Protein 2BCG (pdb70)

Nearest PDB structures (foldseek):
  3cph-assembly1_G  TM=9.927E-01  e=8.958E-97  Saccharomyces cerevisiae
  1d5t-assembly1_A  TM=9.506E-01  e=5.677E-67  Bos taurus
  1gnd-assembly1_A  TM=9.465E-01  e=5.591E-66  Bos taurus
  6c87-assembly1_A  TM=9.221E-01  e=3.060E-62  Naegleria fowleri
  3p1w-assembly1_A  TM=9.277E-01  e=4.805E-60  Plasmodium falciparum 3D7

Sequence (636 aa):
TIDTDYDVIVLGTGITECILSGLLSVDGKKVLHIDKQDHYGGEAASVTLSQLYEKFKQNPISKEERESKFGKDRDWNVDLIPKFLMANGELTNILIHTDVTRYVDFKQVSGSYVFKQGKIYKVPANEIEAISSPLMGIFEKRRMKKFLEWISSYKEDDLSTHQGLDLDKNTMDEVYYKFGLGNSTKEFIGHAMALWTNDDYLQQPARPSFERILLYCQSVARYGKSPYLYPMYGLGELPQGFARLSAIYGGTYMLDTPIDEVLYKKDTGKFEGVKTKLGTFKAPLVIADPTYFPEKCKSTGQRVIRAICILNHPVPNTSNADSLQIIIPQSQLGRKSDIYVAIVSDAHNVCSKGHYLAIISTIIETDKPHIELEPAFKLLGPIEEKFMGIAELFEPREDGSKDNIYLSRSYDASSHFESMTDDVKDIYFRVTGHPLVLKQRQSEYDYLFKLLLIGNSGVGKSCLLLRFSDDTYTNDYISTIGVDFKIKTVELDGKTVKLQIWDTAGQERFRTITSSYYRGSHGIIIVYDVTDQESFNGVKMWLQEIDRYATSTVLKLLVGNKCDLKDKRVVEYDVAKEFADANKMPFLETSALDSTNVEDAFLTMARQIKESMSQQNLNETTQKKEDKGNVNLKGQ

Secondary structure (DSSP, 8-state):
----B-SEEEE--SHHHHHHHHHHHHTT--EEEE-SSSSS-GGG-EE-HHHHHHHH-SSPPPHHHHHHHH--GGG--EESS--BEETTSHHHHHHHHHTGGGT--EEE---EEEEETTEEEEPPSSHHHHHH-TTS-HHHHHHHHHHHHHHHH-BTTBGGGSTT--TTTSBHHHHHHHTT--HHHHHIIIIIIS--SSSGGGGSBHHHHHHHHHHHHHHHHHHSS-SEEEETT-TTHHHHHHHHHHHHTT-EEE-S----EEEEETTTTEEEEEEETTEEEE-S-EEE-GGG-GGGEEEEEEEEEEEEEEESSPPTTSTT-SSEEEEE-GGGTT-SS-EEEEEEEGGGTSS-TT-EEEEEEEE--SS-HHHHTHHHHGGG-S-SEEEEEEEEEEEESS-STTTSEEEPPPP-S-SBSHHHHHHHHHHHHHHHSS--------/---SEEEEEEEEESTTSSHHHHHHHHHH----TT---SSPP-EEEEEEEETTEEEEEEEE--TTTTTTT---GGGGTT-SEEEEEEETT-HHHHHHHHHHHHHHHHHS-TT-EEEEEEE-TT-TTT--S-HHHHHHHHHHTT--EEE--TTT-TTHHHHHHHHHHHHHHH--HHHHHTTSGGG---S---TT--

Solvent-accessible surface area: 28455 Å² total; per-residue (Å²): 183,40,76,65,89,13,55,3,0,0,0,1,0,2,2,1,1,0,0,0,0,0,9,2,2,61,67,64,94,84,0,0,0,0,2,72,63,105,71,15,0,7,90,4,0,26,16,46,0,47,87,0,11,106,114,52,69,176,129,54,53,65,142,145,75,9,39,98,101,2,28,132,35,94,59,1,16,0,6,19,11,14,4,4,2,6,5,67,3,28,4,12,54,0,0,43,42,8,17,0,32,98,26,6,78,2,43,33,0,32,0,2,18,7,13,53,148,39,134,20,64,60,5,29,15,80,122,134,54,43,124,82,14,103,20,28,49,120,140,31,48,149,94,17,119,132,0,53,93,4,5,80,64,16,112,96,145,61,146,104,40,16,98,72,9,54,3,82,174,34,32,0,34,83,0,0,189,105,18,44,9,33,121,77,2,40,31,29,0,0,1,0,12,3,10,43,41,42,58,91,4,32,126,82,70,0,61,53,1,10,91,83,0,53,30,7,37,78,0,19,82,73,56,24,114,4,1,1,1,4,0,22,62,0,2,4,5,0,3,14,0,0,0,8,0,0,7,2,42,39,11,20,7,0,26,77,1,65,35,89,90,29,46,85,109,176,148,70,36,77,6,67,0,0,101,7,132,68,30,51,3,102,6,84,25,0,0,0,14,13,62,25,1,91,112,60,5,86,46,41,71,73,102,0,0,14,0,2,0,0,0,96,40,44,1,58,123,2,113,114,11,53,0,0,1,0,0,1,5,21,70,48,56,75,28,160,8,2,0,12,1,16,0,7,1,55,22,0,52,0,6,11,192,40,17,19,2,0,5,0,4,2,26,23,60,64,145,145,22,93,114,14,0,76,35,0,15,156,25,0,26,110,47,64,44,72,0,43,17,75,37,79,7,72,36,22,130,109,72,2,76,149,19,40,3,15,3,2,110,28,21,43,17,35,12,17,5,33,46,10,0,77,11,0,76,69,0,2,102,42,25,40,60,91,89,30,92,35,134,77,35,194,155,148,21,61,15,60,0,41,0,0,0,0,0,30,56,60,2,16,7,32,14,4,0,26,42,6,31,71,105,70,72,84,104,136,57,158,54,116,80,24,18,12,35,62,89,55,70,13,117,5,98,78,75,30,0,57,0,47,0,15,1,3,11,44,5,13,103,49,128,2,22,1,31,14,9,2,42,43,5,45,0,0,3,0,1,0,11,0,33,63,82,105,4,16,74,3,0,131,40,4,19,105,40,4,122,163,57,2,48,118,101,18,32,45,0,0,1,0,4,59,13,36,78,156,151,148,73,80,2,106,97,96,88,0,78,119,49,0,85,85,40,182,7,54,16,40,24,0,0,3,77,68,54,56,55,3,84,73,3,2,58,41,0,0,88,29,0,40,140,69,36,66,122,142,62,24,63,89,11,11,60,156,103,104,123,105,49,52,25,101,16,102,22,209

Radius of gyration: 26.54 Å; Cα contacts (8 Å, |Δi|>4): 1301; chains: 2; bounding box: 53×73×68 Å

Foldseek 3Di:
DDDFEWAEEEEALALLRLLLLLQVLVVVGAYEYEYLAFAHHGQFFWAFPQVLCVPFHDDRDDPVVCCVVFNDRQLAGHTNAFAWAQQQFPVVVSCQQLVLVVQWPKDDFQFAWEDAQLDIFTDFLDDVSLVPGPLDDDVLSVLVVVLVVLLVQDDPPDPVSQLPDDQQPDAVLRSCVSSPHDDSVVLCLVCVQLNDFADPSRGHRRNSSSVSNSSQNVQSVPPHRGRTMAIFSGPNSSSVSSNVSSVVSNYHYYYSWDFPDFDADPPQLAGFWTQTPVGIHGHRAYEYACVVPVVQKDFPPWKKKKKKFKDLAAFPPPVRGQWYKYWYHCVNPVHRTIKMWTKHHSVRSNGDPRMMIIMIMDTDDDPPRVVVCVSVVVRGPDTPDIRMDMGTKMDGPDCCLRRNYHYFTDDDRRRHCNVSVVRSQSSSCSNPVDGDDRHRDD/DFFFFEAEEEEDFEPPQCPQLLQCCQAVVDHDPPDDDPFGDAWGWDWDADPNGTYIYTYGYQRCCRHVDRRPLVRQPRHQEYEYEAEQLDVVRLVCVVVVLVVCCVRHDPNHAYAYEHEPVVPVVRGDRDPVNSQVVCVVSVYYYDYAYSPVGRCSNVRVNVGVCVRCVSDDPVRRVCRHPVNPCPVDDDPPDD

B-factor: mean 22.57, std 10.51, range [6.87, 67.19]

Structure (mmCIF, N/CA/C/O backbone):
data_2BCG
#
_entry.id   2BCG
#
_cell.length_a   47.660
_cell.length_b   120.230
_cell.length_c   60.550
_cell.angle_alpha   90.00
_cell.angle_beta   90.67
_cell.angle_gamma   90.00
#
_symmetry.space_group_name_H-M   'P 1 21 1'
#
loop_
_entity.id
_entity.type
_entity.pdbx_description
1 polymer 'Secretory pathway GDP dissociation inhibitor'
2 polymer 'GTP-binding protein YPT1'
3 non-polymer 'GERAN-8-YL GERAN'
4 non-polymer 'MAGNESIUM ION'
5 non-polymer "GUANOSINE-5'-DIPHOSPHATE"
6 non-polymer 2-AMINO-2-HYDROXYMETHYL-PROPANE-1,3-DIOL
7 water water
#
loop_
_atom_site.group_PDB
_atom_site.id
_atom_site.type_symbol
_atom_site.label_atom_id
_atom_site.label_alt_id
_atom_site.label_comp_id
_atom_site.label_asym_id
_atom_site.label_entity_id
_atom_site.label_seq_id
_atom_site.pdbx_PDB_ins_code
_atom_site.Cartn_x
_atom_site.Cartn_y
_atom_site.Cartn_z
_atom_site.occupancy
_atom_site.B_iso_or_equiv
_atom_site.auth_seq_id
_atom_site.auth_comp_id
_atom_site.auth_asym_id
_atom_site.auth_atom_id
_atom_site.pdbx_PDB_model_num
ATOM 1 N N . THR A 1 7 ? 24.895 -27.135 12.521 1.00 36.00 5 THR G N 1
ATOM 2 C CA . THR A 1 7 ? 25.222 -27.323 13.968 1.00 35.49 5 THR G CA 1
ATOM 3 C C . THR A 1 7 ? 24.200 -28.255 14.624 1.00 34.15 5 THR G C 1
ATOM 4 O O . THR A 1 7 ? 22.985 -28.135 14.396 1.00 34.78 5 THR G O 1
ATOM 8 N N . ILE A 1 8 ? 24.688 -29.194 15.426 1.00 31.98 6 ILE G N 1
ATOM 9 C CA . ILE A 1 8 ? 23.782 -30.107 16.120 1.00 29.93 6 ILE G CA 1
ATOM 10 C C . ILE A 1 8 ? 23.647 -29.652 17.559 1.00 29.18 6 ILE G C 1
ATOM 11 O O . ILE A 1 8 ? 24.665 -29.406 18.222 1.00 28.62 6 ILE G O 1
ATOM 16 N N . ASP A 1 9 ? 22.398 -29.527 18.022 1.00 28.24 7 ASP G N 1
ATOM 17 C CA . ASP A 1 9 ? 22.092 -29.265 19.431 1.00 27.70 7 ASP G CA 1
ATOM 18 C C . ASP A 1 9 ? 22.906 -30.177 20.332 1.00 26.56 7 ASP G C 1
ATOM 19 O O . ASP A 1 9 ? 23.048 -31.375 20.075 1.00 26.29 7 ASP G O 1
ATOM 24 N N . THR A 1 10 ? 23.419 -29.602 21.404 1.00 25.41 8 THR G N 1
ATOM 25 C CA . THR A 1 10 ? 24.222 -30.322 22.359 1.00 24.45 8 THR G CA 1
ATOM 26 C C . THR A 1 10 ? 23.315 -31.007 23.396 1.00 22.90 8 THR G C 1
ATOM 27 O O . THR A 1 10 ? 23.628 -32.122 23.821 1.00 22.38 8 THR G O 1
ATOM 31 N N . ASP A 1 11 ? 22.200 -30.355 23.769 1.00 21.08 9 ASP G N 1
ATOM 32 C CA . ASP A 1 11 ? 21.471 -30.717 25.010 1.00 20.37 9 ASP G CA 1
ATOM 33 C C . ASP A 1 11 ? 20.134 -31.366 24.730 1.00 18.43 9 ASP G C 1
ATOM 34 O O . ASP A 1 11 ? 19.384 -30.878 23.895 1.00 18.52 9 ASP G O 1
ATOM 39 N N . TYR A 1 12 ? 19.837 -32.445 25.468 1.00 16.96 10 TYR G N 1
ATOM 40 C CA . TYR A 1 12 ? 18.577 -33.200 25.326 1.00 16.74 10 TYR G CA 1
ATOM 41 C C . TYR A 1 12 ? 17.991 -33.504 26.705 1.00 16.88 10 TYR G C 1
ATOM 42 O O . TYR A 1 12 ? 18.692 -33.464 27.712 1.00 18.60 10 TYR G O 1
ATOM 51 N N . ASP A 1 13 ? 16.690 -33.811 26.752 1.00 14.99 11 ASP G N 1
ATOM 52 C CA . ASP A 1 13 ? 16.119 -34.349 28.004 1.00 15.81 11 ASP G CA 1
ATOM 53 C C . ASP A 1 13 ? 16.559 -35.793 28.292 1.00 16.02 11 ASP G C 1
ATOM 54 O O . ASP A 1 13 ? 16.717 -36.181 29.455 1.00 16.10 11 ASP G O 1
ATOM 59 N N . VAL A 1 14 ? 16.695 -36.606 27.231 1.00 15.21 12 VAL G N 1
ATOM 60 C CA . VAL A 1 14 ? 17.013 -38.004 27.394 1.00 14.84 12 VAL G CA 1
ATOM 61 C C . VAL A 1 14 ? 17.843 -38.437 26.182 1.00 13.44 12 VAL G C 1
ATOM 62 O O . VAL A 1 14 ? 17.540 -38.034 25.032 1.00 13.49 12 VAL G O 1
ATOM 66 N N . ILE A 1 15 ? 18.884 -39.211 26.444 1.00 13.26 13 ILE G N 1
ATOM 67 C CA . ILE A 1 15 ? 19.607 -39.955 25.395 1.00 13.18 13 ILE G CA 1
ATOM 68 C C . ILE A 1 15 ? 19.237 -41.439 25.497 1.00 13.09 13 ILE G C 1
ATOM 69 O O . ILE A 1 15 ? 19.190 -41.999 26.577 1.00 12.91 13 ILE G O 1
ATOM 74 N N . VAL A 1 16 ? 18.935 -42.052 24.349 1.00 12.43 14 VAL G N 1
ATOM 75 C CA . VAL A 1 16 ? 18.600 -43.480 24.307 1.00 11.88 14 VAL G CA 1
ATOM 76 C C . VAL A 1 16 ? 19.638 -44.163 23.406 1.00 11.35 14 VAL G C 1
ATOM 77 O O . VAL A 1 16 ? 19.945 -43.635 22.331 1.00 11.51 14 VAL G O 1
ATOM 81 N N . LEU A 1 17 ? 20.164 -45.296 23.870 1.00 11.38 15 LEU G N 1
ATOM 82 C CA . LEU A 1 17 ? 21.210 -46.052 23.158 1.00 11.48 15 LEU G CA 1
ATOM 83 C C . LEU A 1 17 ? 20.718 -47.441 22.809 1.00 11.17 15 LEU G C 1
ATOM 84 O O . LEU A 1 17 ? 20.288 -48.214 23.687 1.00 12.09 15 LEU G O 1
ATOM 89 N N . GLY A 1 18 ? 20.809 -47.737 21.512 1.00 11.88 16 GLY G N 1
ATOM 90 C CA . GLY A 1 18 ? 20.296 -48.982 20.951 1.00 11.49 16 GLY G CA 1
ATOM 91 C C . GLY A 1 18 ? 18.857 -48.869 20.514 1.00 11.45 16 GLY G C 1
ATOM 92 O O . GLY A 1 18 ? 18.009 -48.271 21.210 1.00 12.71 16 GLY G O 1
ATOM 93 N N . THR A 1 19 ? 18.571 -49.442 19.342 1.00 10.34 17 THR G N 1
ATOM 94 C CA . THR A 1 19 ? 17.202 -49.356 18.822 1.00 10.38 17 THR G CA 1
ATOM 95 C C . THR A 1 19 ? 16.474 -50.691 18.859 1.00 10.37 17 THR G C 1
ATOM 96 O O . THR A 1 19 ? 15.622 -50.956 18.000 1.00 11.47 17 THR G O 1
ATOM 100 N N . GLY A 1 20 ? 16.761 -51.516 19.871 1.00 9.97 18 GLY G N 1
ATOM 101 C CA . GLY A 1 20 ? 15.801 -52.557 20.239 1.00 9.45 18 GLY G CA 1
ATOM 102 C C . GLY A 1 20 ? 14.416 -52.039 20.562 1.00 9.31 18 GLY G C 1
ATOM 103 O O . GLY A 1 20 ? 14.230 -50.866 20.944 1.00 10.68 18 GLY G O 1
ATOM 104 N N . ILE A 1 21 ? 13.432 -52.928 20.473 1.00 9.45 19 ILE G N 1
ATOM 105 C CA . ILE A 1 21 ? 12.049 -52.512 20.709 1.00 9.42 19 ILE G CA 1
ATOM 106 C C . ILE A 1 21 ? 11.802 -51.850 22.107 1.00 9.69 19 ILE G C 1
ATOM 107 O O . ILE A 1 21 ? 11.044 -50.895 22.206 1.00 10.59 19 ILE G O 1
ATOM 112 N N . THR A 1 22 ? 12.390 -52.369 23.176 1.00 9.97 20 THR G N 1
ATOM 113 C CA . THR A 1 22 ? 12.167 -51.741 24.486 1.00 9.60 20 THR G CA 1
ATOM 114 C C . THR A 1 22 ? 12.559 -50.267 24.437 1.00 10.35 20 THR G C 1
ATOM 115 O O . THR A 1 22 ? 11.781 -49.401 24.873 1.00 11.10 20 THR G O 1
ATOM 119 N N . GLU A 1 23 ? 13.722 -49.986 23.851 1.00 9.85 21 GLU G N 1
ATOM 120 C CA . GLU A 1 23 ? 14.240 -48.606 23.781 1.00 10.13 21 GLU G CA 1
ATOM 121 C C . GLU A 1 23 ? 13.398 -47.756 22.845 1.00 10.38 21 GLU G C 1
ATOM 122 O O . GLU A 1 23 ? 13.144 -46.576 23.111 1.00 11.30 21 GLU G O 1
ATOM 128 N N . CYS A 1 24 ? 13.015 -48.327 21.697 1.00 10.26 22 CYS G N 1
ATOM 129 C CA . CYS A 1 24 ? 12.217 -47.556 20.750 1.00 10.42 22 CYS G CA 1
ATOM 130 C C . CYS A 1 24 ? 10.834 -47.217 21.366 1.00 10.21 22 CYS G C 1
ATOM 131 O O . CYS A 1 24 ? 10.363 -46.110 21.182 1.00 11.10 22 CYS G O 1
ATOM 134 N N . ILE A 1 25 ? 10.225 -48.127 22.133 1.00 10.44 23 ILE G N 1
ATOM 135 C CA . ILE A 1 25 ? 8.944 -47.781 22.776 1.00 10.91 23 ILE G CA 1
ATOM 136 C C . ILE A 1 25 ? 9.126 -46.640 23.753 1.00 11.20 23 ILE G C 1
ATOM 137 O O . ILE A 1 25 ? 8.334 -45.683 23.773 1.00 11.62 23 ILE G O 1
ATOM 142 N N . LEU A 1 26 ? 10.168 -46.761 24.575 1.00 11.19 24 LEU G N 1
ATOM 143 C CA . LEU A 1 26 ? 10.436 -45.708 25.571 1.00 11.71 24 LEU G CA 1
ATOM 144 C C . LEU A 1 26 ? 10.710 -44.381 24.875 1.00 11.87 24 LEU G C 1
ATOM 145 O O . LEU A 1 26 ? 10.173 -43.341 25.295 1.00 11.60 24 LEU G O 1
ATOM 150 N N . SER A 1 27 ? 11.544 -44.397 23.829 1.00 11.18 25 SER G N 1
ATOM 151 C CA . SER A 1 27 ? 11.853 -43.174 23.081 1.00 11.44 25 SER G CA 1
ATOM 152 C C . SER A 1 27 ? 10.550 -42.547 22.550 1.00 11.60 25 SER G C 1
ATOM 153 O O . SER A 1 27 ? 10.317 -41.323 22.685 1.00 12.32 25 SER G O 1
ATOM 156 N N . GLY A 1 28 ? 9.676 -43.370 21.967 1.00 10.26 26 GLY G N 1
ATOM 157 C CA . GLY A 1 28 ? 8.379 -42.849 21.485 1.00 11.52 26 GLY G CA 1
ATOM 158 C C . GLY A 1 28 ? 7.505 -42.262 22.583 1.00 12.18 26 GLY G C 1
ATOM 159 O O . GLY A 1 28 ? 6.978 -41.167 22.431 1.00 12.20 26 GLY G O 1
ATOM 160 N N . LEU A 1 29 ? 7.367 -42.985 23.698 1.00 12.26 27 LEU G N 1
ATOM 161 C CA . LEU A 1 29 ? 6.516 -42.510 24.800 1.00 12.76 27 LEU G CA 1
ATOM 162 C C . LEU A 1 29 ? 7.036 -41.219 25.388 1.00 11.75 27 LEU G C 1
ATOM 163 O O . LEU A 1 29 ? 6.252 -40.299 25.701 1.00 13.49 27 LEU G O 1
ATOM 168 N N . LEU A 1 30 ? 8.352 -41.131 25.552 1.00 11.91 28 LEU G N 1
ATOM 169 C CA . LEU A 1 30 ? 8.930 -39.922 26.137 1.00 13.00 28 LEU G CA 1
ATOM 170 C C . LEU A 1 30 ? 8.846 -38.725 25.177 1.00 13.42 28 LEU G C 1
ATOM 171 O O . LEU A 1 30 ? 8.582 -37.621 25.621 1.00 13.41 28 LEU G O 1
ATOM 176 N N . SER A 1 31 ? 9.033 -38.940 23.868 1.00 12.42 29 SER G N 1
ATOM 177 C CA . SER A 1 31 ? 8.831 -37.893 22.884 1.00 12.61 29 SER G CA 1
ATOM 178 C C . SER A 1 31 ? 7.366 -37.424 22.943 1.00 12.39 29 SER G C 1
ATOM 179 O O . SER A 1 31 ? 7.092 -36.200 22.945 1.00 13.59 29 SER G O 1
ATOM 182 N N . VAL A 1 32 ? 6.439 -38.381 23.007 1.00 12.57 30 VAL G N 1
ATOM 183 C CA . VAL A 1 32 ? 5.007 -38.031 23.141 1.00 13.92 30 VAL G CA 1
ATOM 184 C C . VAL A 1 32 ? 4.739 -37.190 24.402 1.00 14.99 30 VAL G C 1
ATOM 185 O O . VAL A 1 32 ? 3.902 -36.269 24.356 1.00 17.50 30 VAL G O 1
ATOM 189 N N . ASP A 1 33 ? 5.421 -37.513 25.492 1.00 14.89 31 ASP G N 1
ATOM 190 C CA . ASP A 1 33 ? 5.297 -36.749 26.756 1.00 16.50 31 ASP G CA 1
ATOM 191 C C . ASP A 1 33 ? 5.836 -35.304 26.599 1.00 17.02 31 ASP G C 1
ATOM 192 O O . ASP A 1 33 ? 5.637 -34.474 27.494 1.00 18.58 31 ASP G O 1
ATOM 197 N N . GLY A 1 34 ? 6.502 -34.994 25.482 1.00 16.16 32 GLY G N 1
ATOM 198 C CA . GLY A 1 34 ? 7.098 -33.662 25.285 1.00 16.31 32 GLY G CA 1
ATOM 199 C C . GLY A 1 34 ? 8.588 -33.564 25.572 1.00 16.45 32 GLY G C 1
ATOM 200 O O . GLY A 1 34 ? 9.140 -32.457 25.531 1.00 17.44 32 GLY G O 1
ATOM 201 N N . LYS A 1 35 ? 9.255 -34.698 25.842 1.00 15.87 33 LYS G N 1
ATOM 202 C CA . LYS A 1 35 ? 10.677 -34.706 26.131 1.00 16.36 33 LYS G CA 1
ATOM 203 C C . LYS A 1 35 ? 11.467 -34.611 24.816 1.00 15.51 33 LYS G C 1
ATOM 204 O O . LYS A 1 35 ? 11.000 -35.077 23.768 1.00 15.63 33 LYS G O 1
ATOM 210 N N . LYS A 1 36 ? 12.646 -33.983 24.881 1.00 15.11 34 LYS G N 1
ATOM 211 C CA . LYS A 1 36 ? 13.563 -33.830 23.730 1.00 15.79 34 LYS G CA 1
ATOM 212 C C . LYS A 1 36 ? 14.551 -34.997 23.760 1.00 14.90 34 LYS G C 1
ATOM 213 O O . LYS A 1 36 ? 15.399 -35.076 24.648 1.00 15.32 34 LYS G O 1
ATOM 219 N N . VAL A 1 37 ? 14.415 -35.924 22.805 1.00 13.42 35 VAL G N 1
ATOM 220 C CA . VAL A 1 37 ? 15.114 -37.227 22.855 1.00 12.75 35 VAL G CA 1
ATOM 221 C C . VAL A 1 37 ? 16.137 -37.355 21.724 1.00 11.96 35 VAL G C 1
ATOM 222 O O . VAL A 1 37 ? 15.839 -36.988 20.587 1.00 12.60 35 VAL G O 1
ATOM 226 N N . LEU A 1 38 ? 17.333 -37.842 22.069 1.00 12.17 36 LEU G N 1
ATOM 227 C CA . LEU A 1 38 ? 18.352 -38.193 21.071 1.00 12.13 36 LEU G CA 1
ATOM 228 C C . LEU A 1 38 ? 18.539 -39.695 21.148 1.00 11.66 36 LEU G C 1
ATOM 229 O O . LEU A 1 38 ? 18.827 -40.205 22.226 1.00 12.96 36 LEU G O 1
ATOM 234 N N . HIS A 1 39 ? 18.334 -40.394 20.024 1.00 10.94 37 HIS G N 1
ATOM 235 C CA . HIS A 1 39 ? 18.361 -41.870 19.982 1.00 11.70 37 HIS G CA 1
ATOM 236 C C . HIS A 1 39 ? 19.492 -42.316 19.044 1.00 11.68 37 HIS G C 1
ATOM 237 O O . HIS A 1 39 ? 19.473 -41.991 17.852 1.00 10.96 37 HIS G O 1
ATOM 244 N N . ILE A 1 40 ? 20.486 -43.010 19.594 1.00 11.58 38 ILE G N 1
ATOM 245 C CA . ILE A 1 40 ? 21.678 -43.385 18.834 1.00 12.52 38 ILE G CA 1
ATOM 246 C C . ILE A 1 40 ? 21.822 -44.886 18.805 1.00 12.37 38 ILE G C 1
ATOM 247 O O . ILE A 1 40 ? 21.508 -45.557 19.797 1.00 12.24 38 ILE G O 1
ATOM 252 N N . ASP A 1 41 ? 22.290 -45.409 17.663 1.00 12.00 39 ASP G N 1
ATOM 253 C CA . ASP A 1 41 ? 22.695 -46.822 17.580 1.00 12.80 39 ASP G CA 1
ATOM 254 C C . ASP A 1 41 ? 24.083 -46.927 16.932 1.00 12.99 39 ASP G C 1
ATOM 255 O O . ASP A 1 41 ? 24.356 -46.270 15.930 1.00 12.72 39 ASP G O 1
ATOM 260 N N . LYS A 1 42 ? 24.941 -47.753 17.531 1.00 14.25 40 LYS G N 1
ATOM 261 C CA . LYS A 1 42 ? 26.248 -48.092 16.941 1.00 15.11 40 LYS G CA 1
ATOM 262 C C . LYS A 1 42 ? 26.097 -48.916 15.656 1.00 14.85 40 LYS G C 1
ATOM 263 O O . LYS A 1 42 ? 27.001 -48.928 14.806 1.00 16.77 40 LYS G O 1
ATOM 274 N N . GLN A 1 43 ? 24.972 -49.622 15.544 1.00 14.03 41 GLN G N 1
ATOM 275 C CA . GLN A 1 43 ? 24.736 -50.521 14.420 1.00 15.90 41 GLN G CA 1
ATOM 276 C C . GLN A 1 43 ? 24.146 -49.728 13.255 1.00 15.99 41 GLN G C 1
ATOM 277 O O . GLN A 1 43 ? 23.590 -48.633 13.442 1.00 15.23 41 GLN G O 1
ATOM 283 N N . ASP A 1 44 ? 24.255 -50.286 12.053 1.00 17.20 42 ASP G N 1
ATOM 284 C CA . ASP A 1 44 ? 23.893 -49.548 10.864 1.00 18.06 42 ASP G CA 1
ATOM 285 C C . ASP A 1 44 ? 22.427 -49.749 10.474 1.00 17.44 42 ASP G C 1
ATOM 286 O O . ASP A 1 44 ? 22.020 -49.433 9.329 1.00 20.30 42 ASP G O 1
ATOM 291 N N . HIS A 1 45 ? 21.620 -50.296 11.393 1.00 16.47 43 HIS G N 1
ATOM 292 C CA . HIS A 1 45 ? 20.220 -50.627 11.130 1.00 15.65 43 HIS G CA 1
ATOM 293 C C . HIS A 1 45 ? 19.424 -50.595 12.433 1.00 15.03 43 HIS G C 1
ATOM 294 O O . HIS A 1 45 ? 20.011 -50.621 13.520 1.00 14.60 43 HIS G O 1
ATOM 301 N N . TYR A 1 46 ? 18.100 -50.521 12.336 1.00 15.47 44 TYR G N 1
ATOM 302 C CA . TYR A 1 46 ? 17.231 -50.582 13.508 1.00 14.47 44 TYR G CA 1
ATOM 303 C C . TYR A 1 46 ? 16.999 -51.992 14.029 1.00 14.88 44 TYR G C 1
ATOM 304 O O . TYR A 1 46 ? 16.962 -52.965 13.255 1.00 17.05 44 TYR G O 1
ATOM 313 N N . GLY A 1 47 ? 16.779 -52.102 15.339 1.00 13.97 45 GLY G N 1
ATOM 314 C CA . GLY A 1 47 ? 16.180 -53.265 15.923 1.00 14.32 45 GLY G CA 1
ATOM 315 C C . GLY A 1 47 ? 16.966 -53.937 17.014 1.00 13.72 45 GLY G C 1
ATOM 316 O O . GLY A 1 47 ? 16.454 -54.788 17.729 1.00 13.65 45 GLY G O 1
ATOM 317 N N . GLY A 1 48 ? 18.253 -53.608 17.114 1.00 12.51 46 GLY G N 1
ATOM 318 C CA . GLY A 1 48 ? 19.090 -54.179 18.187 1.00 14.37 46 GLY G CA 1
ATOM 319 C C . GLY A 1 48 ? 19.038 -55.709 18.141 1.00 13.77 46 GLY G C 1
ATOM 320 O O . GLY A 1 48 ? 18.996 -56.346 17.048 1.00 15.22 46 GLY G O 1
ATOM 321 N N . GLU A 1 49 ? 19.025 -56.330 19.311 1.00 14.63 47 GLU G N 1
ATOM 322 C CA . GLU A 1 49 ? 19.144 -57.793 19.339 1.00 14.75 47 GLU G CA 1
ATOM 323 C C . GLU A 1 49 ? 17.918 -58.551 18.810 1.00 14.22 47 GLU G C 1
ATOM 324 O O . GLU A 1 49 ? 18.010 -59.755 18.481 1.00 14.37 47 GLU G O 1
ATOM 335 N N . ALA A 1 50 ? 16.778 -57.870 18.724 1.00 13.51 48 ALA G N 1
ATOM 336 C CA . ALA A 1 50 ? 15.570 -58.505 18.223 1.00 13.71 48 ALA G CA 1
ATOM 337 C C . ALA A 1 50 ? 15.202 -58.023 16.797 1.00 12.29 48 ALA G C 1
ATOM 338 O O . ALA A 1 50 ? 14.051 -58.067 16.409 1.00 13.19 48 ALA G O 1
ATOM 340 N N . ALA A 1 51 ? 16.198 -57.529 16.065 1.00 11.82 49 ALA G N 1
ATOM 341 C CA . ALA A 1 51 ? 16.043 -57.164 14.651 1.00 11.88 49 ALA G CA 1
ATOM 342 C C . ALA A 1 51 ? 15.551 -58.347 13.801 1.00 11.84 49 ALA G C 1
ATOM 343 O O . ALA A 1 51 ? 15.732 -59.515 14.181 1.00 12.15 49 ALA G O 1
ATOM 345 N N . SER A 1 52 ? 15.006 -58.014 12.632 1.00 11.55 50 SER G N 1
ATOM 346 C CA . SER A 1 52 ? 14.797 -58.966 11.576 1.00 11.67 50 SER G CA 1
ATOM 347 C C . SER A 1 52 ? 15.836 -58.682 10.509 1.00 12.72 50 SER G C 1
ATOM 348 O O . SER A 1 52 ? 16.087 -57.493 10.191 1.00 15.34 50 SER G O 1
ATOM 351 N N . VAL A 1 53 ? 16.459 -59.731 9.950 1.00 11.40 51 VAL G N 1
ATOM 352 C CA . VAL A 1 53 ? 17.568 -59.511 9.026 1.00 12.76 51 VAL G CA 1
ATOM 353 C C . VAL A 1 53 ? 17.370 -60.255 7.706 1.00 13.11 51 VAL G C 1
ATOM 354 O O . VAL A 1 53 ? 16.521 -61.156 7.588 1.00 12.27 51 VAL G O 1
ATOM 358 N N . THR A 1 54 ? 18.146 -59.853 6.700 1.00 13.91 52 THR G N 1
ATOM 359 C CA . THR A 1 54 ? 18.101 -60.530 5.421 1.00 15.48 52 THR G CA 1
ATOM 360 C C . THR A 1 54 ? 18.800 -61.891 5.467 1.00 15.18 52 THR G C 1
ATOM 361 O O . THR A 1 54 ? 19.488 -62.229 6.427 1.00 15.39 52 THR G O 1
ATOM 365 N N . LEU A 1 55 ? 18.614 -62.674 4.401 1.00 16.28 53 LEU G N 1
ATOM 366 C CA . LEU A 1 55 ? 19.258 -63.958 4.309 1.00 17.39 53 LEU G CA 1
ATOM 367 C C . LEU A 1 55 ? 20.774 -63.825 4.215 1.00 17.41 53 LEU G C 1
ATOM 368 O O . LEU A 1 55 ? 21.496 -64.523 4.916 1.00 17.90 53 LEU G O 1
ATOM 373 N N . SER A 1 56 ? 21.253 -62.879 3.414 1.00 18.40 54 SER G N 1
ATOM 374 C CA . SER A 1 56 ? 22.717 -62.668 3.379 1.00 19.33 54 SER G CA 1
ATOM 375 C C . SER A 1 56 ? 23.278 -62.343 4.768 1.00 19.60 54 SER G C 1
ATOM 376 O O . SER A 1 56 ? 24.331 -62.890 5.173 1.00 20.76 54 SER G O 1
ATOM 379 N N . GLN A 1 57 ? 22.555 -61.507 5.534 1.00 18.93 55 GLN G N 1
ATOM 380 C CA . GLN A 1 57 ? 22.961 -61.227 6.913 1.00 19.43 55 GLN G CA 1
ATOM 381 C C . GLN A 1 57 ? 22.929 -62.421 7.846 1.00 18.44 55 GLN G C 1
ATOM 382 O O . GLN A 1 57 ? 23.737 -62.560 8.766 1.00 18.19 55 GLN G O 1
ATOM 388 N N . LEU A 1 58 ? 21.962 -63.307 7.613 1.00 17.32 56 LEU G N 1
ATOM 389 C CA . LEU A 1 58 ? 21.919 -64.522 8.364 1.00 18.43 56 LEU G CA 1
ATOM 390 C C . LEU A 1 58 ? 23.199 -65.365 8.139 1.00 17.94 56 LEU G C 1
ATOM 391 O O . LEU A 1 58 ? 23.725 -65.967 9.083 1.00 18.37 56 LEU G O 1
ATOM 396 N N . TYR A 1 59 ? 23.662 -65.457 6.881 1.00 18.38 57 TYR G N 1
ATOM 397 C CA . TYR A 1 59 ? 24.903 -66.194 6.591 1.00 19.02 57 TYR G CA 1
ATOM 398 C C . TYR A 1 59 ? 26.101 -65.526 7.227 1.00 19.36 57 TYR G C 1
ATOM 399 O O . TYR A 1 59 ? 26.969 -66.180 7.799 1.00 19.83 57 TYR G O 1
ATOM 408 N N . GLU A 1 60 ? 26.134 -64.196 7.138 1.00 19.93 58 GLU G N 1
ATOM 409 C CA . GLU A 1 60 ? 27.248 -63.443 7.726 1.00 20.88 58 GLU G CA 1
ATOM 410 C C . GLU A 1 60 ? 27.349 -63.662 9.226 1.00 20.45 58 GLU G C 1
ATOM 411 O O . GLU A 1 60 ? 28.439 -63.816 9.778 1.00 21.21 58 GLU G O 1
ATOM 417 N N . LYS A 1 61 ? 26.196 -63.725 9.883 1.00 19.72 59 LYS G N 1
ATOM 418 C CA . LYS A 1 61 ? 26.139 -63.847 11.317 1.00 20.48 59 LYS G CA 1
ATOM 419 C C . LYS A 1 61 ? 26.394 -65.262 11.846 1.00 19.79 59 LYS G C 1
ATOM 420 O O . LYS A 1 61 ? 26.995 -65.425 12.923 1.00 20.87 59 LYS G O 1
ATOM 426 N N . PHE A 1 62 ? 25.898 -66.290 11.138 1.00 17.75 60 PHE G N 1
ATOM 427 C CA . PHE A 1 62 ? 25.827 -67.621 11.751 1.00 17.90 60 PHE G CA 1
ATOM 428 C C . PHE A 1 62 ? 26.602 -68.720 11.024 1.00 18.52 60 PHE G C 1
ATOM 429 O O . PHE A 1 62 ? 26.625 -69.863 11.509 1.00 18.86 60 PHE G O 1
ATOM 437 N N . LYS A 1 63 ? 27.199 -68.373 9.879 1.00 17.83 61 LYS G N 1
ATOM 438 C CA . LYS A 1 63 ? 27.952 -69.344 9.045 1.00 19.53 61 LYS G CA 1
ATOM 439 C C . LYS A 1 63 ? 29.417 -68.974 8.911 1.00 21.57 61 LYS G C 1
ATOM 440 O O . LYS A 1 63 ? 29.804 -67.807 9.057 1.00 22.50 61 LYS G O 1
ATOM 446 N N . GLN A 1 64 ? 30.243 -69.979 8.644 1.00 23.36 62 GLN G N 1
ATOM 447 C CA . GLN A 1 64 ? 31.682 -69.742 8.526 1.00 26.56 62 GLN G CA 1
ATOM 448 C C . GLN A 1 64 ? 32.059 -69.192 7.137 1.00 26.15 62 GLN G C 1
ATOM 449 O O . GLN A 1 64 ? 32.857 -68.250 7.034 1.00 27.48 62 GLN G O 1
ATOM 465 N N . ASN A 1 65 ? 31.480 -69.755 6.082 1.00 27.05 63 ASN G N 1
ATOM 466 C CA . ASN A 1 65 ? 31.778 -69.369 4.708 1.00 28.29 63 ASN G CA 1
ATOM 467 C C . ASN A 1 65 ? 30.505 -69.054 3.952 1.00 28.48 63 ASN G C 1
ATOM 468 O O . ASN A 1 65 ? 29.976 -69.921 3.247 1.00 28.33 63 ASN G O 1
ATOM 473 N N . PRO A 1 66 ? 30.002 -67.808 4.091 1.00 28.18 64 PRO G N 1
ATOM 474 C CA . PRO A 1 66 ? 28.796 -67.368 3.396 1.00 28.58 64 PRO G CA 1
ATOM 475 C C . PRO A 1 66 ? 28.839 -67.713 1.918 1.00 28.62 64 PRO G C 1
ATOM 476 O O . PRO A 1 66 ? 29.876 -67.567 1.260 1.00 29.14 64 PRO G O 1
ATOM 480 N N . ILE A 1 67 ? 27.716 -68.210 1.421 1.00 28.81 65 ILE G N 1
ATOM 481 C CA . ILE A 1 67 ? 27.576 -68.567 0.016 1.00 28.82 65 ILE G CA 1
ATOM 482 C C . ILE A 1 67 ? 27.525 -67.323 -0.883 1.00 30.06 65 ILE G C 1
ATOM 483 O O . ILE A 1 67 ? 27.327 -66.202 -0.404 1.00 30.30 65 ILE G O 1
ATOM 488 N N . SER A 1 68 ? 27.727 -67.531 -2.184 1.00 30.94 66 SER G N 1
ATOM 489 C CA . SER A 1 68 ? 27.672 -66.454 -3.174 1.00 31.60 66 SER G CA 1
ATOM 490 C C . SER A 1 68 ? 26.253 -65.931 -3.340 1.00 32.20 66 SER G C 1
ATOM 491 O O . SER A 1 68 ? 25.280 -66.630 -3.034 1.00 32.52 66 SER G O 1
ATOM 494 N N . LYS A 1 69 ? 26.141 -64.705 -3.847 1.00 32.90 67 LYS G N 1
ATOM 495 C CA . LYS A 1 69 ? 24.858 -64.134 -4.213 1.00 33.71 67 LYS G CA 1
ATOM 496 C C . LYS A 1 69 ? 24.079 -65.035 -5.167 1.00 33.24 67 LYS G C 1
ATOM 497 O O . LYS A 1 69 ? 22.877 -65.222 -4.994 1.00 33.23 67 LYS G O 1
ATOM 503 N N . GLU A 1 70 ? 24.762 -65.598 -6.169 1.00 32.85 68 GLU G N 1
ATOM 504 C CA . GLU A 1 70 ? 24.103 -66.430 -7.191 1.00 32.80 68 GLU G CA 1
ATOM 505 C C . GLU A 1 70 ? 23.569 -67.743 -6.630 1.00 32.08 68 GLU G C 1
ATOM 506 O O . GLU A 1 70 ? 22.457 -68.143 -6.976 1.00 32.32 68 GLU G O 1
ATOM 517 N N . GLU A 1 71 ? 24.358 -68.421 -5.791 1.00 31.27 69 GLU G N 1
ATOM 518 C CA . GLU A 1 71 ? 23.883 -69.644 -5.140 1.00 31.04 69 GLU G CA 1
ATOM 519 C C . GLU A 1 71 ? 22.694 -69.350 -4.210 1.00 29.71 69 GLU G C 1
ATOM 520 O O . GLU A 1 71 ? 21.685 -70.065 -4.233 1.00 29.54 69 GLU G O 1
ATOM 526 N N . ARG A 1 72 ? 22.834 -68.297 -3.407 1.00 29.29 70 ARG G N 1
ATOM 527 C CA . ARG A 1 72 ? 21.789 -67.885 -2.461 1.00 28.71 70 ARG G CA 1
ATOM 528 C C . ARG A 1 72 ? 20.484 -67.588 -3.191 1.00 28.79 70 ARG G C 1
ATOM 529 O O . ARG A 1 72 ? 19.428 -68.094 -2.812 1.00 27.66 70 ARG G O 1
ATOM 544 N N . GLU A 1 73 ? 20.567 -66.790 -4.259 1.00 29.48 71 GLU G N 1
ATOM 545 C CA . GLU A 1 73 ? 19.365 -66.423 -5.005 1.00 31.00 71 GLU G CA 1
ATOM 546 C C . GLU A 1 73 ? 18.727 -67.612 -5.714 1.00 30.29 71 GLU G C 1
ATOM 547 O O . GLU A 1 73 ? 17.505 -67.737 -5.730 1.00 29.84 71 GLU G O 1
ATOM 553 N N . SER A 1 74 ? 19.536 -68.512 -6.270 1.00 30.69 72 SER G N 1
ATOM 554 C CA . SER A 1 74 ? 18.955 -69.688 -6.913 1.00 30.71 72 SER G CA 1
ATOM 555 C C . SER A 1 74 ? 18.209 -70.596 -5.929 1.00 29.57 72 SER G C 1
ATOM 556 O O . SER A 1 74 ? 17.158 -71.152 -6.262 1.00 29.84 72 SER G O 1
ATOM 559 N N . LYS A 1 75 ? 18.726 -70.708 -4.700 1.00 28.12 73 LYS G N 1
ATOM 560 C CA . LYS A 1 75 ? 18.123 -71.560 -3.671 1.00 27.30 73 LYS G CA 1
ATOM 561 C C . LYS A 1 75 ? 16.957 -70.864 -2.960 1.00 25.35 73 LYS G C 1
ATOM 562 O O . LYS A 1 75 ? 15.936 -71.487 -2.643 1.00 24.26 73 LYS G O 1
ATOM 573 N N . PHE A 1 76 ? 17.102 -69.562 -2.718 1.00 23.57 74 PHE G N 1
ATOM 574 C CA . PHE A 1 76 ? 16.173 -68.877 -1.814 1.00 22.78 74 PHE G CA 1
ATOM 575 C C . PHE A 1 76 ? 15.476 -67.639 -2.335 1.00 23.61 74 PHE G C 1
ATOM 576 O O . PHE A 1 76 ? 14.659 -67.055 -1.624 1.00 23.46 74 PHE G O 1
ATOM 584 N N . GLY A 1 77 ? 15.788 -67.231 -3.567 1.00 23.76 75 GLY G N 1
ATOM 585 C CA . GLY A 1 77 ? 15.248 -65.985 -4.110 1.00 24.73 75 GLY G CA 1
ATOM 586 C C . GLY A 1 77 ? 15.962 -64.741 -3.611 1.00 24.87 75 GLY G C 1
ATOM 587 O O . GLY A 1 77 ? 17.037 -64.813 -3.001 1.00 25.41 75 GLY G O 1
ATOM 588 N N . LYS A 1 78 ? 15.345 -63.586 -3.875 1.00 26.59 76 LYS G N 1
ATOM 589 C CA . LYS A 1 78 ? 15.934 -62.276 -3.567 1.00 27.30 76 LYS G CA 1
ATOM 590 C C . LYS A 1 78 ? 15.967 -61.927 -2.066 1.00 26.21 76 LYS G C 1
ATOM 591 O O . LYS A 1 78 ? 15.003 -62.211 -1.341 1.00 24.68 76 LYS G O 1
ATOM 597 N N . ASP A 1 79 ? 17.080 -61.323 -1.627 1.00 25.58 77 ASP G N 1
ATOM 598 C CA . ASP A 1 79 ? 17.314 -60.910 -0.239 1.00 25.85 77 ASP G CA 1
ATOM 599 C C . ASP A 1 79 ? 16.138 -60.064 0.258 1.00 24.62 77 ASP G C 1
ATOM 600 O O . ASP A 1 79 ? 15.773 -60.126 1.434 1.00 25.05 77 ASP G O 1
ATOM 605 N N . ARG A 1 80 ? 15.536 -59.274 -0.636 1.00 22.97 78 ARG G N 1
ATOM 606 C CA . ARG A 1 80 ? 14.460 -58.357 -0.216 1.00 22.70 78 ARG G CA 1
ATOM 607 C C . ARG A 1 80 ? 13.216 -59.090 0.324 1.00 20.64 78 ARG G C 1
ATOM 608 O O . ARG A 1 80 ? 12.426 -58.508 1.071 1.00 20.52 78 ARG G O 1
ATOM 623 N N . ASP A 1 81 ? 13.033 -60.351 -0.060 1.00 18.70 79 ASP G N 1
ATOM 624 C CA . ASP A 1 81 ? 11.916 -61.158 0.401 1.00 17.71 79 ASP G CA 1
ATOM 625 C C . ASP A 1 81 ? 12.076 -61.712 1.835 1.00 15.79 79 ASP G C 1
ATOM 626 O O . ASP A 1 81 ? 11.134 -62.292 2.400 1.00 15.67 79 ASP G O 1
ATOM 631 N N . TRP A 1 82 ? 13.263 -61.560 2.404 1.00 14.10 80 TRP G N 1
ATOM 632 C CA . TRP A 1 82 ? 13.583 -62.218 3.681 1.00 13.27 80 TRP G CA 1
ATOM 633 C C . TRP A 1 82 ? 13.704 -61.187 4.802 1.00 13.58 80 TRP G C 1
ATOM 634 O O . TRP A 1 82 ? 14.482 -60.237 4.674 1.00 14.70 80 TRP G O 1
ATOM 645 N N . ASN A 1 83 ? 12.952 -61.409 5.882 1.00 12.00 81 ASN G N 1
ATOM 646 C CA . ASN A 1 83 ? 12.987 -60.554 7.075 1.00 10.22 81 ASN G CA 1
ATOM 647 C C . ASN A 1 83 ? 12.909 -61.532 8.241 1.00 10.68 81 ASN G C 1
ATOM 648 O O . ASN A 1 83 ? 11.832 -61.876 8.710 1.00 10.76 81 ASN G O 1
ATOM 653 N N . VAL A 1 84 ? 14.061 -62.029 8.639 1.00 10.34 82 VAL G N 1
ATOM 654 C CA . VAL A 1 84 ? 14.114 -63.139 9.559 1.00 9.32 82 VAL G CA 1
ATOM 655 C C . VAL A 1 84 ? 14.406 -62.676 10.979 1.00 9.54 82 VAL G C 1
ATOM 656 O O . VAL A 1 84 ? 15.474 -62.110 11.230 1.00 9.14 82 VAL G O 1
ATOM 660 N N . ASP A 1 85 ? 13.453 -62.909 11.882 1.00 9.81 83 ASP G N 1
ATOM 661 C CA . ASP A 1 85 ? 13.630 -62.551 13.297 1.00 9.29 83 ASP G CA 1
ATOM 662 C C . ASP A 1 85 ? 14.865 -63.251 13.861 1.00 9.53 83 ASP G C 1
ATOM 663 O O . ASP A 1 85 ? 15.070 -64.470 13.687 1.00 10.64 83 ASP G O 1
ATOM 668 N N . LEU A 1 86 ? 15.674 -62.492 14.593 1.00 9.51 84 LEU G N 1
ATOM 669 C CA . LEU A 1 86 ? 16.761 -63.116 15.339 1.00 10.32 84 LEU G CA 1
ATOM 670 C C . LEU A 1 86 ? 16.253 -63.730 16.652 1.00 10.50 84 LEU G C 1
ATOM 671 O O . LEU A 1 86 ? 16.832 -64.688 17.159 1.00 11.65 84 LEU G O 1
ATOM 676 N N . ILE A 1 87 ? 15.171 -63.139 17.189 1.00 9.72 85 ILE G N 1
ATOM 677 C CA . ILE A 1 87 ? 14.592 -63.570 18.459 1.00 10.74 85 ILE G CA 1
ATOM 678 C C . ILE A 1 87 ? 13.069 -63.745 18.310 1.00 11.52 85 ILE G C 1
ATOM 679 O O . ILE A 1 87 ? 12.365 -62.760 18.081 1.00 12.38 85 ILE G O 1
ATOM 684 N N . PRO A 1 88 ? 12.570 -64.989 18.424 1.00 11.39 86 PRO G N 1
ATOM 685 C CA . PRO A 1 88 ? 11.161 -65.187 18.125 1.00 12.57 86 PRO G CA 1
ATOM 686 C C . PRO A 1 88 ? 10.233 -64.642 19.225 1.00 12.13 86 PRO G C 1
ATOM 687 O O . PRO A 1 88 ? 10.439 -64.890 20.411 1.00 12.57 86 PRO G O 1
ATOM 691 N N . LYS A 1 89 ? 9.208 -63.918 18.818 1.00 12.48 87 LYS G N 1
ATOM 692 C CA . LYS A 1 89 ? 8.159 -63.493 19.766 1.00 11.31 87 LYS G CA 1
ATOM 693 C C . LYS A 1 89 ? 6.870 -63.343 18.992 1.00 11.74 87 LYS G C 1
ATOM 694 O O . LYS A 1 89 ? 6.908 -62.855 17.830 1.00 13.11 87 LYS G O 1
ATOM 700 N N . PHE A 1 90 ? 5.754 -63.765 19.610 1.00 11.65 88 PHE G N 1
ATOM 701 C CA . PHE A 1 90 ? 4.422 -63.367 19.193 1.00 11.30 88 PHE G CA 1
ATOM 702 C C . PHE A 1 90 ? 3.846 -62.248 20.072 1.00 12.29 88 PHE G C 1
ATOM 703 O O . PHE A 1 90 ? 4.368 -61.959 21.154 1.00 12.62 88 PHE G O 1
ATOM 711 N N . LEU A 1 91 ? 2.754 -61.625 19.624 1.00 11.90 89 LEU G N 1
ATOM 712 C CA . LEU A 1 91 ? 2.022 -60.661 20.483 1.00 12.36 89 LEU G CA 1
ATOM 713 C C . LEU A 1 91 ? 0.733 -61.312 21.032 1.00 12.39 89 LEU G C 1
ATOM 714 O O . LEU A 1 91 ? -0.060 -61.813 20.253 1.00 13.33 89 LEU G O 1
ATOM 719 N N . MET A 1 92 ? 0.532 -61.297 22.351 1.00 13.89 90 MET G N 1
ATOM 720 C CA . MET A 1 92 ? -0.797 -61.653 22.859 1.00 14.84 90 MET G CA 1
ATOM 721 C C . MET A 1 92 ? -1.822 -60.629 22.345 1.00 15.15 90 MET G C 1
ATOM 722 O O . MET A 1 92 ? -1.640 -59.404 22.490 1.00 14.63 90 MET G O 1
ATOM 727 N N . ALA A 1 93 ? -2.909 -61.122 21.769 1.00 14.92 91 ALA G N 1
ATOM 728 C CA . ALA A 1 93 ? -3.909 -60.243 21.175 1.00 16.64 91 ALA G CA 1
ATOM 729 C C . ALA A 1 93 ? -4.521 -59.229 22.149 1.00 17.00 91 ALA G C 1
ATOM 730 O O . ALA A 1 93 ? -4.905 -58.157 21.702 1.00 18.77 91 ALA G O 1
ATOM 732 N N . ASN A 1 94 ? -4.595 -59.544 23.452 1.00 16.79 92 ASN G N 1
ATOM 733 C CA . ASN A 1 94 ? -5.111 -58.576 24.448 1.00 16.87 92 ASN G CA 1
ATOM 734 C C . ASN A 1 94 ? -4.020 -58.116 25.388 1.00 16.67 92 ASN G C 1
ATOM 735 O O . ASN A 1 94 ? -4.285 -57.621 26.506 1.00 17.28 92 ASN G O 1
ATOM 740 N N . GLY A 1 95 ? -2.774 -58.275 24.942 1.00 15.57 93 GLY G N 1
ATOM 741 C CA . GLY A 1 95 ? -1.635 -57.881 25.749 1.00 15.81 93 GLY G CA 1
ATOM 742 C C . GLY A 1 95 ? -1.361 -56.382 25.795 1.00 14.99 93 GLY G C 1
ATOM 743 O O . GLY A 1 95 ? -1.966 -55.587 25.074 1.00 15.71 93 GLY G O 1
ATOM 744 N N . GLU A 1 96 ? -0.441 -56.009 26.657 1.00 14.73 94 GLU G N 1
ATOM 745 C CA . GLU A 1 96 ? -0.075 -54.597 26.787 1.00 15.56 94 GLU G CA 1
ATOM 746 C C . GLU A 1 96 ? 0.509 -53.995 25.495 1.00 14.72 94 GLU G C 1
ATOM 747 O O . GLU A 1 96 ? 0.237 -52.825 25.184 1.00 15.31 94 GLU G O 1
ATOM 758 N N . LEU A 1 97 ? 1.292 -54.765 24.714 1.00 13.52 95 LEU G N 1
ATOM 759 C CA . LEU A 1 97 ? 1.850 -54.179 23.484 1.00 13.40 95 LEU G CA 1
ATOM 760 C C . LEU A 1 97 ? 0.754 -53.769 22.531 1.00 14.16 95 LEU G C 1
ATOM 761 O O . LEU A 1 97 ? 0.819 -52.691 21.924 1.00 13.80 95 LEU G O 1
ATOM 766 N N . THR A 1 98 ? -0.301 -54.579 22.436 1.00 13.93 96 THR G N 1
ATOM 767 C CA . THR A 1 98 ? -1.409 -54.158 21.578 1.00 15.71 96 THR G CA 1
ATOM 768 C C . THR A 1 98 ? -2.033 -52.851 22.111 1.00 14.45 96 THR G C 1
ATOM 769 O O . THR A 1 98 ? -2.365 -51.954 21.325 1.00 15.11 96 THR G O 1
ATOM 773 N N . ASN A 1 99 ? -2.192 -52.754 23.432 1.00 14.75 97 ASN G N 1
ATOM 774 C CA . ASN A 1 99 ? -2.750 -51.547 24.075 1.00 14.22 97 ASN G CA 1
ATOM 775 C C . ASN A 1 99 ? -1.895 -50.291 23.744 1.00 14.30 97 ASN G C 1
ATOM 776 O O . ASN A 1 99 ? -2.418 -49.202 23.444 1.00 15.80 97 ASN G O 1
ATOM 781 N N . ILE A 1 100 ? -0.576 -50.447 23.786 1.00 13.72 98 ILE G N 1
ATOM 782 C CA . ILE A 1 100 ? 0.336 -49.341 23.458 1.00 12.80 98 ILE G CA 1
ATOM 783 C C . ILE A 1 100 ? 0.247 -49.003 21.980 1.00 12.09 98 ILE G C 1
ATOM 784 O O . ILE A 1 100 ? 0.173 -47.838 21.616 1.00 13.12 98 ILE G O 1
ATOM 789 N N . LEU A 1 101 ? 0.261 -50.020 21.120 1.00 12.46 99 LEU G N 1
ATOM 790 C CA . LEU A 1 101 ? 0.118 -49.807 19.693 1.00 12.91 99 LEU G CA 1
ATOM 791 C C . LEU A 1 101 ? -1.112 -48.996 19.347 1.00 14.21 99 LEU G C 1
ATOM 792 O O . LEU A 1 101 ? -1.042 -48.096 18.507 1.00 14.36 99 LEU G O 1
ATOM 797 N N . ILE A 1 102 ? -2.239 -49.346 19.965 1.00 14.56 100 ILE G N 1
ATOM 798 C CA . ILE A 1 102 ? -3.489 -48.640 19.658 1.00 15.33 100 ILE G CA 1
ATOM 799 C C . ILE A 1 102 ? -3.496 -47.213 20.168 1.00 15.25 100 ILE G C 1
ATOM 800 O O . ILE A 1 102 ? -3.882 -46.323 19.428 1.00 17.34 100 ILE G O 1
ATOM 809 N N . HIS A 1 103 ? -3.008 -46.989 21.384 1.00 14.82 101 HIS G N 1
ATOM 810 C CA . HIS A 1 103 ? -3.019 -45.635 21.965 1.00 15.67 101 HIS G CA 1
ATOM 811 C C . HIS A 1 103 ? -2.095 -44.679 21.210 1.00 15.48 101 HIS G C 1
ATOM 812 O O . HIS A 1 103 ? -2.386 -43.495 21.091 1.00 15.25 101 HIS G O 1
ATOM 819 N N . THR A 1 104 ? -0.977 -45.200 20.679 1.00 14.25 102 THR G N 1
ATOM 820 C CA . THR A 1 104 ? 0.030 -44.370 19.991 1.00 13.98 102 THR G CA 1
ATOM 821 C C . THR A 1 104 ? -0.162 -44.308 18.500 1.00 12.48 102 THR G C 1
ATOM 822 O O . THR A 1 104 ? 0.567 -43.578 17.801 1.00 13.75 102 THR G O 1
ATOM 826 N N . ASP A 1 105 ? -1.099 -45.099 17.981 1.00 12.76 103 ASP G N 1
ATOM 827 C CA . ASP A 1 105 ? -1.329 -45.198 16.536 1.00 13.60 103 ASP G CA 1
ATOM 828 C C . ASP A 1 105 ? -0.099 -45.719 15.759 1.00 13.38 103 ASP G C 1
ATOM 829 O O . ASP A 1 105 ? 0.046 -45.495 14.553 1.00 13.03 103 ASP G O 1
ATOM 834 N N . VAL A 1 106 ? 0.752 -46.464 16.450 1.00 12.80 104 VAL G N 1
ATOM 835 C CA . VAL A 1 106 ? 1.874 -47.149 15.745 1.00 12.05 104 VAL G CA 1
ATOM 836 C C . VAL A 1 106 ? 1.333 -48.265 14.843 1.00 12.20 104 VAL G C 1
ATOM 837 O O . VAL A 1 106 ? 1.996 -48.725 13.916 1.00 12.72 104 VAL G O 1
ATOM 841 N N . THR A 1 107 ? 0.054 -48.617 15.060 1.00 12.70 105 THR G N 1
ATOM 842 C CA . THR A 1 107 ? -0.689 -49.381 14.085 1.00 13.81 105 THR G CA 1
ATOM 843 C C . THR A 1 107 ? -0.666 -48.779 12.678 1.00 13.75 105 THR G C 1
ATOM 844 O O . THR A 1 107 ? -0.898 -49.507 11.693 1.00 16.18 105 THR G O 1
ATOM 848 N N . ARG A 1 108 ? -0.375 -47.475 12.555 1.00 13.33 106 ARG G N 1
ATOM 849 C CA . ARG A 1 108 ? -0.253 -46.856 11.221 1.00 13.80 106 ARG G CA 1
ATOM 850 C C . ARG A 1 108 ? 1.006 -47.329 10.472 1.00 13.31 106 ARG G C 1
ATOM 851 O O . ARG A 1 108 ? 1.098 -47.179 9.231 1.00 14.09 106 ARG G O 1
ATOM 859 N N . TYR A 1 109 ? 1.958 -47.904 11.206 1.00 12.67 107 TYR G N 1
ATOM 860 C CA . TYR A 1 109 ? 3.283 -48.202 10.620 1.00 12.76 107 TYR G CA 1
ATOM 861 C C . TYR A 1 109 ? 3.552 -49.696 10.563 1.00 12.93 107 TYR G C 1
ATOM 862 O O . TYR A 1 109 ? 4.575 -50.133 10.023 1.00 14.00 107 TYR G O 1
ATOM 871 N N . VAL A 1 110 ? 2.649 -50.486 11.178 1.00 12.72 108 VAL G N 1
ATOM 872 C CA . VAL A 1 110 ? 2.846 -51.947 11.263 1.00 13.14 108 VAL G CA 1
ATOM 873 C C . VAL A 1 110 ? 1.493 -52.615 11.112 1.00 12.89 108 VAL G C 1
ATOM 874 O O . VAL A 1 110 ? 0.523 -52.234 11.785 1.00 14.27 108 VAL G O 1
ATOM 878 N N . ASP A 1 111 ? 1.435 -53.588 10.217 1.00 12.54 109 ASP G N 1
ATOM 879 C CA . ASP A 1 111 ? 0.216 -54.415 10.031 1.00 13.20 109 ASP G CA 1
ATOM 880 C C . ASP A 1 111 ? 0.387 -55.760 10.724 1.00 13.21 109 ASP G C 1
ATOM 881 O O . ASP A 1 111 ? 1.520 -56.245 10.808 1.00 12.50 109 ASP G O 1
ATOM 886 N N . PHE A 1 112 ? -0.722 -56.395 11.124 1.00 12.94 110 PHE G N 1
ATOM 887 C CA . PHE A 1 112 ? -0.680 -57.658 11.891 1.00 13.78 110 PHE G CA 1
ATOM 888 C C . PHE A 1 112 ? -1.572 -58.699 11.302 1.00 14.56 110 PHE G C 1
ATOM 889 O O . PHE A 1 112 ? -2.652 -58.355 10.829 1.00 16.31 110 PHE G O 1
ATOM 897 N N . LYS A 1 113 ? -1.137 -59.961 11.361 1.00 14.18 111 LYS G N 1
ATOM 898 C CA . LYS A 1 113 ? -2.016 -61.093 11.031 1.00 14.41 111 LYS G CA 1
ATOM 899 C C . LYS A 1 113 ? -2.105 -62.023 12.243 1.00 13.90 111 LYS G C 1
ATOM 900 O O . LYS A 1 113 ? -1.197 -62.107 13.046 1.00 13.42 111 LYS G O 1
ATOM 906 N N . GLN A 1 114 ? -3.215 -62.745 12.356 1.00 13.46 112 GLN G N 1
ATOM 907 C CA . GLN A 1 114 ? -3.336 -63.771 13.390 1.00 13.58 112 GLN G CA 1
ATOM 908 C C . GLN A 1 114 ? -2.397 -64.932 13.141 1.00 13.01 112 GLN G C 1
ATOM 909 O O . GLN A 1 114 ? -2.213 -65.371 12.007 1.00 15.50 112 GLN G O 1
ATOM 915 N N . VAL A 1 115 ? -1.877 -65.483 14.220 1.00 12.89 113 VAL G N 1
ATOM 916 C CA . VAL A 1 115 ? -1.154 -66.768 14.131 1.00 12.37 113 VAL G CA 1
ATOM 917 C C . VAL A 1 115 ? -2.223 -67.887 14.134 1.00 13.52 113 VAL G C 1
ATOM 918 O O . VAL A 1 115 ? -3.202 -67.808 14.884 1.00 13.80 113 VAL G O 1
ATOM 922 N N . SER A 1 116 ? -2.048 -68.900 13.290 1.00 13.84 114 SER G N 1
ATOM 923 C CA . SER A 1 116 ? -3.127 -69.910 13.072 1.00 15.61 114 SER G CA 1
ATOM 924 C C . SER A 1 116 ? -3.492 -70.765 14.273 1.00 16.43 114 SER G C 1
ATOM 925 O O . SER A 1 116 ? -4.659 -71.216 14.415 1.00 18.09 114 SER G O 1
ATOM 928 N N . GLY A 1 117 ? -2.543 -71.001 15.147 1.00 14.79 115 GLY G N 1
ATOM 929 C CA . GLY A 1 117 ? -2.841 -71.846 16.306 1.00 14.11 115 GLY G CA 1
ATOM 930 C C . GLY A 1 117 ? -1.650 -72.032 17.191 1.00 14.28 115 GLY G C 1
ATOM 931 O O . GLY A 1 117 ? -0.535 -71.659 16.805 1.00 14.12 115 GLY G O 1
ATOM 932 N N . SER A 1 118 ? -1.896 -72.602 18.376 1.00 14.99 116 SER G N 1
ATOM 933 C CA . SER A 1 118 ? -0.841 -73.001 19.329 1.00 14.90 116 SER G CA 1
ATOM 934 C C . SER A 1 118 ? -1.035 -74.500 19.520 1.00 14.52 116 SER G C 1
ATOM 935 O O . SER A 1 118 ? -2.169 -74.947 19.758 1.00 16.55 116 SER G O 1
ATOM 938 N N . TYR A 1 119 ? 0.063 -75.262 19.405 1.00 12.80 117 TYR G N 1
ATOM 939 C CA . TYR A 1 119 ? 0.055 -76.741 19.507 1.00 13.19 117 TYR G CA 1
ATOM 940 C C . TYR A 1 119 ? 0.876 -77.156 20.686 1.00 13.13 117 TYR G C 1
ATOM 941 O O . TYR A 1 119 ? 1.886 -76.530 20.974 1.00 13.52 117 TYR G O 1
ATOM 950 N N . VAL A 1 120 ? 0.443 -78.216 21.365 1.00 13.20 118 VAL G N 1
ATOM 951 C CA . VAL A 1 120 ? 1.180 -78.749 22.496 1.00 13.92 118 VAL G CA 1
ATOM 952 C C . VAL A 1 120 ? 1.646 -80.156 22.175 1.00 13.96 118 VAL G C 1
ATOM 953 O O . VAL A 1 120 ? 0.910 -80.928 21.566 1.00 14.13 118 VAL G O 1
ATOM 960 N N . PHE A 1 121 ? 2.893 -80.450 22.538 1.00 13.50 119 PHE G N 1
ATOM 961 C CA . PHE A 1 121 ? 3.508 -81.766 22.361 1.00 14.67 119 PHE G CA 1
ATOM 962 C C . PHE A 1 121 ? 3.139 -82.696 23.507 1.00 16.16 119 PHE G C 1
ATOM 963 O O . PHE A 1 121 ? 3.232 -82.321 24.678 1.00 15.74 119 PHE G O 1
ATOM 971 N N . LYS A 1 122 ? 2.717 -83.907 23.163 1.00 17.56 120 LYS G N 1
ATOM 972 C CA . LYS A 1 122 ? 2.458 -84.926 24.198 1.00 20.01 120 LYS G CA 1
ATOM 973 C C . LYS A 1 122 ? 2.894 -86.261 23.609 1.00 21.22 120 LYS G C 1
ATOM 974 O O . LYS A 1 122 ? 2.398 -86.671 22.570 1.00 20.74 120 LYS G O 1
ATOM 980 N N . GLN A 1 123 ? 3.867 -86.911 24.250 1.00 23.48 121 GLN G N 1
ATOM 981 C CA . GLN A 1 123 ? 4.320 -88.262 23.850 1.00 25.81 121 GLN G CA 1
ATOM 982 C C . GLN A 1 123 ? 4.636 -88.371 22.349 1.00 24.62 121 GLN G C 1
ATOM 983 O O . GLN A 1 123 ? 4.128 -89.276 21.668 1.00 25.84 121 GLN G O 1
ATOM 989 N N . GLY A 1 124 ? 5.443 -87.444 21.836 1.00 23.49 122 GLY G N 1
ATOM 990 C CA . GLY A 1 124 ? 5.930 -87.511 20.463 1.00 22.08 122 GLY G CA 1
ATOM 991 C C . GLY A 1 124 ? 5.033 -86.912 19.385 1.00 20.98 122 GLY G C 1
ATOM 992 O O . GLY A 1 124 ? 5.462 -86.770 18.230 1.00 22.29 122 GLY G O 1
ATOM 993 N N . LYS A 1 125 ? 3.799 -86.547 19.753 1.00 18.59 123 LYS G N 1
ATOM 994 C CA . LYS A 1 125 ? 2.853 -85.978 18.786 1.00 16.93 123 LYS G CA 1
ATOM 995 C C . LYS A 1 125 ? 2.491 -84.563 19.210 1.00 16.19 123 LYS G C 1
ATOM 996 O O . LYS A 1 125 ? 2.661 -84.203 20.376 1.00 15.24 123 LYS G O 1
ATOM 1007 N N . ILE A 1 126 ? 1.958 -83.775 18.276 1.00 13.86 124 ILE G N 1
ATOM 1008 C CA . ILE A 1 126 ? 1.453 -82.423 18.624 1.00 13.29 124 ILE G CA 1
ATOM 1009 C C . ILE A 1 126 ? -0.066 -82.344 18.469 1.00 13.94 124 ILE G C 1
ATOM 1010 O O . ILE A 1 126 ? -0.624 -82.999 17.590 1.00 14.70 124 ILE G O 1
ATOM 1015 N N . TYR A 1 127 ? -0.688 -81.532 19.317 1.00 14.77 125 TYR G N 1
ATOM 1016 C CA . TYR A 1 127 ? -2.162 -81.369 19.394 1.00 15.48 125 TYR G CA 1
ATOM 1017 C C . TYR A 1 127 ? -2.509 -79.884 19.388 1.00 15.88 125 TYR G C 1
ATOM 1018 O O . TYR A 1 127 ? -1.929 -79.123 20.167 1.00 15.63 125 TYR G O 1
ATOM 1027 N N . LYS A 1 128 ? -3.461 -79.466 18.549 1.00 15.03 126 LYS G N 1
ATOM 1028 C CA . LYS A 1 128 ? -3.837 -78.063 18.568 1.00 16.67 126 LYS G CA 1
ATOM 1029 C C . LYS A 1 128 ? -4.582 -77.760 19.877 1.00 15.92 126 LYS G C 1
ATOM 1030 O O . LYS A 1 128 ? -5.569 -78.447 20.236 1.00 15.81 126 LYS G O 1
ATOM 1036 N N . VAL A 1 129 ? -4.113 -76.741 20.581 1.00 16.19 127 VAL G N 1
ATOM 1037 C CA . VAL A 1 129 ? -4.783 -76.263 21.785 1.00 16.41 127 VAL G CA 1
ATOM 1038 C C . VAL A 1 129 ? -6.094 -75.597 21.362 1.00 16.64 127 VAL G C 1
ATOM 1039 O O . VAL A 1 129 ? -6.094 -74.753 20.463 1.00 16.12 127 VAL G O 1
ATOM 1043 N N . PRO A 1 130 ? -7.225 -75.983 21.977 1.00 16.69 128 PRO G N 1
ATOM 1044 C CA . PRO A 1 130 ? -8.503 -75.356 21.584 1.00 16.99 128 PRO G CA 1
ATOM 1045 C C . PRO A 1 130 ? -8.521 -73.818 21.611 1.00 17.35 128 PRO G C 1
ATOM 1046 O O . PRO A 1 130 ? -7.915 -73.181 22.475 1.00 17.61 128 PRO G O 1
ATOM 1050 N N . ALA A 1 131 ? -9.204 -73.255 20.621 1.00 18.97 129 ALA G N 1
ATOM 1051 C CA . ALA A 1 131 ? -9.374 -71.815 20.506 1.00 20.01 129 ALA G CA 1
ATOM 1052 C C . ALA A 1 131 ? -10.851 -71.449 20.518 1.00 21.36 129 ALA G C 1
ATOM 1053 O O . ALA A 1 131 ? -11.202 -70.270 20.407 1.00 22.56 129 ALA G O 1
ATOM 1055 N N . ASN A 1 132 ? -11.714 -72.467 20.620 1.00 21.05 130 ASN G N 1
ATOM 1056 C CA . ASN A 1 132 ? -13.166 -72.240 20.708 1.00 21.33 130 ASN G CA 1
ATOM 1057 C C . ASN A 1 132 ? -13.848 -73.424 21.395 1.00 20.88 130 ASN G C 1
ATOM 1058 O O . ASN A 1 132 ? -13.201 -74.431 21.681 1.00 20.64 130 ASN G O 1
ATOM 1063 N N . GLU A 1 133 ? -15.155 -73.325 21.660 1.00 21.89 131 GLU G N 1
ATOM 1064 C CA . GLU A 1 133 ? -15.853 -74.392 22.385 1.00 21.66 131 GLU G CA 1
ATOM 1065 C C . GLU A 1 133 ? -15.913 -75.726 21.628 1.00 21.30 131 GLU G C 1
ATOM 1066 O O . GLU A 1 133 ? -15.725 -76.786 22.248 1.00 20.46 131 GLU G O 1
ATOM 1072 N N . ILE A 1 134 ? -16.175 -75.681 20.317 1.00 20.86 132 ILE G N 1
ATOM 1073 C CA . ILE A 1 134 ? -16.168 -76.888 19.478 1.00 21.55 132 ILE G CA 1
ATOM 1074 C C . ILE A 1 134 ? -14.830 -77.625 19.584 1.00 20.78 132 ILE G C 1
ATOM 1075 O O . ILE A 1 134 ? -14.806 -78.861 19.751 1.00 21.00 132 ILE G O 1
ATOM 1080 N N . GLU A 1 135 ? -13.730 -76.872 19.507 1.00 19.16 133 GLU G N 1
ATOM 1081 C CA . GLU A 1 135 ? -12.399 -77.480 19.583 1.00 18.20 133 GLU G CA 1
ATOM 1082 C C . GLU A 1 135 ? -12.166 -78.053 20.991 1.00 17.48 133 GLU G C 1
ATOM 1083 O O . GLU A 1 135 ? -11.546 -79.124 21.147 1.00 17.06 133 GLU G O 1
ATOM 1089 N N . ALA A 1 136 ? -12.658 -77.340 22.012 1.00 17.34 134 ALA G N 1
ATOM 1090 C CA . ALA A 1 136 ? -12.561 -77.820 23.389 1.00 16.24 134 ALA G CA 1
ATOM 1091 C C . ALA A 1 136 ? -13.337 -79.128 23.608 1.00 17.00 134 ALA G C 1
ATOM 1092 O O . ALA A 1 136 ? -12.849 -80.062 24.271 1.00 17.34 134 ALA G O 1
ATOM 1094 N N . ILE A 1 137 ? -14.520 -79.212 23.015 1.00 17.81 135 ILE G N 1
ATOM 1095 C CA . ILE A 1 137 ? -15.306 -80.454 23.055 1.00 18.52 135 ILE G CA 1
ATOM 1096 C C . ILE A 1 137 ? -14.561 -81.593 22.353 1.00 19.14 135 ILE G C 1
ATOM 1097 O O . ILE A 1 137 ? -14.485 -82.719 22.892 1.00 19.79 135 ILE G O 1
ATOM 1102 N N . SER A 1 138 ? -13.980 -81.289 21.192 1.00 18.80 136 SER G N 1
ATOM 1103 C CA . SER A 1 138 ? -13.282 -82.296 20.366 1.00 19.47 136 SER G CA 1
ATOM 1104 C C . SER A 1 138 ? -11.965 -82.823 20.934 1.00 19.21 136 SER G C 1
ATOM 1105 O O . SER A 1 138 ? -11.544 -83.942 20.610 1.00 19.20 136 SER G O 1
ATOM 1108 N N . SER A 1 139 ? -11.264 -81.997 21.708 1.00 19.04 137 SER G N 1
ATOM 1109 C CA . SER A 1 139 ? -9.851 -82.299 21.986 1.00 19.39 137 SER G CA 1
ATOM 1110 C C . SER A 1 139 ? -9.674 -83.603 22.757 1.00 20.51 137 SER G C 1
ATOM 1111 O O . SER A 1 139 ? -10.390 -83.846 23.737 1.00 22.11 137 SER G O 1
ATOM 1114 N N . PRO A 1 140 ? -8.727 -84.457 22.311 1.00 20.44 138 PRO G N 1
ATOM 1115 C CA . PRO A 1 140 ? -8.392 -85.665 23.062 1.00 20.45 138 PRO G CA 1
ATOM 1116 C C . PRO A 1 140 ? -7.414 -85.416 24.208 1.00 21.60 138 PRO G C 1
ATOM 1117 O O . PRO A 1 140 ? -7.009 -86.375 24.883 1.00 22.08 138 PRO G O 1
ATOM 1121 N N . LEU A 1 141 ? -7.036 -84.149 24.412 1.00 21.83 139 LEU G N 1
ATOM 1122 C CA . LEU A 1 141 ? -6.060 -83.806 25.447 1.00 22.40 139 LEU G CA 1
ATOM 1123 C C . LEU A 1 141 ? -6.538 -84.156 26.868 1.00 23.49 139 LEU G C 1
ATOM 1124 O O . LEU A 1 141 ? -5.714 -84.328 27.767 1.00 23.76 139 LEU G O 1
ATOM 1129 N N . MET A 1 142 ? -7.864 -84.252 27.055 1.00 23.76 140 MET G N 1
ATOM 1130 C CA . MET A 1 142 ? -8.486 -84.537 28.363 1.00 24.61 140 MET G CA 1
ATOM 1131 C C . MET A 1 142 ? -9.664 -85.478 28.163 1.00 23.34 140 MET G C 1
ATOM 1132 O O . MET A 1 142 ? -10.329 -85.410 27.128 1.00 22.09 140 MET G O 1
ATOM 1137 N N . GLY A 1 143 ? -9.938 -86.327 29.154 1.00 22.56 141 GLY G N 1
ATOM 1138 C CA . GLY A 1 143 ? -11.169 -87.115 29.164 1.00 23.06 141 GLY G CA 1
ATOM 1139 C C . GLY A 1 143 ? -12.359 -86.306 29.652 1.00 22.33 141 GLY G C 1
ATOM 1140 O O . GLY A 1 143 ? -12.198 -85.188 30.173 1.00 22.90 141 GLY G O 1
ATOM 1141 N N . ILE A 1 144 ? -13.558 -86.883 29.528 1.00 22.25 142 ILE G N 1
ATOM 1142 C CA . ILE A 1 144 ? -14.800 -86.161 29.829 1.00 23.33 142 ILE G CA 1
ATOM 1143 C C . ILE A 1 144 ? -14.870 -85.630 31.266 1.00 22.73 142 ILE G C 1
ATOM 1144 O O . ILE A 1 144 ? -15.197 -84.467 31.503 1.00 22.65 142 ILE G O 1
ATOM 1149 N N . PHE A 1 145 ? -14.557 -86.478 32.238 1.00 22.92 143 PHE G N 1
ATOM 1150 C CA . PHE A 1 145 ? -14.707 -86.054 33.631 1.00 22.21 143 PHE G CA 1
ATOM 1151 C C . PHE A 1 145 ? -13.692 -84.988 34.027 1.00 22.50 143 PHE G C 1
ATOM 1152 O O . PHE A 1 145 ? -14.006 -84.073 34.794 1.00 23.38 143 PHE G O 1
ATOM 1160 N N . GLU A 1 146 ? -12.489 -85.101 33.474 1.00 23.61 144 GLU G N 1
ATOM 1161 C CA . GLU A 1 146 ? -11.466 -84.090 33.696 1.00 23.87 144 GLU G CA 1
ATOM 1162 C C . GLU A 1 146 ? -11.833 -82.769 33.011 1.00 23.83 144 GLU G C 1
ATOM 1163 O O . GLU A 1 146 ? -11.557 -81.687 33.545 1.00 23.73 144 GLU G O 1
ATOM 1169 N N . LYS A 1 147 ? -12.494 -82.857 31.860 1.00 23.68 145 LYS G N 1
ATOM 1170 C CA . LYS A 1 147 ? -12.955 -81.663 31.167 1.00 24.03 145 LYS G CA 1
ATOM 1171 C C . LYS A 1 147 ? -14.008 -80.925 31.966 1.00 24.50 145 LYS G C 1
ATOM 1172 O O . LYS A 1 147 ? -13.976 -79.703 32.016 1.00 24.60 145 LYS G O 1
ATOM 1178 N N . ARG A 1 148 ? -14.923 -81.666 32.609 1.00 23.97 146 ARG G N 1
ATOM 1179 C CA . ARG A 1 148 ? -15.920 -81.062 33.483 1.00 25.48 146 ARG G CA 1
ATOM 1180 C C . ARG A 1 148 ? -15.288 -80.280 34.649 1.00 24.46 146 ARG G C 1
ATOM 1181 O O . ARG A 1 148 ? -15.758 -79.181 34.992 1.00 25.27 146 ARG G O 1
ATOM 1189 N N . ARG A 1 149 ? -14.224 -80.837 35.237 1.00 24.49 147 ARG G N 1
ATOM 1190 C CA . ARG A 1 149 ? -13.506 -80.160 36.315 1.00 24.36 147 ARG G CA 1
ATOM 1191 C C . ARG A 1 149 ? -12.760 -78.929 35.765 1.00 25.14 147 ARG G C 1
ATOM 1192 O O . ARG A 1 149 ? -12.729 -77.881 36.403 1.00 25.05 147 ARG G O 1
ATOM 1200 N N . MET A 1 150 ? -12.172 -79.076 34.575 1.00 25.79 148 MET G N 1
ATOM 1201 C CA . MET A 1 150 ? -11.535 -77.966 33.851 1.00 26.44 148 MET G CA 1
ATOM 1202 C C . MET A 1 150 ? -12.496 -76.798 33.619 1.00 26.97 148 MET G C 1
ATOM 1203 O O . MET A 1 150 ? -12.133 -75.630 33.803 1.00 26.67 148 MET G O 1
ATOM 1208 N N . LYS A 1 151 ? -13.711 -77.121 33.181 1.00 27.43 149 LYS G N 1
ATOM 1209 C CA . LYS A 1 151 ? -14.771 -76.138 32.912 1.00 28.37 149 LYS G CA 1
ATOM 1210 C C . LYS A 1 151 ? -15.153 -75.293 34.136 1.00 29.08 149 LYS G C 1
ATOM 1211 O O . LYS A 1 151 ? -15.278 -74.063 34.041 1.00 29.22 149 LYS G O 1
ATOM 1217 N N . LYS A 1 152 ? -15.331 -75.945 35.285 1.00 29.12 150 LYS G N 1
ATOM 1218 C CA . LYS A 1 152 ? -15.639 -75.213 36.507 1.00 29.50 150 LYS G CA 1
ATOM 1219 C C . LYS A 1 152 ? -14.513 -74.269 36.875 1.00 29.33 150 LYS G C 1
ATOM 1220 O O . LYS A 1 152 ? -14.758 -73.148 37.304 1.00 29.27 150 LYS G O 1
ATOM 1226 N N . PHE A 1 153 ? -13.275 -74.721 36.679 1.00 28.60 151 PHE G N 1
ATOM 1227 C CA . PHE A 1 153 ? -12.107 -73.864 36.869 1.00 28.45 151 PHE G CA 1
ATOM 1228 C C . PHE A 1 153 ? -12.167 -72.615 35.980 1.00 29.14 151 PHE G C 1
ATOM 1229 O O . PHE A 1 153 ? -12.014 -71.493 36.467 1.00 29.21 151 PHE G O 1
ATOM 1237 N N . LEU A 1 154 ? -12.396 -72.808 34.686 1.00 29.76 152 LEU G N 1
ATOM 1238 C CA . LEU A 1 154 ? -12.427 -71.680 33.762 1.00 30.90 152 LEU G CA 1
ATOM 1239 C C . LEU A 1 154 ? -13.643 -70.778 33.981 1.00 32.28 152 LEU G C 1
ATOM 1240 O O . LEU A 1 154 ? -13.573 -69.572 33.729 1.00 32.52 152 LEU G O 1
ATOM 1245 N N . GLU A 1 155 ? -14.750 -71.354 34.461 1.00 33.44 153 GLU G N 1
ATOM 1246 C CA . GLU A 1 155 ? -15.937 -70.565 34.821 1.00 35.09 153 GLU G CA 1
ATOM 1247 C C . GLU A 1 155 ? -15.654 -69.646 36.015 1.00 35.05 153 GLU G C 1
ATOM 1248 O O . GLU A 1 155 ? -16.190 -68.537 36.100 1.00 35.41 153 GLU G O 1
ATOM 1254 N N . TRP A 1 156 ? -14.806 -70.110 36.923 1.00 35.42 154 TRP G N 1
ATOM 1255 C CA . TRP A 1 156 ? -14.363 -69.304 38.053 1.00 35.91 154 TRP G CA 1
ATOM 1256 C C . TRP A 1 156 ? -13.433 -68.173 37.592 1.00 36.98 154 TRP G C 1
ATOM 1257 O O . TRP A 1 156 ? -13.583 -67.029 38.047 1.00 37.57 154 TRP G O 1
ATOM 1268 N N . ILE A 1 157 ? -12.498 -68.484 36.686 1.00 37.58 155 ILE G N 1
ATOM 1269 C CA . ILE A 1 157 ? -11.644 -67.473 36.034 1.00 38.37 155 ILE G CA 1
ATOM 1270 C C . ILE A 1 157 ? -12.504 -66.340 35.450 1.00 39.13 155 ILE G C 1
ATOM 1271 O O . ILE A 1 157 ? -12.206 -65.164 35.653 1.00 39.86 155 ILE G O 1
ATOM 1276 N N . SER A 1 158 ? -13.565 -66.708 34.736 1.00 40.04 156 SER G N 1
ATOM 1277 C CA . SER A 1 158 ? -14.440 -65.738 34.076 1.00 40.89 156 SER G CA 1
ATOM 1278 C C . SER A 1 158 ? -15.299 -64.921 35.059 1.00 41.55 156 SER G C 1
ATOM 1279 O O . SER A 1 158 ? -15.555 -63.735 34.826 1.00 41.75 156 SER G O 1
ATOM 1282 N N . SER A 1 159 ? -15.716 -65.558 36.154 1.00 42.09 157 SER G N 1
ATOM 1283 C CA . SER A 1 159 ? -16.667 -64.970 37.107 1.00 42.85 157 SER G CA 1
ATOM 1284 C C . SER A 1 159 ? -16.034 -64.231 38.267 1.00 43.22 157 SER G C 1
ATOM 1285 O O . SER A 1 159 ? -16.731 -63.557 39.037 1.00 43.70 157 SER G O 1
ATOM 1288 N N . TYR A 1 160 ? -14.726 -64.372 38.417 1.00 43.28 158 TYR G N 1
ATOM 1289 C CA . TYR A 1 160 ? -14.045 -63.751 39.534 1.00 43.59 158 TYR G CA 1
ATOM 1290 C C . TYR A 1 160 ? -14.001 -62.235 39.348 1.00 44.25 158 TYR G C 1
ATOM 1291 O O . TYR A 1 160 ? -13.502 -61.728 38.337 1.00 44.04 158 TYR G O 1
ATOM 1300 N N . LYS A 1 161 ? -14.550 -61.527 40.328 1.00 44.97 159 LYS G N 1
ATOM 1301 C CA . LYS A 1 161 ? -14.435 -60.078 40.400 1.00 45.52 159 LYS G CA 1
ATOM 1302 C C . LYS A 1 161 ? -13.672 -59.775 41.667 1.00 45.85 159 LYS G C 1
ATOM 1303 O O . LYS A 1 161 ? -14.061 -60.225 42.751 1.00 45.39 159 LYS G O 1
ATOM 1309 N N . GLU A 1 162 ? -12.564 -59.050 41.524 1.00 46.46 160 GLU G N 1
ATOM 1310 C CA . GLU A 1 162 ? -11.729 -58.683 42.664 1.00 47.53 160 GLU G CA 1
ATOM 1311 C C . GLU A 1 162 ? -12.574 -58.003 43.732 1.00 48.20 160 GLU G C 1
ATOM 1312 O O . GLU A 1 162 ? -12.545 -58.383 44.909 1.00 48.23 160 GLU G O 1
ATOM 1318 N N . ASP A 1 163 ? -13.349 -57.027 43.259 1.00 48.83 161 ASP G N 1
ATOM 1319 C CA . ASP A 1 163 ? -14.276 -56.200 44.023 1.00 49.63 161 ASP G CA 1
ATOM 1320 C C . ASP A 1 163 ? -15.201 -56.983 44.948 1.00 49.60 161 ASP G C 1
ATOM 1321 O O . ASP A 1 163 ? -15.487 -56.542 46.060 1.00 49.76 161 ASP G O 1
ATOM 1326 N N . ASP A 1 164 ? -15.649 -58.145 44.483 1.00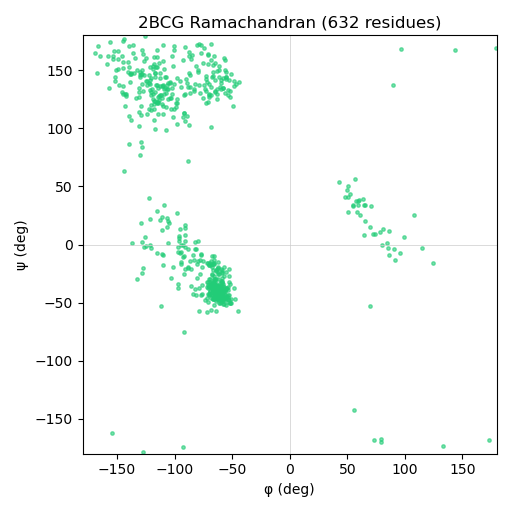 49.64 162 ASP G N 1
ATOM 1327 C CA . ASP A 1 164 ? -16.755 -58.864 45.098 1.00 49.74 162 ASP G CA 1
ATOM 1328 C C . ASP A 1 164 ? -16.318 -60.235 45.617 1.00 49.68 162 ASP G C 1
ATOM 1329 O O . ASP A 1 164 ? -16.089 -61.171 44.832 1.00 49.62 162 ASP G O 1
ATOM 1334 N N . LEU A 1 165 ? -16.228 -60.346 46.944 1.00 49.36 163 LEU G N 1
ATOM 1335 C CA . LEU A 1 165 ? -15.728 -61.555 47.608 1.00 49.25 163 LEU G CA 1
ATOM 1336 C C . LEU A 1 165 ? -16.627 -62.780 47.418 1.00 48.93 163 LEU G C 1
ATOM 1337 O O . LEU A 1 165 ? -16.189 -63.910 47.643 1.00 49.08 163 LEU G O 1
ATOM 1342 N N . SER A 1 166 ? -17.872 -62.555 47.006 1.00 48.45 164 SER G N 1
ATOM 1343 C CA . SER A 1 166 ? -18.830 -63.648 46.800 1.00 48.33 164 SER G CA 1
ATOM 1344 C C . SER A 1 166 ? -18.526 -64.516 45.575 1.00 47.69 164 SER G C 1
ATOM 1345 O O . SER A 1 166 ? -19.071 -65.618 45.434 1.00 48.13 164 SER G O 1
ATOM 1348 N N . THR A 1 167 ? -17.671 -64.014 44.689 1.00 46.78 165 THR G N 1
ATOM 1349 C CA . THR A 1 167 ? -17.325 -64.737 43.465 1.00 45.83 165 THR G CA 1
ATOM 1350 C C . THR A 1 167 ? -15.919 -65.369 43.537 1.00 45.02 165 THR G C 1
ATOM 1351 O O . THR A 1 167 ? -15.339 -65.740 42.514 1.00 45.10 165 THR G O 1
ATOM 1355 N N . HIS A 1 168 ? -15.400 -65.519 44.756 1.00 43.80 166 HIS G N 1
ATOM 1356 C CA . HIS A 1 168 ? -14.035 -66.014 44.990 1.00 42.88 166 HIS G CA 1
ATOM 1357 C C . HIS A 1 168 ? -13.948 -67.524 45.248 1.00 42.28 166 HIS G C 1
ATOM 1358 O O . HIS A 1 168 ? -12.862 -68.109 45.185 1.00 41.92 166 HIS G O 1
ATOM 1365 N N . GLN A 1 169 ? -15.096 -68.138 45.540 1.00 41.82 167 GLN G N 1
ATOM 1366 C CA . GLN A 1 169 ? -15.194 -69.563 45.900 1.00 40.91 167 GLN G CA 1
ATOM 1367 C C . GLN A 1 169 ? -14.225 -69.969 47.014 1.00 40.73 167 GLN G C 1
ATOM 1368 O O . GLN A 1 169 ? -13.611 -71.037 46.964 1.00 40.78 167 GLN G O 1
ATOM 1374 N N . GLY A 1 170 ? -14.094 -69.103 48.022 1.00 40.10 168 GLY G N 1
ATOM 1375 C CA . GLY A 1 170 ? -13.258 -69.380 49.186 1.00 39.01 168 GLY G CA 1
ATOM 1376 C C . GLY A 1 170 ? -11.773 -69.369 48.890 1.00 38.03 168 GLY G C 1
ATOM 1377 O O . GLY A 1 170 ? -10.967 -69.849 49.696 1.00 38.15 168 GLY G O 1
ATOM 1378 N N . LEU A 1 171 ? -11.410 -68.809 47.733 1.00 37.08 169 LEU G N 1
ATOM 1379 C CA . LEU A 1 171 ? -10.018 -68.718 47.332 1.00 35.54 169 LEU G CA 1
ATOM 1380 C C . LEU A 1 171 ? -9.503 -67.288 47.440 1.00 35.05 169 LEU G C 1
ATOM 1381 O O . LEU A 1 171 ? -10.234 -66.324 47.179 1.00 34.82 169 LEU G O 1
ATOM 1386 N N . ASP A 1 172 ? -8.244 -67.172 47.836 1.00 34.26 170 ASP G N 1
ATOM 1387 C CA . ASP A 1 172 ? -7.576 -65.888 47.885 1.00 34.32 170 ASP G CA 1
ATOM 1388 C C . ASP A 1 172 ? -6.341 -65.886 46.975 1.00 33.43 170 ASP G C 1
ATOM 1389 O O . ASP A 1 172 ? -5.362 -66.603 47.230 1.00 33.60 170 ASP G O 1
ATOM 1394 N N . LEU A 1 173 ? -6.379 -65.046 45.942 1.00 32.90 171 LEU G N 1
ATOM 1395 C CA . LEU A 1 173 ? -5.333 -65.048 44.909 1.00 32.31 171 LEU G CA 1
ATOM 1396 C C . LEU A 1 173 ? -3.940 -64.710 45.418 1.00 32.27 171 LEU G C 1
ATOM 1397 O O . LEU A 1 173 ? -2.940 -65.053 44.782 1.00 31.89 171 LEU G O 1
ATOM 1402 N N . ASP A 1 174 ? -3.866 -64.060 46.582 1.00 32.30 172 ASP G N 1
ATOM 1403 C CA . ASP A 1 174 ? -2.583 -63.701 47.168 1.00 32.61 172 ASP G CA 1
ATOM 1404 C C . ASP A 1 174 ? -2.128 -64.708 48.225 1.00 32.34 172 ASP G C 1
ATOM 1405 O O . ASP A 1 174 ? -0.938 -64.970 48.363 1.00 32.94 172 ASP G O 1
ATOM 1410 N N . LYS A 1 175 ? -3.077 -65.275 48.958 1.00 32.37 173 LYS G N 1
ATOM 1411 C CA . LYS A 1 175 ? -2.758 -66.191 50.058 1.00 32.25 173 LYS G CA 1
ATOM 1412 C C . LYS A 1 175 ? -2.703 -67.661 49.644 1.00 31.70 173 LYS G C 1
ATOM 1413 O O . LYS A 1 175 ? -2.035 -68.474 50.285 1.00 32.79 173 LYS G O 1
ATOM 1419 N N . ASN A 1 176 ? -3.419 -68.006 48.583 1.00 30.86 174 ASN G N 1
ATOM 1420 C CA . ASN A 1 176 ? -3.420 -69.381 48.081 1.00 29.47 174 ASN G CA 1
ATOM 1421 C C . ASN A 1 176 ? -2.390 -69.512 46.959 1.00 28.44 174 ASN G C 1
ATOM 1422 O O . ASN A 1 176 ? -2.241 -68.588 46.169 1.00 28.25 174 ASN G O 1
ATOM 1427 N N . THR A 1 177 ? -1.676 -70.639 46.923 1.00 27.07 175 THR G N 1
ATOM 1428 C CA . THR A 1 177 ? -0.782 -70.985 45.805 1.00 25.78 175 THR G CA 1
ATOM 1429 C C . THR A 1 177 ? -1.627 -71.485 44.625 1.00 24.91 175 THR G C 1
ATOM 1430 O O . THR A 1 177 ? -2.816 -71.821 44.774 1.00 23.11 175 THR G O 1
ATOM 1434 N N . MET A 1 178 ? -1.020 -71.535 43.440 1.00 23.81 176 MET G N 1
ATOM 1435 C CA . MET A 1 178 ? -1.740 -72.039 42.291 1.00 23.18 176 MET G CA 1
ATOM 1436 C C . MET A 1 178 ? -2.097 -73.515 42.471 1.00 22.62 176 MET G C 1
ATOM 1437 O O . MET A 1 178 ? -3.166 -73.922 42.051 1.00 21.86 176 MET G O 1
ATOM 1442 N N . ASP A 1 179 ? -1.224 -74.297 43.104 1.00 23.94 177 ASP G N 1
ATOM 1443 C CA . ASP A 1 179 ? -1.541 -75.708 43.394 1.00 24.97 177 ASP G CA 1
ATOM 1444 C C . ASP A 1 179 ? -2.807 -75.851 44.256 1.00 24.83 177 ASP G C 1
ATOM 1445 O O . ASP A 1 179 ? -3.622 -76.739 44.022 1.00 24.39 177 ASP G O 1
ATOM 1450 N N . GLU A 1 180 ? -2.963 -74.956 45.239 1.00 25.18 178 GLU G N 1
ATOM 1451 C CA . GLU A 1 180 ? -4.158 -74.937 46.075 1.00 25.19 178 GLU G CA 1
ATOM 1452 C C . GLU A 1 180 ? -5.398 -74.554 45.296 1.00 24.48 178 GLU G C 1
ATOM 1453 O O . GLU A 1 180 ? -6.475 -75.094 45.527 1.00 24.67 178 GLU G O 1
ATOM 1459 N N . VAL A 1 181 ? -5.252 -73.653 44.322 1.00 24.05 179 VAL G N 1
ATOM 1460 C CA . VAL A 1 181 ? -6.359 -73.318 43.452 1.00 23.51 179 VAL G CA 1
ATOM 1461 C C . VAL A 1 181 ? -6.773 -74.552 42.614 1.00 23.06 179 VAL G C 1
ATOM 1462 O O . VAL A 1 181 ? -7.963 -74.844 42.463 1.00 23.21 179 VAL G O 1
ATOM 1466 N N . TYR A 1 182 ? -5.776 -75.287 42.104 1.00 22.25 180 TYR G N 1
ATOM 1467 C CA . TYR A 1 182 ? -6.032 -76.484 41.311 1.00 20.88 180 TYR G CA 1
ATOM 1468 C C . TYR A 1 182 ? -6.783 -77.516 42.171 1.00 21.77 180 TYR G C 1
ATOM 1469 O O . TYR A 1 182 ? -7.748 -78.141 41.704 1.00 22.14 180 TYR G O 1
ATOM 1478 N N . TYR A 1 183 ? -6.363 -77.624 43.434 1.00 22.30 181 TYR G N 1
ATOM 1479 C CA . TYR A 1 183 ? -6.967 -78.573 44.390 1.00 22.65 181 TYR G CA 1
ATOM 1480 C C . TYR A 1 183 ? -8.445 -78.296 44.619 1.00 22.97 181 TYR G C 1
ATOM 1481 O O . TYR A 1 183 ? -9.243 -79.239 44.636 1.00 23.32 181 TYR G O 1
ATOM 1490 N N . LYS A 1 184 ? -8.809 -77.022 44.781 1.00 23.56 182 LYS G N 1
ATOM 1491 C CA . LYS A 1 184 ? -10.209 -76.643 44.991 1.00 24.38 182 LYS G CA 1
ATOM 1492 C C . LYS A 1 184 ? -11.076 -77.222 43.864 1.00 24.21 182 LYS G C 1
ATOM 1493 O O . LYS A 1 184 ? -12.202 -77.665 44.088 1.00 24.73 182 LYS G O 1
ATOM 1504 N N . PHE A 1 185 ? -10.534 -77.244 42.645 1.00 23.93 183 PHE G N 1
ATOM 1505 C CA . PHE A 1 185 ? -11.260 -77.772 41.501 1.00 23.56 183 PHE G CA 1
ATOM 1506 C C . PHE A 1 185 ? -10.943 -79.224 41.164 1.00 23.80 183 PHE G C 1
ATOM 1507 O O . PHE A 1 185 ? -11.449 -79.741 40.176 1.00 24.46 183 PHE G O 1
ATOM 1515 N N . GLY A 1 186 ? -10.102 -79.864 41.968 1.00 23.67 184 GLY G N 1
ATOM 1516 C CA . GLY A 1 186 ? -9.790 -81.289 41.823 1.00 24.10 184 GLY G CA 1
ATOM 1517 C C . GLY A 1 186 ? -9.066 -81.675 40.547 1.00 24.43 184 GLY G C 1
ATOM 1518 O O . GLY A 1 186 ? -9.291 -82.749 40.000 1.00 24.61 184 GLY G O 1
ATOM 1519 N N . LEU A 1 187 ? -8.200 -80.786 40.056 1.00 23.50 185 LEU G N 1
ATOM 1520 C CA . LEU A 1 187 ? -7.514 -81.032 38.771 1.00 24.05 185 LEU G CA 1
ATOM 1521 C C . LEU A 1 187 ? -6.277 -81.923 38.926 1.00 24.15 185 LEU G C 1
ATOM 1522 O O . LEU A 1 187 ? -5.461 -81.687 39.810 1.00 25.41 185 LEU G O 1
ATOM 1527 N N . GLY A 1 188 ? -6.134 -82.930 38.056 1.00 24.43 186 GLY G N 1
ATOM 1528 C CA . GLY A 1 188 ? -4.970 -83.824 38.079 1.00 25.21 186 GLY G CA 1
ATOM 1529 C C . GLY A 1 188 ? -3.714 -83.257 37.439 1.00 25.73 186 GLY G C 1
ATOM 1530 O O . GLY A 1 188 ? -3.765 -82.193 36.828 1.00 25.05 186 GLY G O 1
ATOM 1531 N N . ASN A 1 189 ? -2.590 -83.961 37.561 1.00 26.78 187 ASN G N 1
ATOM 1532 C CA . ASN A 1 189 ? -1.287 -83.422 37.138 1.00 27.99 187 ASN G CA 1
ATOM 1533 C C . ASN A 1 189 ? -1.191 -83.093 35.652 1.00 27.30 187 ASN G C 1
ATOM 1534 O O . ASN A 1 189 ? -0.556 -82.101 35.299 1.00 28.04 187 ASN G O 1
ATOM 1543 N N . SER A 1 190 ? -1.815 -83.898 34.788 1.00 26.40 188 SER G N 1
ATOM 1544 C CA . SER A 1 190 ? -1.766 -83.597 33.344 1.00 25.99 188 SER G CA 1
ATOM 1545 C C . SER A 1 190 ? -2.539 -82.304 33.024 1.00 24.56 188 SER G C 1
ATOM 1546 O O . SER A 1 190 ? -2.090 -81.500 32.200 1.00 23.72 188 SER G O 1
ATOM 1549 N N . THR A 1 191 ? -3.655 -82.081 33.716 1.00 23.17 189 THR G N 1
ATOM 1550 C CA . THR A 1 191 ? -4.453 -80.850 33.539 1.00 22.36 189 THR G CA 1
ATOM 1551 C C . THR A 1 191 ? -3.708 -79.641 34.078 1.00 21.42 189 THR G C 1
ATOM 1552 O O . THR A 1 191 ? -3.694 -78.565 33.448 1.00 19.58 189 THR G O 1
ATOM 1556 N N . LYS A 1 192 ? -3.037 -79.820 35.206 1.00 21.96 190 LYS G N 1
ATOM 1557 C CA . LYS A 1 192 ? -2.209 -78.752 35.751 1.00 22.34 190 LYS G CA 1
ATOM 1558 C C . LYS A 1 192 ? -1.160 -78.346 34.715 1.00 22.50 190 LYS G C 1
ATOM 1559 O O . LYS A 1 192 ? -0.997 -77.148 34.479 1.00 22.50 190 LYS G O 1
ATOM 1565 N N . GLU A 1 193 ? -0.473 -79.325 34.105 1.00 22.97 191 GLU G N 1
ATOM 1566 C CA . GLU A 1 193 ? 0.596 -79.053 33.105 1.00 23.75 191 GLU G CA 1
ATOM 1567 C C . GLU A 1 193 ? 0.027 -78.295 31.918 1.00 22.12 191 GLU G C 1
ATOM 1568 O O . GLU A 1 193 ? 0.616 -77.309 31.453 1.00 21.67 191 GLU G O 1
ATOM 1574 N N . PHE A 1 194 ? -1.129 -78.736 31.445 1.00 20.25 192 PHE G N 1
ATOM 1575 C CA . PHE A 1 194 ? -1.795 -78.075 30.325 1.00 19.31 192 PHE G CA 1
ATOM 1576 C C . PHE A 1 194 ? -2.151 -76.617 30.640 1.00 18.90 192 PHE G C 1
ATOM 1577 O O . PHE A 1 194 ? -1.854 -75.700 29.859 1.00 18.18 192 PHE G O 1
ATOM 1585 N N . ILE A 1 195 ? -2.807 -76.378 31.776 1.00 18.78 193 ILE G N 1
ATOM 1586 C CA . ILE A 1 195 ? -3.175 -75.016 32.127 1.00 17.99 193 ILE G CA 1
ATOM 1587 C C . ILE A 1 195 ? -1.930 -74.166 32.335 1.00 18.03 193 ILE G C 1
ATOM 1588 O O . ILE A 1 195 ? -1.833 -73.062 31.766 1.00 19.05 193 ILE G O 1
ATOM 1593 N N . GLY A 1 196 ? -0.987 -74.672 33.119 1.00 18.69 194 GLY G N 1
ATOM 1594 C CA . GLY A 1 196 ? 0.229 -73.927 33.451 1.00 18.64 194 GLY G CA 1
ATOM 1595 C C . GLY A 1 196 ? 1.087 -73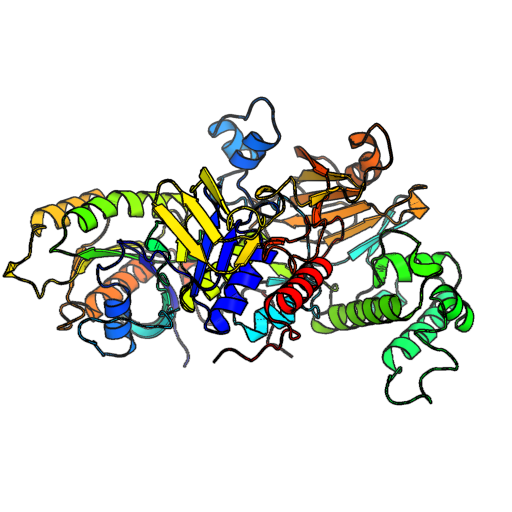.590 32.232 1.00 19.04 194 GLY G C 1
ATOM 1596 O O . GLY A 1 196 ? 1.573 -72.453 32.125 1.00 19.54 194 GLY G O 1
ATOM 1597 N N . HIS A 1 197 ? 1.259 -74.565 31.333 1.00 18.83 195 HIS G N 1
ATOM 1598 C CA . HIS A 1 197 ? 2.230 -74.437 30.212 1.00 19.42 195 HIS G CA 1
ATOM 1599 C C . HIS A 1 197 ? 1.592 -73.980 28.925 1.00 18.78 195 HIS G C 1
ATOM 1600 O O . HIS A 1 197 ? 2.214 -73.201 28.189 1.00 20.38 195 HIS G O 1
ATOM 1607 N N . ALA A 1 198 ? 0.371 -74.438 28.635 1.00 17.61 196 ALA G N 1
ATOM 1608 C CA . ALA A 1 198 ? -0.295 -74.035 27.393 1.00 16.66 196 ALA G CA 1
ATOM 1609 C C . ALA A 1 198 ? -1.158 -72.793 27.529 1.00 16.82 196 ALA G C 1
ATOM 1610 O O . ALA A 1 198 ? -1.435 -72.152 26.515 1.00 17.68 196 ALA G O 1
ATOM 1612 N N . MET A 1 199 ? -1.595 -72.444 28.752 1.00 16.90 197 MET G N 1
ATOM 1613 C CA . MET A 1 199 ? -2.455 -71.273 28.939 1.00 16.96 197 MET G CA 1
ATOM 1614 C C . MET A 1 199 ? -1.755 -70.148 29.688 1.00 17.62 197 MET G C 1
ATOM 1615 O O . MET A 1 199 ? -1.714 -68.995 29.186 1.00 17.71 197 MET G O 1
ATOM 1620 N N . ALA A 1 200 ? -1.190 -70.477 30.852 1.00 17.71 198 ALA G N 1
ATOM 1621 C CA . ALA A 1 200 ? -0.450 -69.477 31.610 1.00 18.48 198 ALA G CA 1
ATOM 1622 C C . ALA A 1 200 ? 0.926 -69.243 30.958 1.00 19.42 198 ALA G C 1
ATOM 1623 O O . ALA A 1 200 ? 1.560 -68.190 31.172 1.00 19.94 198 ALA G O 1
ATOM 1625 N N . LEU A 1 201 ? 1.355 -70.207 30.137 1.00 20.42 199 LEU G N 1
ATOM 1626 C CA . LEU A 1 201 ? 2.631 -70.151 29.413 1.00 21.32 199 LEU G CA 1
ATOM 1627 C C . LEU A 1 201 ? 3.843 -69.982 30.316 1.00 21.93 199 LEU G C 1
ATOM 1628 O O . LEU A 1 201 ? 4.806 -69.274 29.964 1.00 22.07 199 LEU G O 1
ATOM 1633 N N . TRP A 1 202 ? 3.808 -70.632 31.480 1.00 22.13 200 TRP G N 1
ATOM 1634 C CA . TRP A 1 202 ? 5.009 -70.787 32.285 1.00 23.67 200 TRP G CA 1
ATOM 1635 C C . TRP A 1 202 ? 5.915 -71.805 31.584 1.00 25.04 200 TRP G C 1
ATOM 1636 O O . TRP A 1 202 ? 5.419 -72.748 30.966 1.00 25.52 200 TRP G O 1
ATOM 1647 N N . THR A 1 203 ? 7.231 -71.613 31.657 1.00 26.19 201 THR G N 1
ATOM 1648 C CA . THR A 1 203 ? 8.187 -72.497 30.973 1.00 27.62 201 THR G CA 1
ATOM 1649 C C . THR A 1 203 ? 8.676 -73.561 31.936 1.00 27.78 201 THR G C 1
ATOM 1650 O O . THR A 1 203 ? 9.391 -74.508 31.555 1.00 26.40 201 THR G O 1
ATOM 1654 N N . ASN A 1 204 ? 8.279 -73.395 33.196 1.00 27.90 202 ASN G N 1
ATOM 1655 C CA . ASN A 1 204 ? 8.623 -74.329 34.256 1.00 29.42 202 ASN G CA 1
ATOM 1656 C C . ASN A 1 204 ? 7.473 -74.435 35.252 1.00 28.92 202 ASN G C 1
ATOM 1657 O O . ASN A 1 204 ? 6.483 -73.712 35.134 1.00 28.43 202 ASN G O 1
ATOM 1662 N N . ASP A 1 205 ? 7.623 -75.336 36.219 1.00 29.24 203 ASP G N 1
ATOM 1663 C CA . ASP A 1 205 ? 6.603 -75.557 37.242 1.00 29.84 203 ASP G CA 1
ATOM 1664 C C . ASP A 1 205 ? 6.789 -74.805 38.557 1.00 29.98 203 ASP G C 1
ATOM 1665 O O . ASP A 1 205 ? 6.108 -75.118 39.540 1.00 30.42 203 ASP G O 1
ATOM 1670 N N . ASP A 1 206 ? 7.685 -73.823 38.578 1.00 30.48 204 ASP G N 1
ATOM 1671 C CA . ASP A 1 206 ? 7.899 -73.010 39.784 1.00 29.95 204 ASP G CA 1
ATOM 1672 C C . ASP A 1 206 ? 6.594 -72.397 40.292 1.00 29.19 204 ASP G C 1
ATOM 1673 O O . ASP A 1 206 ? 6.374 -72.327 41.504 1.00 29.81 204 ASP G O 1
ATOM 1678 N N . TYR A 1 207 ? 5.737 -71.952 39.366 1.00 27.29 205 TYR G N 1
ATOM 1679 C CA . TYR A 1 207 ? 4.474 -71.248 39.694 1.00 25.64 205 TYR G CA 1
ATOM 1680 C C . TYR A 1 207 ? 3.530 -72.022 40.633 1.00 25.39 205 TYR G C 1
ATOM 1681 O O . TYR A 1 207 ? 2.673 -71.415 41.288 1.00 25.10 205 TYR G O 1
ATOM 1690 N N . LEU A 1 208 ? 3.666 -73.347 40.670 1.00 25.61 206 LEU G N 1
ATOM 1691 C CA . LEU A 1 208 ? 2.781 -74.187 41.476 1.00 26.37 206 LEU G CA 1
ATOM 1692 C C . LEU A 1 208 ? 2.820 -73.821 42.968 1.00 27.64 206 LEU G C 1
ATOM 1693 O O . LEU A 1 208 ? 1.803 -73.915 43.665 1.00 27.62 206 LEU G O 1
ATOM 1698 N N . GLN A 1 209 ? 3.988 -73.394 43.432 1.00 28.75 207 GLN G N 1
ATOM 1699 C CA . GLN A 1 209 ? 4.183 -73.106 44.851 1.00 29.79 207 GLN G CA 1
ATOM 1700 C C . GLN A 1 209 ? 4.253 -71.605 45.132 1.00 30.23 207 GLN G C 1
ATOM 1701 O O . GLN A 1 209 ? 4.653 -71.186 46.215 1.00 30.23 207 GLN G O 1
ATOM 1707 N N . GLN A 1 210 ? 3.830 -70.800 44.158 1.00 29.61 208 GLN G N 1
ATOM 1708 C CA . GLN A 1 210 ? 3.813 -69.343 44.283 1.00 29.58 208 GLN G CA 1
ATOM 1709 C C . GLN A 1 210 ? 2.358 -68.862 44.356 1.00 29.38 208 GLN G C 1
ATOM 1710 O O . GLN A 1 210 ? 1.459 -69.594 43.922 1.00 28.39 208 GLN G O 1
ATOM 1721 N N . PRO A 1 211 ? 2.110 -67.649 44.926 1.00 29.21 209 PRO G N 1
ATOM 1722 C CA . PRO A 1 211 ? 0.775 -67.054 44.940 1.00 28.98 209 PRO G CA 1
ATOM 1723 C C . PRO A 1 211 ? 0.052 -67.170 43.595 1.00 28.37 209 PRO G C 1
ATOM 1724 O O . PRO A 1 211 ? 0.672 -67.011 42.540 1.00 29.12 209 PRO G O 1
ATOM 1728 N N . ALA A 1 212 ? -1.240 -67.452 43.649 1.00 26.77 210 ALA G N 1
ATOM 1729 C CA . ALA A 1 212 ? -2.036 -67.720 42.460 1.00 26.68 210 ALA G CA 1
ATOM 1730 C C . ALA A 1 212 ? -2.200 -66.524 41.516 1.00 26.64 210 ALA G C 1
ATOM 1731 O O . ALA A 1 212 ? -2.342 -66.707 40.300 1.00 25.94 210 ALA G O 1
ATOM 1733 N N . ARG A 1 213 ? -2.174 -65.310 42.076 1.00 26.47 211 ARG G N 1
ATOM 1734 C CA . ARG A 1 213 ? -2.528 -64.089 41.340 1.00 27.14 211 ARG G CA 1
ATOM 1735 C C . ARG A 1 213 ? -1.921 -63.972 39.917 1.00 26.60 211 ARG G C 1
ATOM 1736 O O . ARG A 1 213 ? -2.685 -63.784 38.959 1.00 26.34 211 ARG G O 1
ATOM 1744 N N . PRO A 1 214 ? -0.567 -64.038 39.786 1.00 26.40 212 PRO G N 1
ATOM 1745 C CA . PRO A 1 214 ? 0.090 -63.943 38.455 1.00 26.24 212 PRO G CA 1
ATOM 1746 C C . PRO A 1 214 ? -0.365 -65.019 37.480 1.00 25.02 212 PRO G C 1
ATOM 1747 O O . PRO A 1 214 ? -0.572 -64.721 36.317 1.00 24.77 212 PRO G O 1
ATOM 1751 N N . SER A 1 215 ? -0.498 -66.257 37.953 1.00 23.89 213 SER G N 1
ATOM 1752 C CA . SER A 1 215 ? -1.073 -67.328 37.124 1.00 22.64 213 SER G CA 1
ATOM 1753 C C . SER A 1 215 ? -2.517 -67.028 36.708 1.00 22.97 213 SER G C 1
ATOM 1754 O O . SER A 1 215 ? -2.878 -67.231 35.547 1.00 22.32 213 SER G O 1
ATOM 1757 N N . PHE A 1 216 ? -3.343 -66.553 37.648 1.00 22.56 214 PHE G N 1
ATOM 1758 C CA . PHE A 1 216 ? -4.726 -66.190 37.361 1.00 22.31 214 PHE G CA 1
ATOM 1759 C C . PHE A 1 216 ? -4.778 -65.142 36.245 1.00 22.51 214 PHE G C 1
ATOM 1760 O O . PHE A 1 216 ? -5.540 -65.274 35.276 1.00 22.09 214 PHE G O 1
ATOM 1768 N N . GLU A 1 217 ? -3.991 -64.080 36.419 1.00 22.72 215 GLU G N 1
ATOM 1769 C CA . GLU A 1 217 ? -3.926 -63.025 35.402 1.00 23.49 215 GLU G CA 1
ATOM 1770 C C . GLU A 1 217 ? -3.420 -63.518 34.036 1.00 22.25 215 GLU G C 1
ATOM 1771 O O . GLU A 1 217 ? -3.973 -63.113 33.012 1.00 22.85 215 GLU G O 1
ATOM 1782 N N . ARG A 1 218 ? -2.394 -64.379 34.013 1.00 21.29 216 ARG G N 1
ATOM 1783 C CA . ARG A 1 218 ? -1.892 -64.948 32.739 1.00 20.65 216 ARG G CA 1
ATOM 1784 C C . ARG A 1 218 ? -2.955 -65.807 32.040 1.00 20.00 216 ARG G C 1
ATOM 1785 O O . ARG A 1 218 ? -3.114 -65.723 30.825 1.00 18.29 216 ARG G O 1
ATOM 1793 N N . ILE A 1 219 ? -3.678 -66.636 32.799 1.00 19.14 217 ILE G N 1
ATOM 1794 C CA . ILE A 1 219 ? -4.732 -67.457 32.242 1.00 19.35 217 ILE G CA 1
ATOM 1795 C C . ILE A 1 219 ? -5.886 -66.604 31.722 1.00 19.34 217 ILE G C 1
ATOM 1796 O O . ILE A 1 219 ? -6.397 -66.827 30.628 1.00 19.50 217 ILE G O 1
ATOM 1801 N N . LEU A 1 220 ? -6.315 -65.616 32.517 1.00 20.37 218 LEU G N 1
ATOM 1802 C CA . LEU A 1 220 ? -7.283 -64.651 32.018 1.00 20.38 218 LEU G CA 1
ATOM 1803 C C . LEU A 1 220 ? -6.820 -63.940 30.728 1.00 19.36 218 LEU G C 1
ATOM 1804 O O . LEU A 1 220 ? -7.608 -63.846 29.773 1.00 19.65 218 LEU G O 1
ATOM 1809 N N . LEU A 1 221 ? -5.562 -63.478 30.721 1.00 19.23 219 LEU G N 1
ATOM 1810 C CA . LEU A 1 221 ? -4.946 -62.842 29.519 1.00 19.20 219 LEU G CA 1
ATOM 1811 C C . LEU A 1 221 ? -5.022 -63.780 28.312 1.00 19.14 219 LEU G C 1
ATOM 1812 O O . LEU A 1 221 ? -5.379 -63.356 27.219 1.00 18.99 219 LEU G O 1
ATOM 1817 N N . TYR A 1 222 ? -4.697 -65.056 28.509 1.00 18.35 220 TYR G N 1
ATOM 1818 C CA . TYR A 1 222 ? -4.773 -66.019 27.410 1.00 18.11 220 TYR G CA 1
ATOM 1819 C C . TYR A 1 222 ? -6.192 -66.145 26.878 1.00 18.47 220 TYR G C 1
ATOM 1820 O O . TYR A 1 222 ? -6.419 -66.096 25.659 1.00 18.68 220 TYR G O 1
ATOM 1829 N N . CYS A 1 223 ? -7.157 -66.346 27.783 1.00 19.16 221 CYS G N 1
ATOM 1830 C CA . CYS A 1 223 ? -8.549 -66.508 27.375 1.00 20.86 221 CYS G CA 1
ATOM 1831 C C . CYS A 1 223 ? -9.095 -65.248 26.704 1.00 20.32 221 CYS G C 1
ATOM 1832 O O . CYS A 1 223 ? -9.747 -65.332 25.669 1.00 20.38 221 CYS G O 1
ATOM 1835 N N . GLN A 1 224 ? -8.794 -64.080 27.268 1.00 20.14 222 GLN G N 1
ATOM 1836 C CA . GLN A 1 224 ? -9.198 -62.824 26.619 1.00 20.89 222 GLN G CA 1
ATOM 1837 C C . GLN A 1 224 ? -8.557 -62.673 25.229 1.00 19.88 222 GLN G C 1
ATOM 1838 O O . GLN A 1 224 ? -9.187 -62.199 24.294 1.00 21.00 222 GLN G O 1
ATOM 1844 N N . SER A 1 225 ? -7.296 -63.056 25.113 1.00 18.99 223 SER G N 1
ATOM 1845 C CA . SER A 1 225 ? -6.610 -62.946 23.825 1.00 18.33 223 SER G CA 1
ATOM 1846 C C . SER A 1 225 ? -7.161 -63.871 22.745 1.00 19.49 223 SER G C 1
ATOM 1847 O O . SER A 1 225 ? -7.327 -63.450 21.608 1.00 18.45 223 SER G O 1
ATOM 1850 N N . VAL A 1 226 ? -7.436 -65.138 23.090 1.00 20.32 224 VAL G N 1
ATOM 1851 C CA . VAL A 1 226 ? -8.000 -66.037 22.081 1.00 22.34 224 VAL G CA 1
ATOM 1852 C C . VAL A 1 226 ? -9.409 -65.565 21.754 1.00 23.63 224 VAL G C 1
ATOM 1853 O O . VAL A 1 226 ? -9.834 -65.684 20.603 1.00 24.96 224 VAL G O 1
ATOM 1860 N N . ALA A 1 227 ? -10.108 -65.009 22.748 1.00 25.41 225 ALA G N 1
ATOM 1861 C CA . ALA A 1 227 ? -11.460 -64.495 22.533 1.00 27.08 225 ALA G CA 1
ATOM 1862 C C . ALA A 1 227 ? -11.520 -63.299 21.581 1.00 27.82 225 ALA G C 1
ATOM 1863 O O . ALA A 1 227 ? -12.477 -63.178 20.833 1.00 29.05 225 ALA G O 1
ATOM 1865 N N . ARG A 1 228 ? -10.493 -62.438 21.551 1.00 28.10 226 ARG G N 1
ATOM 1866 C CA . ARG A 1 228 ? -10.498 -61.280 20.629 1.00 28.25 226 ARG G CA 1
ATOM 1867 C C . ARG A 1 228 ? -10.788 -61.616 19.161 1.00 28.02 226 ARG G C 1
ATOM 1868 O O . ARG A 1 228 ? -11.673 -60.988 18.567 1.00 29.03 226 ARG G O 1
ATOM 1883 N N . TYR A 1 229 ? -10.082 -62.597 18.580 1.00 26.90 227 TYR G N 1
ATOM 1884 C CA . TYR A 1 229 ? -10.214 -62.885 17.135 1.00 26.23 227 TYR G CA 1
ATOM 1885 C C . TYR A 1 229 ? -10.290 -64.382 16.778 1.00 25.55 227 TYR G C 1
ATOM 1886 O O . TYR A 1 229 ? -10.394 -64.742 15.598 1.00 24.97 227 TYR G O 1
ATOM 1895 N N . GLY A 1 230 ? -10.257 -65.241 17.800 1.00 25.43 228 GLY G N 1
ATOM 1896 C CA . GLY A 1 230 ? -10.274 -66.686 17.598 1.00 23.61 228 GLY G CA 1
ATOM 1897 C C . GLY A 1 230 ? -8.903 -67.207 17.214 1.00 23.48 228 GLY G C 1
ATOM 1898 O O . GLY A 1 230 ? -7.891 -66.480 17.328 1.00 23.51 228 GLY G O 1
ATOM 1899 N N . LYS A 1 231 ? -8.891 -68.472 16.806 1.00 22.63 229 LYS G N 1
ATOM 1900 C CA . LYS A 1 231 ? -7.742 -69.198 16.220 1.00 21.89 229 LYS G CA 1
ATOM 1901 C C . LYS A 1 231 ? -6.616 -69.488 17.191 1.00 20.34 229 LYS G C 1
ATOM 1902 O O . LYS A 1 231 ? -6.135 -70.633 17.280 1.00 19.57 229 LYS G O 1
ATOM 1908 N N . SER A 1 232 ? -6.138 -68.435 17.859 1.00 19.47 230 SER G N 1
ATOM 1909 C CA . SER A 1 232 ? -5.037 -68.557 18.795 1.00 17.31 230 SER G CA 1
ATOM 1910 C C . SER A 1 232 ? -4.987 -67.258 19.601 1.00 16.96 230 SER G C 1
ATOM 1911 O O . SER A 1 232 ? -5.641 -66.273 19.265 1.00 16.66 230 SER G O 1
ATOM 1914 N N . PRO A 1 233 ? -4.169 -67.248 20.646 1.00 16.69 231 PRO G N 1
ATOM 1915 C CA . PRO A 1 233 ? -4.051 -65.975 21.362 1.00 15.73 231 PRO G CA 1
ATOM 1916 C C . PRO A 1 233 ? -3.116 -64.928 20.725 1.00 14.38 231 PRO G C 1
ATOM 1917 O O . PRO A 1 233 ? -2.939 -63.856 21.310 1.00 14.58 231 PRO G O 1
ATOM 1921 N N . TYR A 1 234 ? -2.545 -65.222 19.552 1.00 13.12 232 TYR G N 1
ATOM 1922 C CA . TYR A 1 234 ? -1.398 -64.437 19.055 1.00 11.85 232 TYR G CA 1
ATOM 1923 C C . TYR A 1 234 ? -1.599 -63.690 17.774 1.00 11.87 232 TYR G C 1
ATOM 1924 O O . TYR A 1 234 ? -2.265 -64.183 16.845 1.00 12.54 232 TYR G O 1
ATOM 1933 N N . LEU A 1 235 ? -0.912 -62.551 17.702 1.00 11.68 233 LEU G N 1
ATOM 1934 C CA . LEU A 1 235 ? -0.704 -61.813 16.450 1.00 10.56 233 LEU G CA 1
ATOM 1935 C C . LEU A 1 235 ? 0.803 -61.778 16.071 1.00 10.16 233 LEU G C 1
ATOM 1936 O O . LEU A 1 235 ? 1.645 -61.986 16.917 1.00 11.81 233 LEU G O 1
ATOM 1941 N N . TYR A 1 236 ? 1.088 -61.494 14.805 1.00 10.27 234 TYR G N 1
ATOM 1942 C CA . TYR A 1 236 ? 2.471 -61.395 14.324 1.00 10.24 234 TYR G CA 1
ATOM 1943 C C . TYR A 1 236 ? 2.521 -60.285 13.254 1.00 10.84 234 TYR G C 1
ATOM 1944 O O . TYR A 1 236 ? 1.631 -60.207 12.423 1.00 11.85 234 TYR G O 1
ATOM 1953 N N . PRO A 1 237 ? 3.539 -59.420 13.296 1.00 11.26 235 PRO G N 1
ATOM 1954 C CA . PRO A 1 237 ? 3.618 -58.332 12.302 1.00 11.17 235 PRO G CA 1
ATOM 1955 C C . PRO A 1 237 ? 4.044 -58.773 10.904 1.00 10.31 235 PRO G C 1
ATOM 1956 O O . PRO A 1 237 ? 5.018 -59.530 10.735 1.00 11.51 235 PRO G O 1
ATOM 1960 N N . MET A 1 238 ? 3.363 -58.228 9.899 1.00 11.23 236 MET G N 1
ATOM 1961 C CA . MET A 1 238 ? 3.805 -58.366 8.518 1.00 11.23 236 MET G CA 1
ATOM 1962 C C . MET A 1 238 ? 5.197 -57.733 8.387 1.00 10.30 236 MET G C 1
ATOM 1963 O O . MET A 1 238 ? 5.465 -56.618 8.917 1.00 10.96 236 MET G O 1
ATOM 1968 N N . TYR A 1 239 ? 6.061 -58.459 7.681 1.00 10.23 237 TYR G N 1
ATOM 1969 C CA . TYR A 1 239 ? 7.479 -58.127 7.464 1.00 9.53 237 TYR G CA 1
ATOM 1970 C C . TYR A 1 239 ? 8.394 -58.332 8.677 1.00 10.47 237 TYR G C 1
ATOM 1971 O O . TYR A 1 239 ? 9.584 -58.012 8.614 1.00 10.98 237 TYR G O 1
ATOM 1980 N N . GLY A 1 240 ? 7.862 -58.956 9.713 1.00 10.50 238 GLY G N 1
ATOM 1981 C CA . GLY A 1 240 ? 8.704 -59.405 10.799 1.00 10.45 238 GLY G CA 1
ATOM 1982 C C . GLY A 1 240 ? 8.766 -58.446 11.979 1.00 10.35 238 GLY G C 1
ATOM 1983 O O . GLY A 1 240 ? 8.297 -57.286 11.924 1.00 10.02 238 GLY G O 1
ATOM 1984 N N . LEU A 1 241 ? 9.339 -58.960 13.069 1.00 9.40 239 LEU G N 1
ATOM 1985 C CA . LEU A 1 241 ? 9.379 -58.193 14.310 1.00 9.96 239 LEU G CA 1
ATOM 1986 C C . LEU A 1 241 ? 10.151 -56.874 14.176 1.00 9.91 239 LEU G C 1
ATOM 1987 O O . LEU A 1 241 ? 9.908 -55.947 14.951 1.00 10.40 239 LEU G O 1
ATOM 1992 N N . GLY A 1 242 ? 11.087 -56.793 13.235 1.00 9.47 240 GLY G N 1
ATOM 1993 C CA . GLY A 1 242 ? 11.864 -55.559 13.033 1.00 9.88 240 GLY G CA 1
ATOM 1994 C C . GLY A 1 242 ? 10.976 -54.348 12.705 1.00 10.06 240 GLY G C 1
ATOM 1995 O O . GLY A 1 242 ? 11.391 -53.204 12.891 1.00 11.09 240 GLY G O 1
ATOM 1996 N N . GLU A 1 243 ? 9.761 -54.577 12.208 1.00 9.49 241 GLU G N 1
ATOM 1997 C CA . GLU A 1 243 ? 8.871 -53.446 11.947 1.00 9.66 241 GLU G CA 1
ATOM 1998 C C . GLU A 1 243 ? 8.480 -52.696 13.229 1.00 9.80 241 GLU G C 1
ATOM 1999 O O . GLU A 1 243 ? 8.157 -51.500 13.181 1.00 11.32 241 GLU G O 1
ATOM 2005 N N . LEU A 1 244 ? 8.424 -53.411 14.356 1.00 9.28 242 LEU G N 1
ATOM 2006 C CA . LEU A 1 244 ? 7.975 -52.806 15.618 1.00 9.50 242 LEU G CA 1
ATOM 2007 C C . LEU A 1 244 ? 8.931 -51.684 16.083 1.00 9.56 242 LEU G C 1
ATOM 2008 O O . LEU A 1 244 ? 8.474 -50.551 16.293 1.00 11.18 242 LEU G O 1
ATOM 2013 N N . PRO A 1 245 ? 10.241 -51.967 16.274 1.00 9.49 243 PRO G N 1
ATOM 2014 C CA . PRO A 1 245 ? 11.112 -50.846 16.704 1.00 9.71 243 PRO G CA 1
ATOM 2015 C C . PRO A 1 245 ? 11.106 -49.718 15.683 1.00 9.96 243 PRO G C 1
ATOM 2016 O O . PRO A 1 245 ? 11.127 -48.552 16.060 1.00 10.96 243 PRO G O 1
ATOM 2020 N N . GLN A 1 246 ? 11.059 -50.051 14.405 1.00 9.79 244 GLN G N 1
ATOM 2021 C CA . GLN A 1 246 ? 11.058 -49.011 13.360 1.00 9.50 244 GLN G CA 1
ATOM 2022 C C . GLN A 1 246 ? 9.819 -48.120 13.511 1.00 9.42 244 GLN G C 1
ATOM 2023 O O . GLN A 1 246 ? 9.887 -46.902 13.325 1.00 10.61 244 GLN G O 1
ATOM 2029 N N . GLY A 1 247 ? 8.703 -48.738 13.884 1.00 9.72 245 GLY G N 1
ATOM 2030 C CA . GLY A 1 247 ? 7.474 -47.969 14.038 1.00 10.02 245 GLY G CA 1
ATOM 2031 C C . GLY A 1 247 ? 7.507 -47.044 15.235 1.00 9.42 245 GLY G C 1
ATOM 2032 O O . GLY A 1 247 ? 7.027 -45.886 15.175 1.00 9.98 245 GLY G O 1
ATOM 2033 N N . PHE A 1 248 ? 8.020 -47.548 16.356 1.00 8.97 246 PHE G N 1
ATOM 2034 C CA . PHE A 1 248 ? 8.126 -46.692 17.543 1.00 9.04 246 PHE G CA 1
ATOM 2035 C C . PHE A 1 248 ? 9.182 -45.596 17.335 1.00 9.87 246 PHE G C 1
ATOM 2036 O O . PHE A 1 248 ? 9.035 -44.486 17.882 1.00 10.51 246 PHE G O 1
ATOM 2044 N N . ALA A 1 249 ? 10.238 -45.895 16.575 1.00 9.87 247 ALA G N 1
ATOM 2045 C CA . ALA A 1 249 ? 11.248 -44.860 16.229 1.00 10.14 247 ALA G CA 1
ATOM 2046 C C . ALA A 1 249 ? 10.594 -43.756 15.392 1.00 10.31 247 ALA G C 1
ATOM 2047 O O . ALA A 1 249 ? 10.868 -42.565 15.595 1.00 10.48 247 ALA G O 1
ATOM 2049 N N . ARG A 1 250 ? 9.735 -44.152 14.450 1.00 9.92 248 ARG G N 1
ATOM 2050 C CA . ARG A 1 250 ? 9.006 -43.142 13.674 1.00 10.00 248 ARG G CA 1
ATOM 2051 C C . ARG A 1 250 ? 8.111 -42.275 14.618 1.00 10.43 248 ARG G C 1
ATOM 2052 O O . ARG A 1 250 ? 8.104 -41.030 14.504 1.00 10.91 248 ARG G O 1
ATOM 2060 N N . LEU A 1 251 ? 7.402 -42.926 15.570 1.00 10.59 249 LEU G N 1
ATOM 2061 C CA . LEU A 1 251 ? 6.573 -42.167 16.554 1.00 10.09 249 LEU G CA 1
ATOM 2062 C C . LEU A 1 251 ? 7.450 -41.142 17.292 1.00 10.14 249 LEU G C 1
ATOM 2063 O O . LEU A 1 251 ? 7.102 -39.951 17.414 1.00 11.31 249 LEU G O 1
ATOM 2068 N N . SER A 1 252 ? 8.607 -41.592 17.765 1.00 10.29 250 SER G N 1
ATOM 2069 C CA . SER A 1 252 ? 9.513 -40.676 18.447 1.00 9.81 250 SER G CA 1
ATOM 2070 C C . SER A 1 252 ? 9.927 -39.515 17.518 1.00 9.34 250 SER G C 1
ATOM 2071 O O . SER A 1 252 ? 9.894 -38.351 17.933 1.00 10.88 250 SER G O 1
ATOM 2074 N N . ALA A 1 253 ? 10.309 -39.837 16.287 1.00 10.27 251 ALA G N 1
ATOM 2075 C CA . ALA A 1 253 ? 10.760 -38.782 15.329 1.00 9.94 251 ALA G CA 1
ATOM 2076 C C . ALA A 1 253 ? 9.647 -37.763 15.078 1.00 11.39 251 ALA G C 1
ATOM 2077 O O . ALA A 1 253 ? 9.884 -36.558 15.028 1.00 11.39 251 ALA G O 1
ATOM 2079 N N . ILE A 1 254 ? 8.416 -38.245 14.953 1.00 11.09 252 ILE G N 1
ATOM 2080 C CA . ILE A 1 254 ? 7.291 -37.340 14.722 1.00 11.73 252 ILE G CA 1
ATOM 2081 C C . ILE A 1 254 ? 7.172 -36.344 15.867 1.00 11.60 252 ILE G C 1
ATOM 2082 O O . ILE A 1 254 ? 6.875 -35.157 15.658 1.00 13.30 252 ILE G O 1
ATOM 2087 N N . TYR A 1 255 ? 7.366 -36.839 17.081 1.00 12.21 253 TYR G N 1
ATOM 2088 C CA . TYR A 1 255 ? 7.206 -36.006 18.263 1.00 13.52 253 TYR G CA 1
ATOM 2089 C C . TYR A 1 255 ? 8.482 -35.325 18.701 1.00 13.95 253 TYR G C 1
ATOM 2090 O O . TYR A 1 255 ? 8.561 -34.824 19.822 1.00 16.30 253 TYR G O 1
ATOM 2099 N N . GLY A 1 256 ? 9.465 -35.274 17.814 1.00 13.87 254 GLY G N 1
ATOM 2100 C CA . GLY A 1 256 ? 10.615 -34.419 18.033 1.00 13.26 254 GLY G CA 1
ATOM 2101 C C . GLY A 1 256 ? 11.942 -35.144 18.212 1.00 12.23 254 GLY G C 1
ATOM 2102 O O . GLY A 1 256 ? 12.965 -34.500 18.385 1.00 14.19 254 GLY G O 1
ATOM 2103 N N . GLY A 1 257 ? 11.925 -36.475 18.222 1.00 11.52 255 GLY G N 1
ATOM 2104 C CA . GLY A 1 257 ? 13.125 -37.271 18.449 1.00 11.94 255 GLY G CA 1
ATOM 2105 C C . GLY A 1 257 ? 14.150 -37.144 17.325 1.00 12.02 255 GLY G C 1
ATOM 2106 O O . GLY A 1 257 ? 13.773 -36.949 16.156 1.00 12.88 255 GLY G O 1
ATOM 2107 N N . THR A 1 258 ? 15.434 -37.258 17.672 1.00 11.64 256 THR G N 1
ATOM 2108 C CA . THR A 1 258 ? 16.534 -37.200 16.704 1.00 12.89 256 THR G CA 1
ATOM 2109 C C . THR A 1 258 ? 17.263 -38.540 16.701 1.00 12.07 256 THR G C 1
ATOM 2110 O O . THR A 1 258 ? 17.561 -39.085 17.769 1.00 13.36 256 THR G O 1
ATOM 2114 N N . TYR A 1 259 ? 17.488 -39.076 15.498 1.00 11.33 257 TYR G N 1
ATOM 2115 C CA . TYR A 1 259 ? 18.071 -40.422 15.302 1.00 12.20 257 TYR G CA 1
ATOM 2116 C C . TYR A 1 259 ? 19.439 -40.398 14.617 1.00 11.96 257 TYR G C 1
ATOM 2117 O O . TYR A 1 259 ? 19.636 -39.696 13.627 1.00 11.80 257 TYR G O 1
ATOM 2126 N N . MET A 1 260 ? 20.347 -41.215 15.144 1.00 12.12 258 MET G N 1
ATOM 2127 C CA . MET A 1 260 ? 21.677 -41.426 14.534 1.00 12.66 258 MET G CA 1
ATOM 2128 C C . MET A 1 260 ? 21.955 -42.917 14.513 1.00 12.31 258 MET G C 1
ATOM 2129 O O . MET A 1 260 ? 21.837 -43.567 15.544 1.00 13.41 258 MET G O 1
ATOM 2134 N N . LEU A 1 261 ? 22.275 -43.464 13.345 1.00 12.34 259 LEU G N 1
ATOM 2135 C CA . LEU A 1 261 ? 22.720 -44.861 13.235 1.00 13.04 259 LEU G CA 1
ATOM 2136 C C . LEU A 1 261 ? 24.209 -44.919 12.862 1.00 13.67 259 LEU G C 1
ATOM 2137 O O . LEU A 1 261 ? 24.833 -43.882 12.539 1.00 14.75 259 LEU G O 1
ATOM 2142 N N . ASP A 1 262 ? 24.777 -46.129 12.902 1.00 14.52 260 ASP G N 1
ATOM 2143 C CA . ASP A 1 262 ? 26.204 -46.324 12.544 1.00 16.17 260 ASP G CA 1
ATOM 2144 C C . ASP A 1 262 ? 27.083 -45.297 13.263 1.00 16.79 260 ASP G C 1
ATOM 2145 O O . ASP A 1 262 ? 28.049 -44.774 12.693 1.00 18.31 260 ASP G O 1
ATOM 2150 N N . THR A 1 263 ? 26.763 -45.057 14.538 1.00 15.99 261 THR G N 1
ATOM 2151 C CA . THR A 1 263 ? 27.402 -44.031 15.325 1.00 17.33 261 THR G CA 1
ATOM 2152 C C . THR A 1 263 ? 27.875 -44.659 16.638 1.00 18.42 261 THR G C 1
ATOM 2153 O O . THR A 1 263 ? 27.133 -44.718 17.610 1.00 19.17 261 THR G O 1
ATOM 2157 N N . PRO A 1 264 ? 29.107 -45.200 16.637 1.00 19.18 262 PRO G N 1
ATOM 2158 C CA . PRO A 1 264 ? 29.721 -45.702 17.867 1.00 19.44 262 PRO G CA 1
ATOM 2159 C C . PRO A 1 264 ? 29.683 -44.681 18.999 1.00 19.34 262 PRO G C 1
ATOM 2160 O O . PRO A 1 264 ? 29.787 -43.484 18.766 1.00 19.20 262 PRO G O 1
ATOM 2164 N N . ILE A 1 265 ? 29.553 -45.164 20.230 1.00 18.93 263 ILE G N 1
ATOM 2165 C CA . ILE A 1 265 ? 29.769 -44.311 21.382 1.00 19.80 263 ILE G CA 1
ATOM 2166 C C . ILE A 1 265 ? 31.256 -44.362 21.724 1.00 20.96 263 ILE G C 1
ATOM 2167 O O . ILE A 1 265 ? 31.715 -45.337 22.291 1.00 22.17 263 ILE G O 1
ATOM 2172 N N . ASP A 1 266 ? 31.988 -43.314 21.349 1.00 21.35 264 ASP G N 1
ATOM 2173 C CA . ASP A 1 266 ? 33.425 -43.232 21.619 1.00 22.07 264 ASP G CA 1
ATOM 2174 C C . ASP A 1 266 ? 33.711 -43.249 23.109 1.00 22.90 264 ASP G C 1
ATOM 2175 O O . ASP A 1 266 ? 34.668 -43.886 23.543 1.00 24.51 264 ASP G O 1
ATOM 2180 N N . GLU A 1 267 ? 32.898 -42.518 23.869 1.00 22.96 265 GLU G N 1
ATOM 2181 C CA . GLU A 1 267 ? 33.063 -42.359 25.308 1.00 25.18 265 GLU G CA 1
ATOM 2182 C C . GLU A 1 267 ? 31.732 -41.972 25.946 1.00 24.22 265 GLU G C 1
ATOM 2183 O O . GLU A 1 267 ? 31.007 -41.100 25.462 1.00 24.36 265 GLU G O 1
ATOM 2189 N N . VAL A 1 268 ? 31.423 -42.626 27.053 1.00 24.15 266 VAL G N 1
ATOM 2190 C CA . VAL A 1 268 ? 30.339 -42.168 27.912 1.00 23.45 266 VAL G CA 1
ATOM 2191 C C . VAL A 1 268 ? 30.897 -41.165 28.922 1.00 24.30 266 VAL G C 1
ATOM 2192 O O . VAL A 1 268 ? 31.962 -41.397 29.486 1.00 24.04 266 VAL G O 1
ATOM 2196 N N . LEU A 1 269 ? 30.183 -40.061 29.129 1.00 24.43 267 LEU G N 1
ATOM 2197 C CA . LEU A 1 269 ? 30.638 -38.993 30.031 1.00 26.15 267 LEU G CA 1
ATOM 2198 C C . LEU A 1 269 ? 29.877 -39.026 31.352 1.00 26.64 267 LEU G C 1
ATOM 2199 O O . LEU A 1 269 ? 28.665 -39.228 31.385 1.00 26.07 267 LEU G O 1
ATOM 2204 N N . TYR A 1 270 ? 30.613 -38.815 32.443 1.00 27.40 268 TYR G N 1
ATOM 2205 C CA . TYR A 1 270 ? 30.084 -38.919 33.797 1.00 28.45 268 TYR G CA 1
ATOM 2206 C C . TYR A 1 270 ? 30.452 -37.681 34.592 1.00 29.70 268 TYR G C 1
ATOM 2207 O O . TYR A 1 270 ? 31.522 -37.107 34.370 1.00 29.38 268 TYR G O 1
ATOM 2216 N N . LYS A 1 271 ? 29.568 -37.272 35.493 1.00 31.40 269 LYS G N 1
ATOM 2217 C CA . LYS A 1 271 ? 29.882 -36.212 36.454 1.00 34.13 269 LYS G CA 1
ATOM 2218 C C . LYS A 1 271 ? 31.033 -36.694 37.345 1.00 35.35 269 LYS G C 1
ATOM 2219 O O . LYS A 1 271 ? 30.957 -37.770 37.939 1.00 35.79 269 LYS G O 1
ATOM 2225 N N . LYS A 1 272 ? 32.103 -35.903 37.404 1.00 37.00 270 LYS G N 1
ATOM 2226 C CA . LYS A 1 272 ? 33.338 -36.279 38.114 1.00 38.77 270 LYS G CA 1
ATOM 2227 C C . LYS A 1 272 ? 33.123 -36.810 39.546 1.00 39.32 270 LYS G C 1
ATOM 2228 O O . LYS A 1 272 ? 32.249 -36.322 40.284 1.00 39.51 270 LYS G O 1
ATOM 2234 N N . ASP A 1 273 ? 33.909 -37.833 39.900 1.00 40.36 271 ASP G N 1
ATOM 2235 C CA . ASP A 1 273 ? 33.878 -38.506 41.224 1.00 41.23 271 ASP G CA 1
ATOM 2236 C C . ASP A 1 273 ? 32.474 -38.957 41.694 1.00 41.52 271 ASP G C 1
ATOM 2237 O O . ASP A 1 273 ? 32.223 -39.022 42.917 1.00 42.42 271 ASP G O 1
ATOM 2242 N N . THR A 1 274 ? 31.559 -39.255 40.761 1.00 40.94 272 THR G N 1
ATOM 2243 C CA . THR A 1 274 ? 30.193 -39.664 41.153 1.00 40.10 272 THR G CA 1
ATOM 2244 C C . THR A 1 274 ? 29.690 -40.907 40.430 1.00 39.41 272 THR G C 1
ATOM 2245 O O . THR A 1 274 ? 28.850 -41.642 40.966 1.00 39.51 272 THR G O 1
ATOM 2249 N N . GLY A 1 275 ? 30.160 -41.107 39.202 1.00 38.25 273 GLY G N 1
ATOM 2250 C CA . GLY A 1 275 ? 29.687 -42.210 38.349 1.00 36.41 273 GLY G CA 1
ATOM 2251 C C . GLY A 1 275 ? 28.333 -42.010 37.666 1.00 35.00 273 GLY G C 1
ATOM 2252 O O . GLY A 1 275 ? 27.785 -42.973 37.107 1.00 34.74 273 GLY G O 1
ATOM 2253 N N . LYS A 1 276 ? 27.803 -40.781 37.720 1.00 32.52 274 LYS G N 1
ATOM 2254 C CA . LYS A 1 276 ? 26.505 -40.431 37.148 1.00 31.00 274 LYS G CA 1
ATOM 2255 C C . LYS A 1 276 ? 26.573 -39.964 35.699 1.00 29.21 274 LYS G C 1
ATOM 2256 O O . LYS A 1 276 ? 27.484 -39.223 35.322 1.00 29.04 274 LYS G O 1
ATOM 2262 N N . PHE A 1 277 ? 25.572 -40.353 34.904 1.00 26.87 275 PHE G N 1
ATOM 2263 C CA . PHE A 1 277 ? 25.550 -40.009 33.490 1.00 24.14 275 PHE G CA 1
ATOM 2264 C C . PHE A 1 277 ? 25.347 -38.515 33.175 1.00 23.94 275 PHE G C 1
ATOM 2265 O O . PHE A 1 277 ? 24.446 -37.857 33.704 1.00 24.22 275 PHE G O 1
ATOM 2273 N N . GLU A 1 278 ? 26.146 -38.007 32.240 1.00 22.90 276 GLU G N 1
ATOM 2274 C CA . GLU A 1 278 ? 25.949 -36.660 31.723 1.00 23.09 276 GLU G CA 1
ATOM 2275 C C . GLU A 1 278 ? 25.875 -36.529 30.194 1.00 20.51 276 GLU G C 1
ATOM 2276 O O . GLU A 1 278 ? 25.261 -35.580 29.687 1.00 19.64 276 GLU G O 1
ATOM 2282 N N . GLY A 1 279 ? 26.480 -37.482 29.481 1.00 19.72 277 GLY G N 1
ATOM 2283 C CA . GLY A 1 279 ? 26.416 -37.487 28.012 1.00 18.73 277 GLY G CA 1
ATOM 2284 C C . GLY A 1 279 ? 27.269 -38.519 27.310 1.00 17.78 277 GLY G C 1
ATOM 2285 O O . GLY A 1 279 ? 27.795 -39.448 27.930 1.00 17.64 277 GLY G O 1
ATOM 2286 N N . VAL A 1 280 ? 27.400 -38.354 25.992 1.00 16.95 278 VAL G N 1
ATOM 2287 C CA . VAL A 1 280 ? 28.185 -39.266 25.144 1.00 17.23 278 VAL G CA 1
ATOM 2288 C C . VAL A 1 280 ? 29.006 -38.466 24.131 1.00 18.18 278 VAL G C 1
ATOM 2289 O O . VAL A 1 280 ? 28.567 -37.402 23.677 1.00 19.02 278 VAL G O 1
ATOM 2293 N N . LYS A 1 281 ? 30.187 -38.988 23.785 1.00 19.51 279 LYS G N 1
ATOM 2294 C CA . LYS A 1 281 ? 31.000 -38.437 22.706 1.00 21.37 279 LYS G CA 1
ATOM 2295 C C . LYS A 1 281 ? 30.927 -39.376 21.508 1.00 20.05 279 LYS G C 1
ATOM 2296 O O . LYS A 1 281 ? 31.060 -40.602 21.636 1.00 19.94 279 LYS G O 1
ATOM 2302 N N . THR A 1 282 ? 30.706 -38.782 20.337 1.00 19.54 280 THR G N 1
ATOM 2303 C CA . THR A 1 282 ? 30.596 -39.524 19.101 1.00 19.48 280 THR G CA 1
ATOM 2304 C C . THR A 1 282 ? 31.392 -38.795 18.019 1.00 20.11 280 THR G C 1
ATOM 2305 O O . THR A 1 282 ? 31.849 -37.670 18.248 1.00 20.17 280 THR G O 1
ATOM 2309 N N . LYS A 1 283 ? 31.537 -39.442 16.853 1.00 20.70 281 LYS G N 1
ATOM 2310 C CA . LYS A 1 283 ? 32.149 -38.842 15.660 1.00 22.66 281 LYS G CA 1
ATOM 2311 C C . LYS A 1 283 ? 31.447 -37.568 15.206 1.00 22.98 281 LYS G C 1
ATOM 2312 O O . LYS A 1 283 ? 32.018 -36.772 14.460 1.00 24.29 281 LYS G O 1
ATOM 2318 N N . LEU A 1 284 ? 30.198 -37.387 15.646 1.00 23.00 282 LEU G N 1
ATOM 2319 C CA . LEU A 1 284 ? 29.383 -36.209 15.281 1.00 23.61 282 LEU G CA 1
ATOM 2320 C C . LEU A 1 284 ? 29.403 -35.102 16.334 1.00 23.49 282 LEU G C 1
ATOM 2321 O O . LEU A 1 284 ? 28.861 -34.023 16.117 1.00 24.35 282 LEU G O 1
ATOM 2326 N N 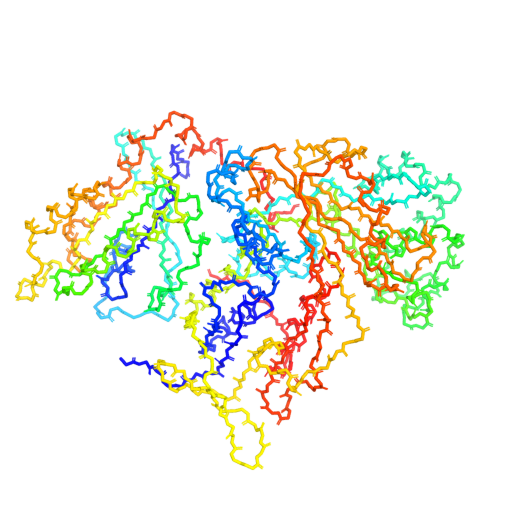. GLY A 1 285 ? 30.016 -35.374 17.481 1.00 22.56 283 GLY G N 1
ATOM 2327 C CA . GLY A 1 285 ? 30.088 -34.399 18.561 1.00 22.54 283 GLY G CA 1
ATOM 2328 C C . GLY A 1 285 ? 29.741 -34.987 19.915 1.00 21.65 283 GLY G C 1
ATOM 2329 O O . GLY A 1 285 ? 29.552 -36.195 20.058 1.00 22.51 283 GLY G O 1
ATOM 2330 N N . THR A 1 286 ? 29.654 -34.109 20.900 1.00 21.04 284 THR G N 1
ATOM 2331 C CA . THR A 1 286 ? 29.348 -34.502 22.258 1.00 20.42 284 THR G CA 1
ATOM 2332 C C . THR A 1 286 ? 27.923 -34.019 22.579 1.00 19.20 284 THR G C 1
ATOM 2333 O O . THR A 1 286 ? 27.566 -32.863 22.337 1.00 20.18 284 THR G O 1
ATOM 2337 N N . PHE A 1 287 ? 27.117 -34.946 23.094 1.00 18.75 285 PHE G N 1
ATOM 2338 C CA . PHE A 1 287 ? 25.700 -34.710 23.372 1.00 17.10 285 PHE G CA 1
ATOM 2339 C C . PHE A 1 287 ? 25.435 -34.971 24.845 1.00 17.17 285 PHE G C 1
ATOM 2340 O O . PHE A 1 287 ? 25.980 -35.919 25.405 1.00 18.09 285 PHE G O 1
ATOM 2348 N N . LYS A 1 288 ? 24.621 -34.105 25.460 1.00 16.63 286 LYS G N 1
ATOM 2349 C CA . LYS A 1 288 ? 24.383 -34.169 26.913 1.00 17.46 286 LYS G CA 1
ATOM 2350 C C . LYS A 1 288 ? 22.909 -34.332 27.255 1.00 16.70 286 LYS G C 1
ATOM 2351 O O . LYS A 1 288 ? 22.054 -33.778 26.589 1.00 17.00 286 LYS G O 1
ATOM 2357 N N . ALA A 1 289 ? 22.634 -35.068 28.335 1.00 16.50 287 ALA G N 1
ATOM 2358 C CA . ALA A 1 289 ? 21.269 -35.184 28.858 1.00 16.02 287 ALA G CA 1
ATOM 2359 C C . ALA A 1 289 ? 21.374 -35.614 30.324 1.00 16.12 287 ALA G C 1
ATOM 2360 O O . ALA A 1 289 ? 22.371 -36.218 30.714 1.00 16.55 287 ALA G O 1
ATOM 2362 N N . PRO A 1 290 ? 20.350 -35.309 31.135 1.00 17.56 288 PRO G N 1
ATOM 2363 C CA . PRO A 1 290 ? 20.373 -35.762 32.546 1.00 18.01 288 PRO G CA 1
ATOM 2364 C C . PRO A 1 290 ? 20.213 -37.264 32.781 1.00 17.40 288 PRO G C 1
ATOM 2365 O O . PRO A 1 290 ? 20.551 -37.763 33.873 1.00 16.58 288 PRO G O 1
ATOM 2369 N N . LEU A 1 291 ? 19.745 -37.998 31.773 1.00 16.92 289 LEU G N 1
ATOM 2370 C CA . LEU A 1 291 ? 19.648 -39.442 31.925 1.00 16.33 289 LEU G CA 1
ATOM 2371 C C . LEU A 1 291 ? 19.839 -40.153 30.587 1.00 15.06 289 LEU G C 1
ATOM 2372 O O . LEU A 1 291 ? 19.668 -39.555 29.521 1.00 15.40 289 LEU G O 1
ATOM 2377 N N . VAL A 1 292 ? 20.186 -41.432 30.686 1.00 14.74 290 VAL G N 1
ATOM 2378 C CA . VAL A 1 292 ? 20.291 -42.305 29.512 1.00 13.72 290 VAL G CA 1
ATOM 2379 C C . VAL A 1 292 ? 19.421 -43.555 29.746 1.00 13.70 290 VAL G C 1
ATOM 2380 O O . VAL A 1 292 ? 19.292 -44.055 30.879 1.00 14.23 290 VAL G O 1
ATOM 2384 N N . ILE A 1 293 ? 18.834 -44.048 28.658 1.00 12.11 291 ILE G N 1
ATOM 2385 C CA . ILE A 1 293 ? 18.126 -45.346 28.612 1.00 12.75 291 ILE G CA 1
ATOM 2386 C C . ILE A 1 293 ? 18.901 -46.179 27.584 1.00 12.17 291 ILE G C 1
ATOM 2387 O O . ILE A 1 293 ? 19.199 -45.690 26.503 1.00 12.26 291 ILE G O 1
ATOM 2392 N N . ALA A 1 294 ? 19.291 -47.400 27.931 1.00 12.25 292 ALA G N 1
ATOM 2393 C CA . ALA A 1 294 ? 20.134 -48.168 27.009 1.00 12.81 292 ALA G CA 1
ATOM 2394 C C . ALA A 1 294 ? 19.975 -49.660 27.181 1.00 12.68 292 ALA G C 1
ATOM 2395 O O . ALA A 1 294 ? 19.512 -50.130 28.226 1.00 13.62 292 ALA G O 1
ATOM 2397 N N . ASP A 1 295 ? 20.351 -50.409 26.148 1.00 13.00 293 ASP G N 1
ATOM 2398 C CA . ASP A 1 295 ? 20.425 -51.854 26.311 1.00 13.21 293 ASP G CA 1
ATOM 2399 C C . ASP A 1 295 ? 21.764 -52.317 26.909 1.00 13.65 293 ASP G C 1
ATOM 2400 O O . ASP A 1 295 ? 22.725 -51.536 26.974 1.00 14.22 293 ASP G O 1
ATOM 2405 N N . PRO A 1 296 ? 21.806 -53.558 27.419 1.00 13.84 294 PRO G N 1
ATOM 2406 C CA . PRO A 1 296 ? 23.031 -54.049 28.062 1.00 14.79 294 PRO G CA 1
ATOM 2407 C C . PRO A 1 296 ? 24.322 -53.930 27.256 1.00 15.90 294 PRO G C 1
ATOM 2408 O O . PRO A 1 296 ? 25.419 -53.835 27.861 1.00 16.95 294 PRO G O 1
ATOM 2412 N N . THR A 1 297 ? 24.253 -53.940 25.915 1.00 14.94 295 THR G N 1
ATOM 2413 C CA . THR A 1 297 ? 25.492 -53.920 25.120 1.00 15.96 295 THR G CA 1
ATOM 2414 C C . THR A 1 297 ? 26.245 -52.596 25.232 1.00 16.25 295 THR G C 1
ATOM 2415 O O . THR A 1 297 ? 27.436 -52.536 24.906 1.00 18.08 295 THR G O 1
ATOM 2419 N N . TYR A 1 298 ? 25.570 -51.542 25.697 1.00 15.21 296 TYR G N 1
ATOM 2420 C CA . TYR A 1 298 ? 26.232 -50.240 25.874 1.00 15.14 296 TYR G CA 1
ATOM 2421 C C . TYR A 1 298 ? 26.891 -50.070 27.232 1.00 15.96 296 TYR G C 1
ATOM 2422 O O . TYR A 1 298 ? 27.732 -49.185 27.381 1.00 16.76 296 TYR G O 1
ATOM 2431 N N . PHE A 1 299 ? 26.483 -50.879 28.197 1.00 17.28 297 PHE G N 1
ATOM 2432 C CA . PHE A 1 299 ? 26.975 -50.758 29.589 1.00 18.00 297 PHE G CA 1
ATOM 2433 C C . PHE A 1 299 ? 27.104 -52.166 30.160 1.00 18.71 297 PHE G C 1
ATOM 2434 O O . PHE A 1 299 ? 26.418 -52.490 31.137 1.00 17.87 297 PHE G O 1
ATOM 2442 N N . PRO A 1 300 ? 27.985 -52.987 29.570 1.00 20.22 298 PRO G N 1
ATOM 2443 C CA . PRO A 1 300 ? 28.098 -54.373 30.040 1.00 21.24 298 PRO G CA 1
ATOM 2444 C C . PRO A 1 300 ? 28.520 -54.465 31.506 1.00 22.04 298 PRO G C 1
ATOM 2445 O O . PRO A 1 300 ? 28.054 -55.365 32.229 1.00 22.69 298 PRO G O 1
ATOM 2449 N N . GLU A 1 301 ? 29.341 -53.507 31.946 1.00 23.28 299 GLU G N 1
ATOM 2450 C CA . GLU A 1 301 ? 29.772 -53.468 33.355 1.00 24.44 299 GLU G CA 1
ATOM 2451 C C . GLU A 1 301 ? 28.638 -53.226 34.357 1.00 23.40 299 GLU G C 1
ATOM 2452 O O . GLU A 1 301 ? 28.766 -53.602 35.525 1.00 23.97 299 GLU G O 1
ATOM 2458 N N . LYS A 1 302 ? 27.525 -52.639 33.894 1.00 21.55 300 LYS G N 1
ATOM 2459 C CA . LYS A 1 302 ? 26.393 -52.301 34.742 1.00 20.18 300 LYS G CA 1
ATOM 2460 C C . LYS A 1 302 ? 25.310 -53.374 34.700 1.00 18.89 300 LYS G C 1
ATOM 2461 O O . LYS A 1 302 ? 24.217 -53.176 35.270 1.00 16.95 300 LYS G O 1
ATOM 2472 N N . CYS A 1 303 ? 25.615 -54.504 34.040 1.00 18.97 301 CYS G N 1
ATOM 2473 C CA . CYS A 1 303 ? 24.649 -55.599 33.916 1.00 18.69 301 CYS G CA 1
ATOM 2474 C C . CYS A 1 303 ? 25.233 -56.894 34.427 1.00 18.72 301 CYS G C 1
ATOM 2475 O O . CYS A 1 303 ? 26.459 -57.016 34.561 1.00 20.31 301 CYS G O 1
ATOM 2478 N N . LYS A 1 304 ? 24.358 -57.837 34.730 1.00 18.92 302 LYS G N 1
ATOM 2479 C CA . LYS A 1 304 ? 24.751 -59.151 35.214 1.00 19.95 302 LYS G CA 1
ATOM 2480 C C . LYS A 1 304 ? 23.995 -60.234 34.449 1.00 20.77 302 LYS G C 1
ATOM 2481 O O . LYS A 1 304 ? 22.864 -60.019 33.996 1.00 19.67 302 LYS G O 1
ATOM 2487 N N . SER A 1 305 ? 24.630 -61.388 34.305 1.00 21.35 303 SER G N 1
ATOM 2488 C CA . SER A 1 305 ? 23.952 -62.524 33.717 1.00 21.59 303 SER G CA 1
ATOM 2489 C C . SER A 1 305 ? 22.799 -62.964 34.621 1.00 22.28 303 SER G C 1
ATOM 2490 O O . SER A 1 305 ? 22.914 -62.927 35.852 1.00 23.75 303 SER G O 1
ATOM 2493 N N . THR A 1 306 ? 21.682 -63.366 34.022 1.00 22.77 304 THR G N 1
ATOM 2494 C CA . THR A 1 306 ? 20.604 -63.973 34.786 1.00 23.23 304 THR G CA 1
ATOM 2495 C C . THR A 1 306 ? 20.959 -65.427 35.115 1.00 23.38 304 THR G C 1
ATOM 2496 O O . THR A 1 306 ? 20.241 -66.078 35.876 1.00 24.98 304 THR G O 1
ATOM 2500 N N . GLY A 1 307 ? 22.053 -65.926 34.541 1.00 23.91 305 GLY G N 1
ATOM 2501 C CA . GLY A 1 307 ? 22.475 -67.324 34.694 1.00 24.70 305 GLY G CA 1
ATOM 2502 C C . GLY A 1 307 ? 21.828 -68.276 33.692 1.00 24.87 305 GLY G C 1
ATOM 2503 O O . GLY A 1 307 ? 21.935 -69.510 33.824 1.00 26.55 305 GLY G O 1
ATOM 2504 N N . GLN A 1 308 ? 21.174 -67.709 32.683 1.00 23.63 306 GLN G N 1
ATOM 2505 C CA . GLN A 1 308 ? 20.541 -68.510 31.630 1.00 21.92 306 GLN G CA 1
ATOM 2506 C C . GLN A 1 308 ? 21.092 -68.174 30.256 1.00 19.97 306 GLN G C 1
ATOM 2507 O O . GLN A 1 308 ? 21.376 -67.031 29.938 1.00 18.73 306 GLN G O 1
ATOM 2513 N N . ARG A 1 309 ? 21.243 -69.208 29.437 1.00 17.42 307 ARG G N 1
ATOM 2514 C CA . ARG A 1 309 ? 21.629 -69.027 28.056 1.00 17.65 307 ARG G CA 1
ATOM 2515 C C . ARG A 1 309 ? 20.511 -69.641 27.226 1.00 16.42 307 ARG G C 1
ATOM 2516 O O . ARG A 1 309 ? 20.004 -70.722 27.550 1.00 16.25 307 ARG G O 1
ATOM 2524 N N . VAL A 1 310 ? 20.151 -68.947 26.155 1.00 15.26 308 VAL G N 1
ATOM 2525 C CA . VAL A 1 310 ? 19.072 -69.411 25.292 1.00 14.84 308 VAL G CA 1
ATOM 2526 C C . VAL A 1 310 ? 19.653 -69.816 23.957 1.00 14.60 308 VAL G C 1
ATOM 2527 O O . VAL A 1 310 ? 20.366 -69.037 23.325 1.00 16.43 308 VAL G O 1
ATOM 2531 N N . ILE A 1 311 ? 19.328 -71.032 23.505 1.00 13.46 309 ILE G N 1
ATOM 2532 C CA . ILE A 1 311 ? 19.737 -71.422 22.149 1.00 13.88 309 ILE G CA 1
ATOM 2533 C C . ILE A 1 311 ? 18.568 -71.102 21.223 1.00 13.02 309 ILE G C 1
ATOM 2534 O O . ILE A 1 311 ? 17.388 -71.382 21.584 1.00 13.41 309 ILE G O 1
ATOM 2539 N N . ARG A 1 312 ? 18.891 -70.496 20.075 1.00 12.74 310 ARG G N 1
ATOM 2540 C CA . ARG A 1 312 ? 17.881 -70.169 19.072 1.00 13.05 310 ARG G CA 1
ATOM 2541 C C . ARG A 1 312 ? 18.357 -70.701 17.728 1.00 12.44 310 ARG G C 1
ATOM 2542 O O . ARG A 1 312 ? 19.467 -70.355 17.248 1.00 13.37 310 ARG G O 1
ATOM 2550 N N . ALA A 1 313 ? 17.550 -71.608 17.180 1.00 11.14 311 ALA G N 1
ATOM 2551 C CA . ALA A 1 313 ? 17.914 -72.282 15.935 1.00 11.47 311 ALA G CA 1
ATOM 2552 C C . ALA A 1 313 ? 16.899 -71.820 14.910 1.00 11.42 311 ALA G C 1
ATOM 2553 O O . ALA A 1 313 ? 15.740 -72.182 14.986 1.00 11.91 311 ALA G O 1
ATOM 2555 N N . ILE A 1 314 ? 17.364 -71.052 13.940 1.00 10.57 312 ILE G N 1
ATOM 2556 C CA . ILE A 1 314 ? 16.532 -70.549 12.873 1.00 11.61 312 ILE G CA 1
ATOM 2557 C C . ILE A 1 314 ? 16.611 -71.541 11.718 1.00 10.90 312 ILE G C 1
ATOM 2558 O O . ILE A 1 314 ? 17.686 -71.764 11.136 1.00 11.32 312 ILE G O 1
ATOM 2563 N N . CYS A 1 315 ? 15.481 -72.195 11.440 1.00 10.69 313 CYS G N 1
ATOM 2564 C CA . CYS A 1 315 ? 15.442 -73.224 10.406 1.00 11.42 313 CYS G CA 1
ATOM 2565 C C . CYS A 1 315 ? 14.642 -72.752 9.221 1.00 11.53 313 CYS G C 1
ATOM 2566 O O . CYS A 1 315 ? 13.579 -72.142 9.407 1.00 12.52 313 CYS G O 1
ATOM 2569 N N . ILE A 1 316 ? 15.159 -73.025 8.023 1.00 10.59 314 ILE G N 1
ATOM 2570 C CA . ILE A 1 316 ? 14.429 -72.720 6.791 1.00 10.48 314 ILE G CA 1
ATOM 2571 C C . ILE A 1 316 ? 13.919 -74.027 6.230 1.00 10.85 314 ILE G C 1
ATOM 2572 O O . ILE A 1 316 ? 14.676 -74.982 6.074 1.00 11.31 314 ILE G O 1
ATOM 2577 N N . LEU A 1 317 ? 12.609 -74.054 6.017 1.00 10.62 315 LEU G N 1
ATOM 2578 C CA . LEU A 1 317 ? 11.959 -75.227 5.397 1.00 11.61 315 LEU G CA 1
ATOM 2579 C C . LEU A 1 317 ? 11.442 -74.801 4.054 1.00 13.10 315 LEU G C 1
ATOM 2580 O O . LEU A 1 317 ? 11.184 -73.629 3.829 1.00 13.10 315 LEU G O 1
ATOM 2585 N N . ASN A 1 318 ? 11.279 -75.776 3.158 1.00 13.08 316 ASN G N 1
ATOM 2586 C CA . ASN A 1 318 ? 10.624 -75.481 1.888 1.00 14.74 316 ASN G CA 1
ATOM 2587 C C . ASN A 1 318 ? 9.240 -76.148 1.797 1.00 14.82 316 ASN G C 1
ATOM 2588 O O . ASN A 1 318 ? 8.730 -76.418 0.693 1.00 15.05 316 ASN G O 1
ATOM 2593 N N . HIS A 1 319 ? 8.661 -76.435 2.961 1.00 12.98 317 HIS G N 1
ATOM 2594 C CA . HIS A 1 319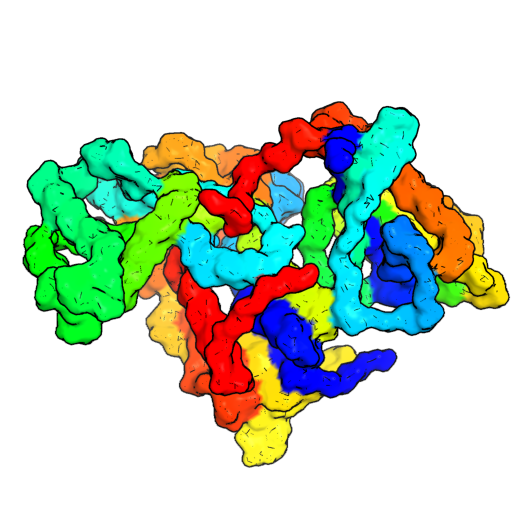 ? 7.352 -77.089 3.070 1.00 12.96 317 HIS G CA 1
ATOM 2595 C C . HIS A 1 319 ? 6.740 -76.778 4.436 1.00 12.52 317 HIS G C 1
ATOM 2596 O O . HIS A 1 319 ? 7.444 -76.404 5.368 1.00 12.81 317 HIS G O 1
ATOM 2603 N N . PRO A 1 320 ? 5.413 -76.979 4.581 1.00 11.97 318 PRO G N 1
ATOM 2604 C CA . PRO A 1 320 ? 4.799 -76.767 5.918 1.00 11.49 318 PRO G CA 1
ATOM 2605 C C . PRO A 1 320 ? 5.235 -77.733 6.991 1.00 10.86 318 PRO G C 1
ATOM 2606 O O . PRO A 1 320 ? 5.785 -78.792 6.717 1.00 11.52 318 PRO G O 1
ATOM 2610 N N . VAL A 1 321 ? 5.009 -77.353 8.237 1.00 10.70 319 VAL G N 1
ATOM 2611 C CA . VAL A 1 321 ? 5.367 -78.269 9.334 1.00 10.57 319 VAL G CA 1
ATOM 2612 C C . VAL A 1 321 ? 4.373 -79.437 9.371 1.00 10.88 319 VAL G C 1
ATOM 2613 O O . VAL A 1 321 ? 3.153 -79.220 9.294 1.00 11.12 319 VAL G O 1
ATOM 2617 N N . PRO A 1 322 ? 4.883 -80.672 9.460 1.00 11.25 320 PRO G N 1
ATOM 2618 C CA . PRO A 1 322 ? 3.943 -81.818 9.550 1.00 10.81 320 PRO G CA 1
ATOM 2619 C C . PRO A 1 322 ? 2.925 -81.697 10.711 1.00 11.23 320 PRO G C 1
ATOM 2620 O O . PRO A 1 322 ? 3.217 -81.118 11.770 1.00 11.29 320 PRO G O 1
ATOM 2624 N N . ASN A 1 323 ? 1.717 -82.257 10.498 1.00 10.62 321 ASN G N 1
ATOM 2625 C CA . ASN A 1 323 ? 0.680 -82.355 11.512 1.00 11.42 321 ASN G CA 1
ATOM 2626 C C . ASN A 1 323 ? 0.212 -81.005 12.063 1.00 11.41 321 ASN G C 1
ATOM 2627 O O . ASN A 1 323 ? -0.088 -80.867 13.249 1.00 12.46 321 ASN G O 1
ATOM 2632 N N . THR A 1 324 ? 0.130 -80.019 11.158 1.00 10.96 322 THR G N 1
ATOM 2633 C CA . THR A 1 324 ? -0.402 -78.713 11.540 1.00 11.55 322 THR G CA 1
ATOM 2634 C C . THR A 1 324 ? -1.474 -78.261 10.574 1.00 11.30 322 THR G C 1
ATOM 2635 O O . THR A 1 324 ? -1.797 -77.065 10.504 1.00 11.73 322 THR G O 1
ATOM 2639 N N . SER A 1 325 ? -2.019 -79.212 9.811 1.00 10.82 323 SER G N 1
ATOM 2640 C CA . SER A 1 325 ? -3.021 -78.858 8.822 1.00 11.02 323 SER G CA 1
ATOM 2641 C C . SER A 1 325 ? -2.522 -77.774 7.840 1.00 10.74 323 SER G C 1
ATOM 2642 O O . SER A 1 325 ? -3.286 -76.911 7.393 1.00 12.37 323 SER G O 1
ATOM 2645 N N . ASN A 1 326 ? -1.218 -77.808 7.536 1.00 10.68 324 ASN G N 1
ATOM 2646 C CA . ASN A 1 326 ? -0.602 -76.864 6.579 1.00 11.18 324 ASN G CA 1
ATOM 2647 C C . ASN A 1 326 ? -0.773 -75.404 7.023 1.00 11.65 324 ASN G C 1
ATOM 2648 O O . ASN A 1 326 ? -0.917 -74.483 6.225 1.00 12.12 324 ASN G O 1
ATOM 2653 N N . ALA A 1 327 ? -0.746 -75.211 8.330 1.00 11.64 325 ALA G N 1
ATOM 2654 C CA . ALA A 1 327 ? -0.872 -73.860 8.915 1.00 11.95 325 ALA G CA 1
ATOM 2655 C C . ALA A 1 327 ? 0.176 -72.906 8.352 1.00 11.47 325 ALA G C 1
ATOM 2656 O O . ALA A 1 327 ? 1.317 -73.293 8.142 1.00 11.88 325 ALA G O 1
ATOM 2658 N N . ASP A 1 328 ? -0.195 -71.642 8.162 1.00 11.72 326 ASP G N 1
ATOM 2659 C CA . ASP A 1 328 ? 0.780 -70.650 7.697 1.00 11.33 326 ASP G CA 1
ATOM 2660 C C . ASP A 1 328 ? 1.666 -70.130 8.812 1.00 11.27 326 ASP G C 1
ATOM 2661 O O . ASP A 1 328 ? 2.717 -69.542 8.518 1.00 11.66 326 ASP G O 1
ATOM 2666 N N . SER A 1 329 ? 1.282 -70.397 10.055 1.00 10.18 327 SER G N 1
ATOM 2667 C CA . SER A 1 329 ? 1.994 -69.891 11.223 1.00 10.07 327 SER G CA 1
ATOM 2668 C C . SER A 1 329 ? 1.469 -70.643 12.418 1.00 10.16 327 SER G C 1
ATOM 2669 O O . SER A 1 329 ? 0.272 -71.019 12.471 1.00 10.51 327 SER G O 1
ATOM 2672 N N . LEU A 1 330 ? 2.332 -70.851 13.393 1.00 10.49 328 LEU G N 1
ATOM 2673 C CA . LEU A 1 330 ? 1.891 -71.505 14.618 1.00 10.07 328 LEU G CA 1
ATOM 2674 C C . LEU A 1 330 ? 2.954 -71.392 15.678 1.00 10.62 328 LEU G C 1
ATOM 2675 O O . LEU A 1 330 ? 4.134 -71.097 15.385 1.00 9.96 328 LEU G O 1
ATOM 2680 N N . GLN A 1 331 ? 2.544 -71.672 16.911 1.00 11.44 329 GLN G N 1
ATOM 2681 C CA . GLN A 1 331 ? 3.444 -71.971 17.998 1.00 11.18 329 GLN G CA 1
ATOM 2682 C C . GLN A 1 331 ? 3.406 -73.460 18.305 1.00 11.48 329 GLN G C 1
ATOM 2683 O O . GLN A 1 331 ? 2.315 -74.049 18.304 1.00 12.26 329 GLN G O 1
ATOM 2689 N N . ILE A 1 332 ? 4.564 -74.055 18.568 1.00 10.65 330 ILE G N 1
ATOM 2690 C CA . ILE A 1 332 ? 4.564 -75.355 19.233 1.00 11.71 330 ILE G CA 1
ATOM 2691 C C . ILE A 1 332 ? 5.125 -75.180 20.640 1.00 11.55 330 ILE G C 1
ATOM 2692 O O . ILE A 1 332 ? 6.159 -74.508 20.808 1.00 11.62 330 ILE G O 1
ATOM 2697 N N . ILE A 1 333 ? 4.470 -75.826 21.617 1.00 11.92 331 ILE G N 1
ATOM 2698 C CA . ILE A 1 333 ? 4.953 -75.832 22.998 1.00 13.01 331 ILE G CA 1
ATOM 2699 C C . ILE A 1 333 ? 5.329 -77.269 23.348 1.00 13.36 331 ILE G C 1
ATOM 2700 O O . ILE A 1 333 ? 4.464 -78.154 23.244 1.00 12.71 331 ILE G O 1
ATOM 2705 N N . ILE A 1 334 ? 6.584 -77.496 23.755 1.00 13.96 332 ILE G N 1
ATOM 2706 C CA . ILE A 1 334 ? 6.974 -78.825 24.246 1.00 15.45 332 ILE G CA 1
ATOM 2707 C C . ILE A 1 334 ? 7.139 -78.688 25.760 1.00 16.01 332 ILE G C 1
ATOM 2708 O O . ILE A 1 334 ? 8.169 -78.175 26.202 1.00 15.60 332 ILE G O 1
ATOM 2713 N N . PRO A 1 335 ? 6.102 -79.087 26.547 1.00 17.17 333 PRO G N 1
ATOM 2714 C CA . PRO A 1 335 ? 6.200 -78.965 28.014 1.00 17.84 333 PRO G CA 1
ATOM 2715 C C . PRO A 1 335 ? 7.342 -79.797 28.551 1.00 18.84 333 PRO G C 1
ATOM 2716 O O . PRO A 1 335 ? 7.621 -80.890 28.057 1.00 19.02 333 PRO G O 1
ATOM 2720 N N . GLN A 1 336 ? 7.978 -79.255 29.573 1.00 19.86 334 GLN G N 1
ATOM 2721 C CA . GLN A 1 336 ? 9.170 -79.818 30.158 1.00 20.83 334 GLN G CA 1
ATOM 2722 C C . GLN A 1 336 ? 8.990 -81.283 30.584 1.00 20.85 334 GLN G C 1
ATOM 2723 O O . GLN A 1 336 ? 9.899 -82.084 30.419 1.00 20.78 334 GLN G O 1
ATOM 2729 N N . SER A 1 337 ? 7.804 -81.617 31.099 1.00 21.78 335 SER G N 1
ATOM 2730 C CA . SER A 1 337 ? 7.549 -82.970 31.608 1.00 23.37 335 SER G CA 1
ATOM 2731 C C . SER A 1 337 ? 7.600 -84.003 30.480 1.00 22.56 335 SER G C 1
ATOM 2732 O O . SER A 1 337 ? 7.907 -85.166 30.700 1.00 24.11 335 SER G O 1
ATOM 2735 N N . GLN A 1 338 ? 7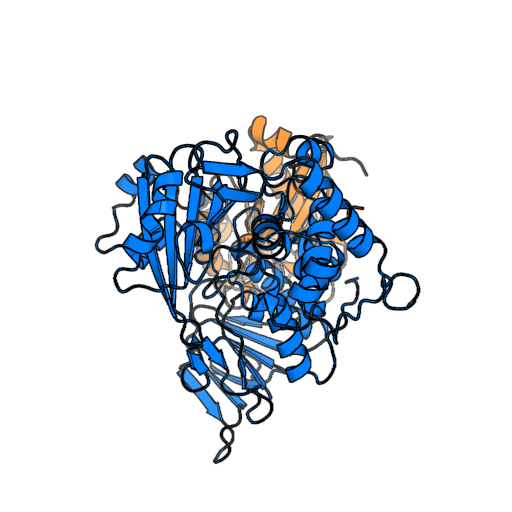.308 -83.584 29.257 1.00 21.34 336 GLN G N 1
ATOM 2736 C CA . GLN A 1 338 ? 7.326 -84.519 28.127 1.00 21.26 336 GLN G CA 1
ATOM 2737 C C . GLN A 1 338 ? 8.722 -84.972 27.680 1.00 21.17 336 GLN G C 1
ATOM 2738 O O . GLN A 1 338 ? 8.878 -85.954 26.933 1.00 22.09 336 GLN G O 1
ATOM 2744 N N . LEU A 1 339 ? 9.733 -84.237 28.123 1.00 21.14 337 LEU G N 1
ATOM 2745 C CA . LEU A 1 339 ? 11.111 -84.528 27.748 1.00 21.27 337 LEU G CA 1
ATOM 2746 C C . LEU A 1 339 ? 12.023 -84.695 28.955 1.00 22.27 337 LEU G C 1
ATOM 2747 O O . LEU A 1 339 ? 13.237 -84.790 28.776 1.00 22.75 337 LEU G O 1
ATOM 2752 N N . GLY A 1 340 ? 11.453 -84.684 30.164 1.00 22.08 338 GLY G N 1
ATOM 2753 C CA . GLY A 1 340 ? 12.246 -84.804 31.397 1.00 21.90 338 GLY G CA 1
ATOM 2754 C C . GLY A 1 340 ? 13.169 -83.611 31.568 1.00 22.36 338 GLY G C 1
ATOM 2755 O O . GLY A 1 340 ? 14.302 -83.736 32.066 1.00 23.48 338 GLY G O 1
ATOM 2756 N N . ARG A 1 341 ? 12.681 -82.453 31.116 1.00 20.99 339 ARG G N 1
ATOM 2757 C CA . ARG A 1 341 ? 13.429 -81.213 31.167 1.00 19.68 339 ARG G CA 1
ATOM 2758 C C . ARG A 1 341 ? 13.045 -80.290 32.313 1.00 20.66 339 ARG G C 1
ATOM 2759 O O . ARG A 1 341 ? 12.034 -80.502 33.013 1.00 21.93 339 ARG G O 1
ATOM 2767 N N . LYS A 1 342 ? 13.846 -79.239 32.480 1.00 21.52 340 LYS G N 1
ATOM 2768 C CA . LYS A 1 342 ? 13.554 -78.187 33.448 1.00 23.20 340 LYS G CA 1
ATOM 2769 C C . LYS A 1 342 ? 12.807 -77.016 32.813 1.00 22.00 340 LYS G C 1
ATOM 2770 O O . LYS A 1 342 ? 12.229 -76.195 33.526 1.00 23.42 340 LYS G O 1
ATOM 2776 N N . SER A 1 343 ? 12.819 -76.928 31.476 1.00 20.63 341 SER G N 1
ATOM 2777 C CA . SER A 1 343 ? 12.148 -75.827 30.797 1.00 19.09 341 SER G CA 1
ATOM 2778 C C . SER A 1 343 ? 11.547 -76.300 29.491 1.00 18.11 341 SER G C 1
ATOM 2779 O O . SER A 1 343 ? 12.040 -77.208 28.826 1.00 18.46 341 SER G O 1
ATOM 2784 N N . ASP A 1 344 ? 10.491 -75.616 29.119 1.00 17.12 342 ASP G N 1
ATOM 2785 C CA . ASP A 1 344 ? 9.823 -75.908 27.853 1.00 15.42 342 ASP G CA 1
ATOM 2786 C C . ASP A 1 344 ? 10.709 -75.558 26.643 1.00 14.92 342 ASP G C 1
ATOM 2787 O O . ASP A 1 344 ? 11.595 -74.710 26.708 1.00 14.45 342 ASP G O 1
ATOM 2792 N N . ILE A 1 345 ? 10.447 -76.231 25.533 1.00 13.08 343 ILE G N 1
ATOM 2793 C CA . ILE A 1 345 ? 11.018 -75.822 24.226 1.00 12.89 343 ILE G CA 1
ATOM 2794 C C . ILE A 1 345 ? 9.884 -75.254 23.416 1.00 12.52 343 ILE G C 1
ATOM 2795 O O . ILE A 1 345 ? 8.761 -75.800 23.421 1.00 13.03 343 ILE G O 1
ATOM 2800 N N . TYR A 1 346 ? 10.150 -74.116 22.777 1.00 11.67 344 TYR G N 1
ATOM 2801 C CA . TYR A 1 346 ? 9.175 -73.473 21.889 1.00 11.09 344 TYR G CA 1
ATOM 2802 C C . TYR A 1 346 ? 9.610 -73.580 20.438 1.00 11.82 344 TYR G C 1
ATOM 2803 O O . TYR A 1 346 ? 10.796 -73.601 20.111 1.00 12.24 344 TYR G O 1
ATOM 2812 N N . VAL A 1 347 ? 8.622 -73.601 19.562 1.00 10.43 345 VAL G N 1
ATOM 2813 C CA . VAL A 1 347 ? 8.887 -73.359 18.150 1.00 11.06 345 VAL G CA 1
ATOM 2814 C C . VAL A 1 347 ? 7.928 -72.263 17.697 1.00 10.57 345 VAL G C 1
ATOM 2815 O O . VAL A 1 347 ? 6.740 -72.258 18.047 1.00 11.73 345 VAL G O 1
ATOM 2819 N N . ALA A 1 348 ? 8.451 -71.333 16.908 1.00 10.43 346 ALA G N 1
ATOM 2820 C CA . ALA A 1 348 ? 7.668 -70.243 16.334 1.00 9.88 346 ALA G CA 1
ATOM 2821 C C . ALA A 1 348 ? 7.810 -70.386 14.842 1.00 9.52 346 ALA G C 1
ATOM 2822 O O . ALA A 1 348 ? 8.921 -70.356 14.300 1.00 10.95 346 ALA G O 1
ATOM 2824 N N . ILE A 1 349 ? 6.685 -70.564 14.176 1.00 9.29 347 ILE G N 1
ATOM 2825 C CA . ILE A 1 349 ? 6.684 -70.791 12.736 1.00 9.79 347 ILE G CA 1
ATOM 2826 C C . ILE A 1 349 ? 5.883 -69.698 12.040 1.00 9.52 347 ILE G C 1
ATOM 2827 O O . ILE A 1 349 ? 4.752 -69.405 12.435 1.00 9.78 347 ILE G O 1
ATOM 2832 N N . VAL A 1 350 ? 6.501 -69.082 11.021 1.00 8.28 348 VAL G N 1
ATOM 2833 C CA . VAL A 1 350 ? 5.859 -68.071 10.185 1.00 9.36 348 VAL G CA 1
ATOM 2834 C C . VAL A 1 350 ? 6.321 -68.373 8.751 1.00 10.07 348 VAL G C 1
ATOM 2835 O O . VAL A 1 350 ? 7.251 -69.188 8.546 1.00 11.62 348 VAL G O 1
ATOM 2839 N N . SER A 1 351 ? 5.731 -67.721 7.769 1.00 10.05 349 SER G N 1
ATOM 2840 C CA . SER A 1 351 ? 6.029 -68.099 6.408 1.00 10.87 349 SER G CA 1
ATOM 2841 C C . SER A 1 351 ? 5.813 -66.920 5.454 1.00 12.18 349 SER G C 1
ATOM 2842 O O . SER A 1 351 ? 5.744 -65.778 5.878 1.00 12.23 349 SER G O 1
ATOM 2845 N N . ASP A 1 352 ? 5.688 -67.224 4.167 1.00 14.05 350 ASP G N 1
ATOM 2846 C CA . ASP A 1 352 ? 5.514 -66.175 3.158 1.00 14.33 350 ASP G CA 1
ATOM 2847 C C . ASP A 1 352 ? 4.243 -65.345 3.431 1.00 14.07 350 ASP G C 1
ATOM 2848 O O . ASP A 1 352 ? 4.128 -64.199 2.949 1.00 15.59 350 ASP G O 1
ATOM 2857 N N . ALA A 1 353 ? 3.289 -65.899 4.201 1.00 14.57 351 ALA G N 1
ATOM 2858 C CA . ALA A 1 353 ? 2.038 -65.192 4.526 1.00 14.68 351 ALA G CA 1
ATOM 2859 C C . ALA A 1 353 ? 2.271 -63.924 5.344 1.00 15.66 351 ALA G C 1
ATOM 2860 O O . ALA A 1 353 ? 1.413 -63.041 5.410 1.00 16.84 351 ALA G O 1
ATOM 2862 N N . HIS A 1 354 ? 3.429 -63.871 6.004 1.00 14.05 352 HIS G N 1
ATOM 2863 C CA . HIS A 1 354 ? 3.794 -62.744 6.859 1.00 13.47 352 HIS G CA 1
ATOM 2864 C C . HIS A 1 354 ? 4.947 -61.953 6.225 1.00 13.03 352 HIS G C 1
ATOM 2865 O O . HIS A 1 354 ? 5.497 -61.072 6.891 1.00 12.73 352 HIS G O 1
ATOM 2878 N N . ASN A 1 355 ? 5.274 -62.207 4.951 1.00 13.86 353 ASN G N 1
ATOM 2879 C CA . ASN A 1 355 ? 6.321 -61.447 4.224 1.00 14.04 353 ASN G CA 1
ATOM 2880 C C . ASN A 1 355 ? 7.700 -61.521 4.880 1.00 14.62 353 ASN G C 1
ATOM 2881 O O . ASN A 1 355 ? 8.439 -60.528 4.931 1.00 14.49 353 ASN G O 1
ATOM 2886 N N . VAL A 1 356 ? 8.027 -62.691 5.426 1.00 13.11 354 VAL G N 1
ATOM 2887 C CA . VAL A 1 356 ? 9.315 -62.860 6.078 1.00 12.33 354 VAL G CA 1
ATOM 2888 C C . VAL A 1 356 ? 10.267 -63.770 5.327 1.00 11.21 354 VAL G C 1
ATOM 2889 O O . VAL A 1 356 ? 11.415 -63.847 5.683 1.00 11.13 354 VAL G O 1
ATOM 2893 N N . CYS A 1 357 ? 9.782 -64.451 4.290 1.00 12.66 355 CYS G N 1
ATOM 2894 C CA . CYS A 1 357 ? 10.625 -65.309 3.458 1.00 13.42 355 CYS G CA 1
ATOM 2895 C C . CYS A 1 357 ? 10.012 -65.372 2.068 1.00 14.24 355 CYS G C 1
ATOM 2896 O O . CYS A 1 357 ? 8.850 -65.015 1.881 1.00 14.65 355 CYS G O 1
ATOM 2899 N N . SER A 1 358 ? 10.785 -65.867 1.122 1.00 14.70 356 SER G N 1
ATOM 2900 C CA . SER A 1 358 ? 10.310 -65.998 -0.242 1.00 16.15 356 SER G CA 1
ATOM 2901 C C . SER A 1 358 ? 9.267 -67.117 -0.342 1.00 16.25 356 SER G C 1
ATOM 2902 O O . SER A 1 358 ? 9.154 -68.016 0.530 1.00 16.25 356 SER G O 1
ATOM 2905 N N . LYS A 1 359 ? 8.532 -67.084 -1.452 1.00 17.87 357 LYS G N 1
ATOM 2906 C CA . LYS A 1 359 ? 7.415 -67.981 -1.663 1.00 18.82 357 LYS G CA 1
ATOM 2907 C C . LYS A 1 359 ? 7.783 -69.457 -1.444 1.00 17.89 357 LYS G C 1
ATOM 2908 O O . LYS A 1 359 ? 8.814 -69.919 -1.956 1.00 19.52 357 LYS G O 1
ATOM 2914 N N . GLY A 1 360 ? 6.950 -70.172 -0.681 1.00 16.93 358 GLY G N 1
ATOM 2915 C CA . GLY A 1 360 ? 7.118 -71.594 -0.499 1.00 15.90 358 GLY G CA 1
ATOM 2916 C C . GLY A 1 360 ? 7.967 -71.983 0.698 1.00 15.92 358 GLY G C 1
ATOM 2917 O O . GLY A 1 360 ? 7.995 -73.156 1.105 1.00 17.10 358 GLY G O 1
ATOM 2918 N N . HIS A 1 361 ? 8.668 -71.005 1.259 1.00 13.69 359 HIS G N 1
ATOM 2919 C CA . HIS A 1 361 ? 9.468 -71.291 2.443 1.00 12.68 359 HIS G CA 1
ATOM 2920 C C . HIS A 1 361 ? 8.724 -71.033 3.760 1.00 12.11 359 HIS G C 1
ATOM 2921 O O . HIS A 1 361 ? 7.700 -70.325 3.817 1.00 11.85 359 HIS G O 1
ATOM 2928 N N . TYR A 1 362 ? 9.227 -71.686 4.811 1.00 10.76 360 TYR G N 1
ATOM 2929 C CA . TYR A 1 362 ? 8.751 -71.465 6.181 1.00 11.13 360 TYR G CA 1
ATOM 2930 C C . TYR A 1 362 ? 9.967 -71.200 7.012 1.00 10.93 360 TYR G C 1
ATOM 2931 O O . TYR A 1 362 ? 11.028 -71.772 6.751 1.00 12.05 360 TYR G O 1
ATOM 2948 N N . LEU A 1 363 ? 9.788 -70.348 8.016 1.00 10.61 361 LEU G N 1
ATOM 2949 C CA . LEU A 1 363 ? 10.806 -70.129 9.023 1.00 11.02 361 LEU G CA 1
ATOM 2950 C C . LEU A 1 363 ? 10.299 -70.799 10.302 1.00 11.07 361 LEU G C 1
ATOM 2951 O O . LEU A 1 363 ? 9.175 -70.587 10.734 1.00 12.29 361 LEU G O 1
ATOM 2956 N N . ALA A 1 364 ? 11.148 -71.600 10.910 1.00 10.11 362 ALA G N 1
ATOM 2957 C CA . ALA A 1 364 ? 10.791 -72.269 12.164 1.00 9.62 362 ALA G CA 1
ATOM 2958 C C . ALA A 1 364 ? 11.920 -71.982 13.109 1.00 10.12 362 ALA G C 1
ATOM 2959 O O . ALA A 1 364 ? 13.063 -72.437 12.891 1.00 11.19 362 ALA G O 1
ATOM 2961 N N . ILE A 1 365 ? 11.632 -71.176 14.122 1.00 10.64 363 ILE G N 1
ATOM 2962 C CA . ILE A 1 365 ? 12.669 -70.813 15.058 1.00 12.72 363 ILE G CA 1
ATOM 2963 C C . ILE A 1 365 ? 12.424 -71.546 16.376 1.00 12.45 363 ILE G C 1
ATOM 2964 O O . ILE A 1 365 ? 11.379 -71.400 17.006 1.00 13.21 363 ILE G O 1
ATOM 2969 N N . ILE A 1 366 ? 13.374 -72.384 16.746 1.00 12.26 364 ILE G N 1
ATOM 2970 C CA . ILE A 1 366 ? 13.254 -73.236 17.927 1.00 12.94 364 ILE G CA 1
ATOM 2971 C C . ILE A 1 366 ? 14.065 -72.565 19.028 1.00 13.30 364 ILE G C 1
ATOM 2972 O O . ILE A 1 366 ? 15.189 -72.091 18.781 1.00 13.62 364 ILE G O 1
ATOM 2977 N N . SER A 1 367 ? 13.538 -72.550 20.244 1.00 12.77 365 SER G N 1
ATOM 2978 C CA . SER A 1 367 ? 14.327 -71.969 21.337 1.00 13.58 365 SER G CA 1
ATOM 2979 C C . SER A 1 367 ? 14.038 -72.622 22.665 1.00 13.29 365 SER G C 1
ATOM 2980 O O . SER A 1 367 ? 12.934 -73.101 22.916 1.00 12.37 365 SER G O 1
ATOM 2983 N N . THR A 1 368 ? 15.053 -72.604 23.525 1.00 13.08 366 THR G N 1
ATOM 2984 C CA . THR A 1 368 ? 14.867 -73.047 24.894 1.00 13.14 366 THR G CA 1
ATOM 2985 C C . THR A 1 368 ? 16.059 -72.560 25.697 1.00 13.25 366 THR G C 1
ATOM 2986 O O . THR A 1 368 ? 17.088 -72.160 25.129 1.00 13.18 366 THR G O 1
ATOM 2990 N N . ILE A 1 369 ? 15.882 -72.548 27.010 1.00 13.87 367 ILE G N 1
ATOM 2991 C CA . ILE A 1 369 ? 16.979 -72.316 27.927 1.00 14.66 367 ILE G CA 1
ATOM 2992 C C . ILE A 1 369 ? 17.823 -73.608 27.973 1.00 14.77 367 ILE G C 1
ATOM 2993 O O . ILE A 1 369 ? 17.303 -74.712 28.170 1.00 14.76 367 ILE G O 1
ATOM 3002 N N . ILE A 1 370 ? 19.112 -73.456 27.720 1.00 15.19 368 ILE G N 1
ATOM 3003 C CA . ILE A 1 370 ? 20.042 -74.572 27.691 1.00 16.73 368 ILE G CA 1
ATOM 3004 C C . ILE A 1 370 ? 20.137 -75.187 29.085 1.00 16.56 368 ILE G C 1
ATOM 3005 O O . ILE A 1 370 ? 20.306 -74.465 30.077 1.00 17.70 368 ILE G O 1
ATOM 3010 N N . GLU A 1 371 ? 20.022 -76.514 29.152 1.00 16.34 369 GLU G N 1
ATOM 3011 C CA . GLU A 1 371 ? 20.209 -77.233 30.437 1.00 18.18 369 GLU G CA 1
ATOM 3012 C C . GLU A 1 371 ? 21.206 -78.387 30.350 1.00 18.79 369 GLU G C 1
ATOM 3013 O O . GLU A 1 371 ? 21.417 -79.099 31.345 1.00 20.61 369 GLU G O 1
ATOM 3019 N N . THR A 1 372 ? 21.814 -78.595 29.187 1.00 19.28 370 THR G N 1
ATOM 3020 C CA . THR A 1 372 ? 22.815 -79.664 29.063 1.00 20.13 370 THR G CA 1
ATOM 3021 C C . THR A 1 372 ? 24.128 -79.133 28.484 1.00 20.75 370 THR G C 1
ATOM 3022 O O . THR A 1 372 ? 24.269 -77.938 28.177 1.00 21.42 370 THR G O 1
ATOM 3026 N N . ASP A 1 373 ? 25.067 -80.046 28.307 1.00 21.91 371 ASP G N 1
ATOM 3027 C CA . ASP A 1 373 ? 26.366 -79.656 27.802 1.00 21.97 371 ASP G CA 1
ATOM 3028 C C . ASP A 1 373 ? 26.463 -79.777 26.299 1.00 22.34 371 ASP G C 1
ATOM 3029 O O . ASP A 1 373 ? 27.495 -79.453 25.715 1.00 22.37 371 ASP G O 1
ATOM 3034 N N . LYS A 1 374 ? 25.374 -80.224 25.661 1.00 21.81 372 LYS G N 1
ATOM 3035 C CA . LYS A 1 374 ? 25.345 -80.377 24.222 1.00 22.17 372 LYS G CA 1
ATOM 3036 C C . LYS A 1 374 ? 24.077 -79.686 23.730 1.00 22.42 372 LYS G C 1
ATOM 3037 O O . LYS A 1 374 ? 23.069 -80.358 23.461 1.00 22.08 372 LYS G O 1
ATOM 3043 N N . PRO A 1 375 ? 24.123 -78.334 23.672 1.00 23.05 373 PRO G N 1
ATOM 3044 C CA . PRO A 1 375 ? 22.932 -77.513 23.399 1.00 23.70 373 PRO G CA 1
ATOM 3045 C C . PRO A 1 375 ? 22.186 -77.928 22.129 1.00 24.09 373 PRO G C 1
ATOM 3046 O O . PRO A 1 375 ? 20.951 -78.026 22.156 1.00 23.49 373 PRO G O 1
ATOM 3050 N N . HIS A 1 376 ? 22.920 -78.207 21.049 1.00 24.75 374 HIS G N 1
ATOM 3051 C CA . HIS A 1 376 ? 22.309 -78.625 19.774 1.00 25.78 374 HIS G CA 1
ATOM 3052 C C . HIS A 1 376 ? 21.458 -79.890 19.930 1.00 25.18 374 HIS G C 1
ATOM 3053 O O . HIS A 1 376 ? 20.357 -79.988 19.375 1.00 25.54 374 HIS G O 1
ATOM 3060 N N . ILE A 1 377 ? 21.937 -80.845 20.726 1.00 24.00 375 ILE G N 1
ATOM 3061 C CA . ILE A 1 377 ? 21.207 -82.100 20.956 1.00 23.14 375 ILE G CA 1
ATOM 3062 C C . ILE A 1 377 ? 19.871 -81.894 21.712 1.00 21.72 375 ILE G C 1
ATOM 3063 O O . ILE A 1 377 ? 18.895 -82.634 21.508 1.00 22.11 375 ILE G O 1
ATOM 3068 N N . GLU A 1 378 ? 19.822 -80.874 22.572 1.00 19.62 376 GLU G N 1
ATOM 3069 C CA . GLU A 1 378 ? 18.613 -80.582 23.344 1.00 18.91 376 GLU G CA 1
ATOM 3070 C C . GLU A 1 378 ? 17.466 -80.287 22.413 1.00 16.69 376 GLU G C 1
ATOM 3071 O O . GLU A 1 378 ? 16.302 -80.551 22.757 1.00 18.32 376 GLU G O 1
ATOM 3077 N N . LEU A 1 379 ? 17.785 -79.715 21.250 1.00 16.52 377 LEU G N 1
ATOM 3078 C CA . LEU A 1 379 ? 16.725 -79.335 20.297 1.00 15.98 377 LEU G CA 1
ATOM 3079 C C . LEU A 1 379 ? 16.256 -80.467 19.395 1.00 16.51 377 LEU G C 1
ATOM 3080 O O . LEU A 1 379 ? 15.280 -80.274 18.647 1.00 15.74 377 LEU G O 1
ATOM 3085 N N . GLU A 1 380 ? 16.949 -81.611 19.421 1.00 17.04 378 GLU G N 1
ATOM 3086 C CA . GLU A 1 380 ? 16.595 -82.711 18.507 1.00 17.14 378 GLU G CA 1
ATOM 3087 C C . GLU A 1 380 ? 15.070 -83.053 18.462 1.00 16.23 378 GLU G C 1
ATOM 3088 O O . GLU A 1 380 ? 14.528 -83.213 17.365 1.00 15.67 378 GLU G O 1
ATOM 3094 N N . PRO A 1 381 ? 14.382 -83.186 19.627 1.00 15.94 379 PRO G N 1
ATOM 3095 C CA . PRO A 1 381 ? 12.932 -83.507 19.578 1.00 15.87 379 PRO G CA 1
ATOM 3096 C C . PRO A 1 381 ? 12.126 -82.452 18.816 1.00 15.55 379 PRO G C 1
ATOM 3097 O O . PRO A 1 381 ? 11.109 -82.775 18.195 1.00 15.35 379 PRO G O 1
ATOM 3101 N N . ALA A 1 382 ? 12.576 -81.208 18.870 1.00 13.74 380 ALA G N 1
ATOM 3102 C CA . 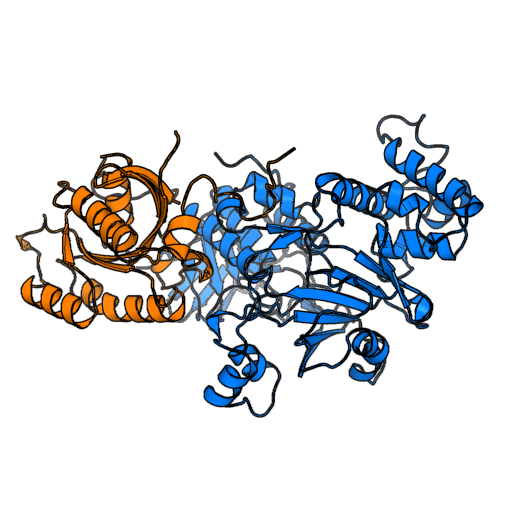ALA A 1 382 ? 11.932 -80.139 18.089 1.00 12.55 380 ALA G CA 1
ATOM 3103 C C . ALA A 1 382 ? 12.328 -80.187 16.611 1.00 12.26 380 ALA G C 1
ATOM 3104 O O . ALA A 1 382 ? 11.478 -80.064 15.749 1.00 11.75 380 ALA G O 1
ATOM 3106 N N . PHE A 1 383 ? 13.612 -80.396 16.300 1.00 12.02 381 PHE G N 1
ATOM 3107 C CA . PHE A 1 383 ? 14.000 -80.533 14.892 1.00 12.21 381 PHE G CA 1
ATOM 3108 C C . PHE A 1 383 ? 13.204 -81.663 14.249 1.00 13.14 381 PHE G C 1
ATOM 3109 O O . PHE A 1 383 ? 12.789 -81.534 13.095 1.00 13.03 381 PHE G O 1
ATOM 3117 N N . LYS A 1 384 ? 12.985 -82.753 14.998 1.00 12.78 382 LYS G N 1
ATOM 3118 C CA . LYS A 1 384 ? 12.268 -83.924 14.452 1.00 15.28 382 LYS G CA 1
ATOM 3119 C C . LYS A 1 384 ? 10.825 -83.601 14.036 1.00 14.30 382 LYS G C 1
ATOM 3120 O O . LYS A 1 384 ? 10.240 -84.305 13.196 1.00 17.64 382 LYS G O 1
ATOM 3131 N N . LEU A 1 385 ? 10.230 -82.567 14.640 1.00 11.85 383 LEU G N 1
ATOM 3132 C CA . LEU A 1 385 ? 8.830 -82.217 14.334 1.00 12.09 383 LEU G CA 1
ATOM 3133 C C . LEU A 1 385 ? 8.739 -81.479 13.008 1.00 12.05 383 LEU G C 1
ATOM 3134 O O . LEU A 1 385 ? 7.658 -81.290 12.490 1.00 13.15 383 LEU G O 1
ATOM 3139 N N . LEU A 1 386 ? 9.865 -81.020 12.472 1.00 10.91 384 LEU G N 1
ATOM 3140 C CA . LEU A 1 386 ? 9.794 -80.105 11.322 1.00 11.57 384 LEU G CA 1
ATOM 3141 C C . LEU A 1 386 ? 9.825 -80.728 9.952 1.00 12.54 384 LEU G C 1
ATOM 3142 O O . LEU A 1 386 ? 9.598 -80.032 8.974 1.00 13.32 384 LEU G O 1
ATOM 3147 N N . GLY A 1 387 ? 10.114 -82.026 9.859 1.00 13.20 385 GLY G N 1
ATOM 3148 C CA . GLY A 1 387 ? 10.367 -82.603 8.547 1.00 13.77 385 GLY G CA 1
ATOM 3149 C C . GLY A 1 387 ? 11.750 -82.158 8.014 1.00 13.00 385 GLY G C 1
ATOM 3150 O O . GLY A 1 387 ? 12.579 -81.614 8.751 1.00 12.88 385 GLY G O 1
ATOM 3151 N N . PRO A 1 388 ? 12.023 -82.399 6.720 1.00 13.12 386 PRO G N 1
ATOM 3152 C CA . PRO A 1 388 ? 13.357 -82.046 6.207 1.00 13.27 386 PRO G CA 1
ATOM 3153 C C . PRO A 1 388 ? 13.668 -80.550 6.352 1.00 13.71 386 PRO G C 1
ATOM 3154 O O . PRO A 1 388 ? 12.833 -79.705 6.100 1.00 13.22 386 PRO G O 1
ATOM 3158 N N . ILE A 1 389 ? 14.901 -80.243 6.740 1.00 12.44 387 ILE G N 1
ATOM 3159 C CA . ILE A 1 389 ? 15.292 -78.836 6.988 1.00 13.47 387 ILE G CA 1
ATOM 3160 C C . ILE A 1 389 ? 16.327 -78.434 5.928 1.00 13.81 387 ILE G C 1
ATOM 3161 O O . ILE A 1 389 ? 17.323 -79.161 5.710 1.00 15.42 387 ILE G O 1
ATOM 3166 N N . GLU A 1 390 ? 16.082 -77.317 5.252 1.00 13.37 388 GLU G N 1
ATOM 3167 C CA . GLU A 1 390 ? 16.984 -76.853 4.196 1.00 14.75 388 GLU G CA 1
ATOM 3168 C C . GLU A 1 390 ? 18.270 -76.283 4.750 1.00 14.33 388 GLU G C 1
ATOM 3169 O O . GLU A 1 390 ? 19.357 -76.576 4.242 1.00 17.27 388 GLU G O 1
ATOM 3180 N N . GLU A 1 391 ? 18.125 -75.414 5.755 1.00 13.72 389 GLU G N 1
ATOM 3181 C CA . GLU A 1 391 ? 19.292 -74.793 6.404 1.00 14.05 389 GLU G CA 1
ATOM 3182 C C . GLU A 1 391 ? 18.945 -74.479 7.836 1.00 13.78 389 GLU G C 1
ATOM 3183 O O . GLU A 1 391 ? 17.784 -74.207 8.172 1.00 13.09 389 GLU G O 1
ATOM 3194 N N . LYS A 1 392 ? 19.968 -74.515 8.669 1.00 12.86 390 LYS G N 1
ATOM 3195 C CA . LYS A 1 392 ? 19.855 -74.155 10.083 1.00 13.66 390 LYS G CA 1
ATOM 3196 C C . LYS A 1 392 ? 20.873 -73.044 10.359 1.00 13.47 390 LYS G C 1
ATOM 3197 O O . LYS A 1 392 ? 22.046 -73.140 9.910 1.00 14.09 390 LYS G O 1
ATOM 3203 N N . PHE A 1 393 ? 20.453 -72.038 11.125 1.00 11.58 391 PHE G N 1
ATOM 3204 C CA . PHE A 1 393 ? 21.355 -70.981 11.597 1.00 12.15 391 PHE G CA 1
ATOM 3205 C C . PHE A 1 393 ? 21.256 -70.943 13.115 1.00 13.44 391 PHE G C 1
ATOM 3206 O O . PHE A 1 393 ? 20.199 -70.599 13.661 1.00 13.70 391 PHE G O 1
ATOM 3214 N N . MET A 1 394 ? 22.339 -71.318 13.789 1.00 13.66 392 MET G N 1
ATOM 3215 C CA . MET A 1 394 ? 22.275 -71.569 15.216 1.00 15.82 392 MET G CA 1
ATOM 3216 C C . MET A 1 394 ? 23.004 -70.476 15.965 1.00 15.11 392 MET G C 1
ATOM 3217 O O . MET A 1 394 ? 24.136 -70.120 15.616 1.00 16.35 392 MET G O 1
ATOM 3222 N N . GLY A 1 395 ? 22.356 -69.985 17.011 1.00 15.71 393 GLY G N 1
ATOM 3223 C CA . GLY A 1 395 ? 22.939 -68.937 17.856 1.00 16.78 393 GLY G CA 1
ATOM 3224 C C . GLY A 1 395 ? 22.618 -69.237 19.303 1.00 16.77 393 GLY G C 1
ATOM 3225 O O . GLY A 1 395 ? 21.598 -69.887 19.622 1.00 16.63 393 GLY G O 1
ATOM 3226 N N . ILE A 1 396 ? 23.494 -68.768 20.187 1.00 16.84 394 ILE G N 1
ATOM 3227 C CA . ILE A 1 396 ? 23.265 -68.877 21.634 1.00 17.13 394 ILE G CA 1
ATOM 3228 C C . ILE A 1 396 ? 23.436 -67.483 22.234 1.00 18.11 394 ILE G C 1
ATOM 3229 O O . ILE A 1 396 ? 24.396 -66.785 21.911 1.00 19.52 394 ILE G O 1
ATOM 3234 N N . ALA A 1 397 ? 22.486 -67.068 23.060 1.00 17.77 395 ALA G N 1
ATOM 3235 C CA . ALA A 1 397 ? 22.533 -65.759 23.704 1.00 17.52 395 ALA G CA 1
ATOM 3236 C C . ALA A 1 397 ? 22.519 -65.913 25.233 1.00 17.41 395 ALA G C 1
ATOM 3237 O O . ALA A 1 397 ? 21.708 -66.669 25.772 1.00 17.12 395 ALA G O 1
ATOM 3239 N N . GLU A 1 398 ? 23.418 -65.198 25.917 1.00 18.10 396 GLU G N 1
ATOM 3240 C CA . GLU A 1 398 ? 23.357 -65.134 27.371 1.00 18.74 396 GLU G CA 1
ATOM 3241 C C . GLU A 1 398 ? 22.408 -64.003 27.733 1.00 17.28 396 GLU G C 1
ATOM 3242 O O . GLU A 1 398 ? 22.458 -62.954 27.111 1.00 17.45 396 GLU G O 1
ATOM 3248 N N . LEU A 1 399 ? 21.515 -64.236 28.691 1.00 16.88 397 LEU G N 1
ATOM 3249 C CA . LEU A 1 399 ? 20.557 -63.218 29.130 1.00 16.30 397 LEU G CA 1
ATOM 3250 C C . LEU A 1 399 ? 21.139 -62.320 30.222 1.00 16.98 397 LEU G C 1
ATOM 3251 O O . LEU A 1 399 ? 21.671 -62.816 31.227 1.00 18.19 397 LEU G O 1
ATOM 3256 N N . PHE A 1 400 ? 21.000 -61.014 30.017 1.00 16.34 398 PHE G N 1
ATOM 3257 C CA . PHE A 1 400 ? 21.485 -59.992 30.974 1.00 16.45 398 PHE G CA 1
ATOM 3258 C C . PHE A 1 400 ? 20.364 -59.162 31.584 1.00 17.41 398 PHE G C 1
ATOM 3259 O O . PHE A 1 400 ? 19.274 -59.004 31.002 1.00 16.25 398 PHE G O 1
ATOM 3267 N N . GLU A 1 401 ? 20.613 -58.658 32.796 1.00 17.27 399 GLU G N 1
ATOM 3268 C CA . GLU A 1 401 ? 19.682 -57.730 33.427 1.00 18.87 399 GLU G CA 1
ATOM 3269 C C . GLU A 1 401 ? 20.513 -56.663 34.125 1.00 18.23 399 GLU G C 1
ATOM 3270 O O . GLU A 1 401 ? 21.692 -56.888 34.378 1.00 17.84 399 GLU G O 1
ATOM 3276 N N . PRO A 1 402 ? 19.928 -55.491 34.358 1.00 17.46 400 PRO G N 1
ATOM 3277 C CA . PRO A 1 402 ? 20.706 -54.462 35.067 1.00 17.39 400 PRO G CA 1
ATOM 3278 C C . PRO A 1 402 ? 20.985 -54.874 36.511 1.00 17.94 400 PRO G C 1
ATOM 3279 O O . PRO A 1 402 ? 20.143 -55.497 37.159 1.00 17.01 400 PRO G O 1
ATOM 3283 N N . ARG A 1 403 ? 22.164 -54.491 36.977 1.00 17.99 401 ARG G N 1
ATOM 3284 C CA . ARG A 1 403 ? 22.539 -54.716 38.370 1.00 19.75 401 ARG G CA 1
ATOM 3285 C C . ARG A 1 403 ? 21.690 -53.833 39.291 1.00 20.46 401 ARG G C 1
ATOM 3286 O O . ARG A 1 403 ? 21.318 -54.262 40.391 1.00 20.54 401 ARG G O 1
ATOM 3294 N N . GLU A 1 404 ? 21.384 -52.612 38.843 1.00 20.35 402 GLU G N 1
ATOM 3295 C CA . GLU A 1 404 ? 20.622 -51.630 39.631 1.00 20.82 402 GLU G CA 1
ATOM 3296 C C . GLU A 1 404 ? 19.551 -50.938 38.774 1.00 20.19 402 GLU G C 1
ATOM 3297 O O . GLU A 1 404 ? 19.603 -51.040 37.538 1.00 19.60 402 GLU G O 1
ATOM 3303 N N . ASP A 1 405 ? 18.582 -50.265 39.413 1.00 18.91 403 ASP G N 1
ATOM 3304 C CA . ASP A 1 405 ? 17.397 -49.761 38.709 1.00 18.70 403 ASP G CA 1
ATOM 3305 C C . ASP A 1 405 ? 17.621 -48.433 37.983 1.00 17.52 403 ASP G C 1
ATOM 3306 O O . ASP A 1 405 ? 16.729 -47.946 37.309 1.00 18.66 403 ASP G O 1
ATOM 3311 N N . GLY A 1 406 ? 18.810 -47.859 38.134 1.00 16.96 404 GLY G N 1
ATOM 3312 C CA . GLY A 1 406 ? 19.198 -46.634 37.437 1.00 16.99 404 GLY G CA 1
ATOM 3313 C C . GLY A 1 406 ? 18.988 -45.370 38.251 1.00 16.61 404 GLY G C 1
ATOM 3314 O O . GLY A 1 406 ? 19.390 -44.313 37.841 1.00 15.47 404 GLY G O 1
ATOM 3315 N N . SER A 1 407 ? 18.348 -45.471 39.411 1.00 17.11 405 SER G N 1
ATOM 3316 C CA . SER A 1 407 ? 18.070 -44.252 40.179 1.00 17.12 405 SER G CA 1
ATOM 3317 C C . SER A 1 407 ? 19.355 -43.593 40.644 1.00 17.50 405 SER G C 1
ATOM 3318 O O . SER A 1 407 ? 19.422 -42.358 40.729 1.00 16.98 405 SER G O 1
ATOM 3323 N N . LYS A 1 408 ? 20.359 -44.409 40.976 1.00 17.64 406 LYS G N 1
ATOM 3324 C CA . LYS A 1 408 ? 21.608 -43.876 41.520 1.00 20.30 406 LYS G CA 1
ATOM 3325 C C . LYS A 1 408 ? 22.484 -43.132 40.515 1.00 20.97 406 LYS G C 1
ATOM 3326 O O . LYS A 1 408 ? 23.185 -42.187 40.881 1.00 21.91 406 LYS G O 1
ATOM 3332 N N . ASP A 1 409 ? 22.447 -43.556 39.240 1.00 20.37 407 ASP G N 1
ATOM 3333 C CA . ASP A 1 409 ? 23.427 -43.099 38.224 1.00 20.87 407 ASP G CA 1
ATOM 3334 C C . ASP A 1 409 ? 22.694 -42.491 36.979 1.00 20.14 407 ASP G C 1
ATOM 3335 O O . ASP A 1 409 ? 23.362 -41.986 36.082 1.00 20.83 407 ASP G O 1
ATOM 3340 N N . ASN A 1 410 ? 21.348 -42.480 36.970 1.00 18.50 408 ASN G N 1
ATOM 3341 C CA . ASN A 1 410 ? 20.515 -42.094 35.800 1.00 19.33 408 ASN G CA 1
ATOM 3342 C C . ASN A 1 410 ? 20.865 -42.900 34.550 1.00 18.64 408 ASN G C 1
ATOM 3343 O O . ASN A 1 410 ? 20.799 -42.373 33.444 1.00 18.21 408 ASN G O 1
ATOM 3352 N N . ILE A 1 411 ? 21.241 -44.161 34.753 1.00 17.56 409 ILE G N 1
ATOM 3353 C CA . ILE A 1 411 ? 21.517 -45.097 33.659 1.00 16.52 409 ILE G CA 1
ATOM 3354 C C . ILE A 1 411 ? 20.506 -46.230 33.761 1.00 15.61 409 ILE G C 1
ATOM 3355 O O . ILE A 1 411 ? 20.648 -47.186 34.575 1.00 14.49 409 ILE G O 1
ATOM 3360 N N . TYR A 1 412 ? 19.479 -46.092 32.921 1.00 13.98 410 TYR G N 1
ATOM 3361 C CA . TYR A 1 412 ? 18.284 -46.921 32.998 1.00 13.74 410 TYR G CA 1
ATOM 3362 C C . TYR A 1 412 ? 18.400 -47.982 31.898 1.00 13.74 410 TYR G C 1
ATOM 3363 O O . TYR A 1 412 ? 18.340 -47.678 30.711 1.00 14.03 410 TYR G O 1
ATOM 3372 N N . LEU A 1 413 ? 18.618 -49.217 32.324 1.00 13.01 411 LEU G N 1
ATOM 3373 C CA . LEU A 1 413 ? 18.929 -50.300 31.384 1.00 13.48 411 LEU G CA 1
ATOM 3374 C C . LEU A 1 413 ? 17.798 -51.266 31.228 1.00 12.84 411 LEU G C 1
ATOM 3375 O O . LEU A 1 413 ? 17.069 -51.612 32.186 1.00 13.28 411 LEU G O 1
ATOM 3380 N N . SER A 1 414 ? 17.657 -51.746 29.992 1.00 12.45 412 SER G N 1
ATOM 3381 C CA . SER A 1 414 ? 16.666 -52.783 29.727 1.00 12.90 412 SER G CA 1
ATOM 3382 C C . SER A 1 414 ? 17.232 -54.184 29.970 1.00 12.56 412 SER G C 1
ATOM 3383 O O . SER A 1 414 ? 18.465 -54.382 30.016 1.00 13.65 412 SER G O 1
ATOM 3386 N N . ARG A 1 415 ? 16.329 -55.160 30.051 1.00 13.28 413 ARG G N 1
ATOM 3387 C CA . ARG A 1 415 ? 16.698 -56.563 30.129 1.00 13.20 413 ARG G CA 1
ATOM 3388 C C . ARG A 1 415 ? 16.889 -57.183 28.723 1.00 12.68 413 ARG G C 1
ATOM 3389 O O . ARG A 1 415 ? 16.193 -56.823 27.765 1.00 13.41 413 ARG G O 1
ATOM 3397 N N . SER A 1 416 ? 17.829 -58.114 28.596 1.00 12.85 414 SER G N 1
ATOM 3398 C CA . SER A 1 416 ? 17.930 -58.866 27.325 1.00 12.89 414 SER G CA 1
ATOM 3399 C C . SER A 1 416 ? 16.601 -59.540 27.013 1.00 12.76 414 SER G C 1
ATOM 3400 O O . SER A 1 416 ? 15.843 -59.896 27.929 1.00 13.49 414 SER G O 1
ATOM 3403 N N . TYR A 1 417 ? 16.291 -59.724 25.727 1.00 11.86 415 TYR G N 1
ATOM 3404 C CA . TYR A 1 417 ? 15.003 -60.382 25.386 1.00 12.04 415 TYR G CA 1
ATOM 3405 C C . TYR A 1 417 ? 15.056 -61.851 25.771 1.00 12.67 415 TYR G C 1
ATOM 3406 O O . TYR A 1 417 ? 16.025 -62.543 25.452 1.00 13.13 415 TYR G O 1
ATOM 3415 N N . ASP A 1 418 ? 14.024 -62.276 26.494 1.00 12.30 416 ASP G N 1
ATOM 3416 C CA . ASP A 1 418 ? 14.085 -63.548 27.207 1.00 12.93 416 ASP G CA 1
ATOM 3417 C C . ASP A 1 418 ? 13.529 -64.706 26.366 1.00 12.59 416 ASP G C 1
ATOM 3418 O O . ASP A 1 418 ? 13.239 -64.538 25.174 1.00 12.00 416 ASP G O 1
ATOM 3423 N N . ALA A 1 419 ? 13.426 -65.889 26.975 1.00 14.06 417 ALA G N 1
ATOM 3424 C CA . ALA A 1 419 ? 13.014 -67.101 26.258 1.00 14.08 417 ALA G CA 1
ATOM 3425 C C . ALA A 1 419 ? 11.507 -67.244 26.110 1.00 14.56 417 ALA G C 1
ATOM 3426 O O . ALA A 1 419 ? 11.037 -68.184 25.461 1.00 14.39 417 ALA G O 1
ATOM 3428 N N . SER A 1 420 ? 10.736 -66.334 26.696 1.00 13.32 418 SER G N 1
ATOM 3429 C CA . SER A 1 420 ? 9.271 -66.437 26.633 1.00 12.82 418 SER G CA 1
ATOM 3430 C C . SER A 1 420 ? 8.847 -66.270 25.185 1.00 11.96 418 SER G C 1
ATOM 3431 O O . SER A 1 420 ? 9.554 -65.637 24.373 1.00 12.58 418 SER G O 1
ATOM 3434 N N . SER A 1 421 ? 7.668 -66.808 24.878 1.00 12.26 419 SER G N 1
ATOM 3435 C CA . SER A 1 421 ? 7.258 -66.923 23.470 1.00 12.42 419 SER G CA 1
ATOM 3436 C C . SER A 1 421 ? 6.519 -65.693 22.949 1.00 11.76 419 SER G C 1
ATOM 3437 O O . SER A 1 421 ? 6.188 -65.615 21.766 1.00 11.68 419 SER G O 1
ATOM 3440 N N . HIS A 1 422 ? 6.268 -64.727 23.832 1.00 12.39 420 HIS G N 1
ATOM 3441 C CA . HIS A 1 422 ? 5.566 -63.514 23.433 1.00 12.52 420 HIS G CA 1
ATOM 3442 C C . HIS A 1 422 ? 6.117 -62.299 24.177 1.00 12.97 420 HIS G C 1
ATOM 3443 O O . HIS A 1 422 ? 7.020 -62.436 24.999 1.00 11.89 420 HIS G O 1
ATOM 3450 N N . PHE A 1 423 ? 5.599 -61.109 23.860 1.00 13.41 421 PHE G N 1
ATOM 3451 C CA . PHE A 1 423 ? 6.240 -59.850 24.285 1.00 14.00 421 PHE G CA 1
ATOM 3452 C C . PHE A 1 423 ? 5.756 -59.285 25.641 1.00 14.26 421 PHE G C 1
ATOM 3453 O O . PHE A 1 423 ? 6.173 -58.193 26.050 1.00 13.43 421 PHE G O 1
ATOM 3461 N N . GLU A 1 424 ? 4.944 -60.037 26.405 1.00 14.09 422 GLU G N 1
ATOM 3462 C CA . GLU A 1 424 ? 4.450 -59.444 27.657 1.00 14.68 422 GLU G CA 1
ATOM 3463 C C . GLU A 1 424 ? 5.577 -59.064 28.620 1.00 13.42 422 GLU G C 1
ATOM 3464 O O . GLU A 1 424 ? 5.519 -58.000 29.267 1.00 14.29 422 GLU G O 1
ATOM 3470 N N . SER A 1 425 ? 6.615 -59.894 28.740 1.00 12.39 423 SER G N 1
ATOM 3471 C CA . SER A 1 425 ? 7.699 -59.529 29.662 1.00 13.07 423 SER G CA 1
ATOM 3472 C C . SER A 1 425 ? 8.478 -58.282 29.147 1.00 12.81 423 SER G C 1
ATOM 3473 O O . SER A 1 425 ? 9.046 -57.522 29.950 1.00 13.13 423 SER G O 1
ATOM 3476 N N . MET A 1 426 ? 8.485 -58.052 27.832 1.00 11.53 424 MET G N 1
ATOM 3477 C CA . MET A 1 426 ? 9.158 -56.875 27.253 1.00 11.26 424 MET G CA 1
ATOM 3478 C C . MET A 1 426 ? 8.349 -55.627 27.626 1.00 11.92 424 MET G C 1
ATOM 3479 O O . MET A 1 426 ? 8.944 -54.634 28.054 1.00 12.22 424 MET G O 1
ATOM 3484 N N . THR A 1 427 ? 7.011 -55.680 27.538 1.00 12.24 425 THR G N 1
ATOM 3485 C CA . THR A 1 427 ? 6.215 -54.499 27.943 1.00 12.79 425 THR G CA 1
ATOM 3486 C C . THR A 1 427 ? 6.240 -54.301 29.467 1.00 12.88 425 THR G C 1
ATOM 3487 O O . THR A 1 427 ? 6.165 -53.172 29.955 1.00 13.87 425 THR G O 1
ATOM 3491 N N . ASP A 1 428 ? 6.323 -55.389 30.224 1.00 13.01 426 ASP G N 1
ATOM 3492 C CA . ASP A 1 428 ? 6.560 -55.244 31.677 1.00 13.22 426 ASP G CA 1
ATOM 3493 C C . ASP A 1 428 ? 7.828 -54.422 31.904 1.00 13.09 426 ASP G C 1
ATOM 3494 O O . ASP A 1 428 ? 7.858 -53.547 32.790 1.00 14.58 426 ASP G O 1
ATOM 3499 N N . ASP A 1 429 ? 8.887 -54.728 31.131 1.00 12.81 427 ASP G N 1
ATOM 3500 C CA . ASP A 1 429 ? 10.169 -54.028 31.265 1.00 13.51 427 ASP G CA 1
ATOM 3501 C C . ASP A 1 429 ? 10.000 -52.555 30.863 1.00 13.29 427 ASP G C 1
ATOM 3502 O O . ASP A 1 429 ? 10.441 -51.651 31.580 1.00 13.68 427 ASP G O 1
ATOM 3507 N N . VAL A 1 430 ? 9.353 -52.284 29.731 1.00 13.05 428 VAL G N 1
ATOM 3508 C CA . VAL A 1 430 ? 9.050 -50.887 29.370 1.00 13.52 428 VAL G CA 1
ATOM 3509 C C . VAL A 1 430 ? 8.353 -50.128 30.516 1.00 14.35 428 VAL G C 1
ATOM 3510 O O . VAL A 1 430 ? 8.750 -49.030 30.872 1.00 13.95 428 VAL G O 1
ATOM 3514 N N . LYS A 1 431 ? 7.297 -50.719 31.073 1.00 14.29 429 LYS G N 1
ATOM 3515 C CA . LYS A 1 431 ? 6.501 -50.021 32.109 1.00 15.66 429 LYS G CA 1
ATOM 3516 C C . LYS A 1 431 ? 7.353 -49.784 33.343 1.00 15.13 429 LYS G C 1
ATOM 3517 O O . LYS A 1 431 ? 7.304 -48.692 33.959 1.00 15.36 429 LYS G O 1
ATOM 3523 N N . ASP A 1 432 ? 8.161 -50.780 33.702 1.00 14.42 430 ASP G N 1
ATOM 3524 C CA . ASP A 1 432 ? 9.014 -50.660 34.872 1.00 15.11 430 ASP G CA 1
ATOM 3525 C C . ASP A 1 432 ? 10.059 -49.556 34.655 1.00 14.90 430 ASP G C 1
ATOM 3526 O O . ASP A 1 432 ? 10.265 -48.706 35.537 1.00 16.13 430 ASP G O 1
ATOM 3531 N N . ILE A 1 433 ? 10.682 -49.535 33.475 1.00 13.87 431 ILE G N 1
ATOM 3532 C CA . ILE A 1 433 ? 11.728 -48.537 33.165 1.00 14.81 431 ILE G CA 1
ATOM 3533 C C . ILE A 1 433 ? 11.091 -47.146 33.147 1.00 14.88 431 ILE G C 1
ATOM 3534 O O . ILE A 1 433 ? 11.679 -46.185 33.665 1.00 15.77 431 ILE G O 1
ATOM 3539 N N . TYR A 1 434 ? 9.879 -47.037 32.606 1.00 15.78 432 TYR G N 1
ATOM 3540 C CA . TYR A 1 434 ? 9.219 -45.747 32.515 1.00 16.85 432 TYR G CA 1
ATOM 3541 C C . TYR A 1 434 ? 8.940 -45.202 33.924 1.00 17.45 432 TYR G C 1
ATOM 3542 O O . TYR A 1 434 ? 9.189 -44.013 34.185 1.00 18.45 432 TYR G O 1
ATOM 3551 N N . PHE A 1 435 ? 8.420 -46.063 34.805 1.00 17.72 433 PHE G N 1
ATOM 3552 C CA . PHE A 1 435 ? 8.186 -45.707 36.228 1.00 20.42 433 PHE G CA 1
ATOM 3553 C C . PHE A 1 435 ? 9.494 -45.279 36.902 1.00 20.30 433 PHE G C 1
ATOM 3554 O O . PHE A 1 435 ? 9.537 -44.257 37.619 1.00 20.87 433 PHE G O 1
ATOM 3562 N N . ARG A 1 436 ? 10.566 -46.033 36.674 1.00 19.87 434 ARG G N 1
ATOM 3563 C CA . ARG A 1 436 ? 11.905 -45.685 37.185 1.00 19.61 434 ARG G CA 1
ATOM 3564 C C . ARG A 1 436 ? 12.384 -44.315 36.685 1.00 20.09 434 ARG G C 1
ATOM 3565 O O . ARG A 1 436 ? 12.917 -43.487 37.465 1.00 21.01 434 ARG G O 1
ATOM 3573 N N . VAL A 1 437 ? 12.169 -44.055 35.398 1.00 19.78 435 VAL G N 1
ATOM 3574 C CA . VAL A 1 437 ? 12.607 -42.789 34.786 1.00 21.00 435 VAL G CA 1
ATOM 3575 C C . VAL A 1 437 ? 11.754 -41.591 35.247 1.00 22.38 435 VAL G C 1
ATOM 3576 O O . VAL A 1 437 ? 12.300 -40.522 35.585 1.00 23.65 435 VAL G O 1
ATOM 3580 N N . THR A 1 438 ? 10.431 -41.740 35.259 1.00 24.16 436 THR G N 1
ATOM 3581 C CA . THR A 1 438 ? 9.532 -40.590 35.476 1.00 25.42 436 THR G CA 1
ATOM 3582 C C . THR A 1 438 ? 8.967 -40.478 36.903 1.00 27.00 436 THR G C 1
ATOM 3583 O O . THR A 1 438 ? 8.459 -39.402 37.293 1.00 28.07 436 THR G O 1
ATOM 3587 N N . GLY A 1 439 ? 9.002 -41.577 37.664 1.00 27.96 437 GLY G N 1
ATOM 3588 C CA . GLY A 1 439 ? 8.470 -41.602 39.043 1.00 28.77 437 GLY G CA 1
ATOM 3589 C C . GLY A 1 439 ? 6.977 -41.853 39.178 1.00 29.80 437 GLY G C 1
ATOM 3590 O O . GLY A 1 439 ? 6.432 -41.863 40.288 1.00 30.03 437 GLY G O 1
ATOM 3591 N N . HIS A 1 440 ? 6.302 -42.055 38.047 1.00 29.55 438 HIS G N 1
ATOM 3592 C CA . HIS A 1 440 ? 4.884 -42.317 38.051 1.00 29.47 438 HIS G CA 1
ATOM 3593 C C . HIS A 1 440 ? 4.601 -43.424 37.043 1.00 28.46 438 HIS G C 1
ATOM 3594 O O . HIS A 1 440 ? 5.318 -43.524 36.036 1.00 28.02 438 HIS G O 1
ATOM 3601 N N . PRO A 1 441 ? 3.590 -44.269 37.326 1.00 27.74 439 PRO G N 1
ATOM 3602 C CA . PRO A 1 441 ? 3.209 -45.284 36.333 1.00 26.35 439 PRO G CA 1
ATOM 3603 C C . PRO A 1 441 ? 2.891 -44.651 34.985 1.00 25.03 439 PRO G C 1
ATOM 3604 O O . PRO A 1 441 ? 2.336 -43.542 34.921 1.00 26.06 439 PRO G O 1
ATOM 3608 N N . LEU A 1 442 ? 3.261 -45.355 33.912 1.00 23.19 440 LEU G N 1
ATOM 3609 C CA . LEU A 1 442 ? 2.817 -44.998 32.586 1.00 21.05 440 LEU G CA 1
ATOM 3610 C C . LEU A 1 442 ? 1.294 -44.873 32.487 1.00 22.32 440 LEU G C 1
ATOM 3611 O O . LEU A 1 442 ? 0.545 -45.792 32.864 1.00 22.46 440 LEU G O 1
ATOM 3616 N N . VAL A 1 443 ? 0.841 -43.747 31.953 1.00 22.11 441 VAL G N 1
ATOM 3617 C CA . VAL A 1 443 ? -0.571 -43.610 31.616 1.00 23.31 441 VAL G CA 1
ATOM 3618 C C . VAL A 1 443 ? -0.651 -43.297 30.141 1.00 23.96 441 VAL G C 1
ATOM 3619 O O . VAL A 1 443 ? -0.126 -42.280 29.680 1.00 24.09 441 VAL G O 1
ATOM 3623 N N . LEU A 1 444 ? -1.261 -44.213 29.398 1.00 23.49 442 LEU G N 1
ATOM 3624 C CA . LEU A 1 444 ? -1.449 -44.011 27.984 1.00 23.89 442 LEU G CA 1
ATOM 3625 C C . LEU A 1 444 ? -2.618 -43.070 27.746 1.00 24.35 442 LEU G C 1
ATOM 3626 O O . LEU A 1 444 ? -3.666 -43.186 28.386 1.00 25.19 442 LEU G O 1
ATOM 3631 N N . LYS A 1 445 ? -2.441 -42.144 26.815 1.00 24.89 443 LYS G N 1
ATOM 3632 C CA . LYS A 1 445 ? -3.565 -41.347 26.312 1.00 25.70 443 LYS G CA 1
ATOM 3633 C C . LYS A 1 445 ? -3.747 -41.691 24.842 1.00 24.60 443 LYS G C 1
ATOM 3634 O O . LYS A 1 445 ? -2.801 -42.153 24.176 1.00 24.79 443 LYS G O 1
ATOM 3640 N N . GLN A 1 446 ? -4.962 -41.551 24.336 1.00 23.58 444 GLN G N 1
ATOM 3641 C CA . GLN A 1 446 ? -5.193 -41.799 22.932 1.00 23.02 444 GLN G CA 1
ATOM 3642 C C . GLN A 1 446 ? -4.581 -40.649 22.128 1.00 23.32 444 GLN G C 1
ATOM 3643 O O . GLN A 1 446 ? -4.920 -39.480 22.342 1.00 23.37 444 GLN G O 1
ATOM 3649 N N . ARG A 1 447 ? -3.658 -40.992 21.228 1.00 22.27 445 ARG G N 1
ATOM 3650 C CA . ARG A 1 447 ? -3.004 -40.009 20.354 1.00 22.34 445 ARG G CA 1
ATOM 3651 C C . ARG A 1 447 ? -4.094 -39.315 19.571 1.00 25.74 445 ARG G C 1
ATOM 3652 O O . ARG A 1 447 ? -5.008 -39.971 19.050 1.00 26.26 445 ARG G O 1
ATOM 3660 N N . GLN A 1 448 ? -3.990 -37.993 19.503 1.00 28.97 446 GLN G N 1
ATOM 3661 C CA . GLN A 1 448 ? -4.909 -37.211 18.694 1.00 32.12 446 GLN G CA 1
ATOM 3662 C C . GLN A 1 448 ? -4.241 -36.776 17.382 1.00 32.61 446 GLN G C 1
ATOM 3663 O O . GLN A 1 448 ? -4.823 -36.953 16.301 1.00 33.64 446 GLN G O 1
ATOM 3669 N N . SER B 2 3 ? -16.360 -40.225 -0.512 1.00 47.84 3 SER Y N 1
ATOM 3670 C CA . SER B 2 3 ? -15.570 -41.072 0.433 1.00 47.73 3 SER Y CA 1
ATOM 3671 C C . SER B 2 3 ? -15.036 -42.352 -0.233 1.00 47.45 3 SER Y C 1
ATOM 3672 O O . SER B 2 3 ? -13.971 -42.857 0.148 1.00 47.92 3 SER Y O 1
ATOM 3675 N N . GLU B 2 4 ? -15.778 -42.878 -1.210 1.00 46.70 4 GLU Y N 1
ATOM 3676 C CA . GLU B 2 4 ? -15.312 -44.004 -2.034 1.00 46.22 4 GLU Y CA 1
ATOM 3677 C C . GLU B 2 4 ? -14.261 -43.533 -3.060 1.00 44.29 4 GLU Y C 1
ATOM 3678 O O . GLU B 2 4 ? -14.221 -42.347 -3.414 1.00 44.76 4 GLU Y O 1
ATOM 3684 N N . TYR B 2 5 ? -13.415 -44.457 -3.523 1.00 42.35 5 TYR Y N 1
ATOM 3685 C CA . TYR B 2 5 ? -12.317 -44.146 -4.457 1.00 40.29 5 TYR Y CA 1
ATOM 3686 C C . TYR B 2 5 ? -12.070 -45.279 -5.463 1.00 39.59 5 TYR Y C 1
ATOM 3687 O O . TYR B 2 5 ? -12.412 -46.433 -5.190 1.00 39.98 5 TYR Y O 1
ATOM 3696 N N . ASP B 2 6 ? -11.464 -44.949 -6.608 1.00 38.38 6 ASP Y N 1
ATOM 3697 C CA . ASP B 2 6 ? -11.040 -45.953 -7.606 1.00 37.15 6 ASP Y CA 1
ATOM 3698 C C . ASP B 2 6 ? -9.739 -46.669 -7.248 1.00 36.17 6 ASP Y C 1
ATOM 3699 O O . ASP B 2 6 ? -9.710 -47.898 -7.160 1.00 35.89 6 ASP Y O 1
ATOM 3704 N N . TYR B 2 7 ? -8.659 -45.909 -7.057 1.00 34.40 7 TYR Y N 1
ATOM 3705 C CA . TYR B 2 7 ? -7.375 -46.511 -6.668 1.00 32.94 7 TYR Y CA 1
ATOM 3706 C C . TYR B 2 7 ? -6.818 -45.801 -5.445 1.00 31.26 7 TYR Y C 1
ATOM 3707 O O . TYR B 2 7 ? -7.088 -44.632 -5.226 1.00 30.37 7 TYR Y O 1
ATOM 3716 N N . LEU B 2 8 ? -6.071 -46.537 -4.639 1.00 29.28 8 LEU Y N 1
ATOM 3717 C CA . LEU B 2 8 ? -5.337 -45.951 -3.531 1.00 27.92 8 LEU Y CA 1
ATOM 3718 C C . LEU B 2 8 ? -3.848 -46.190 -3.772 1.00 26.64 8 LEU Y C 1
ATOM 3719 O O . LEU B 2 8 ? -3.409 -47.346 -3.896 1.00 25.48 8 LEU Y O 1
ATOM 3724 N N . PHE B 2 9 ? -3.068 -45.106 -3.860 1.00 25.11 9 PHE Y N 1
ATOM 3725 C CA . PHE B 2 9 ? -1.623 -45.235 -3.984 1.00 23.37 9 PHE Y CA 1
ATOM 3726 C C . PHE B 2 9 ? -0.911 -44.705 -2.741 1.00 21.72 9 PHE Y C 1
ATOM 3727 O O . PHE B 2 9 ? -1.324 -43.693 -2.188 1.00 23.29 9 PHE Y O 1
ATOM 3735 N N . LYS B 2 10 ? 0.181 -45.374 -2.369 1.00 19.87 10 LYS Y N 1
ATOM 3736 C CA . LYS B 2 10 ? 1.063 -44.927 -1.296 1.00 17.15 10 LYS Y CA 1
ATOM 3737 C C . LYS B 2 10 ? 2.280 -44.202 -1.924 1.00 16.49 10 LYS Y C 1
ATOM 3738 O O . LYS B 2 10 ? 3.032 -44.778 -2.738 1.00 16.50 10 LYS Y O 1
ATOM 3744 N N . LEU B 2 11 ? 2.469 -42.932 -1.535 1.00 15.14 11 LEU Y N 1
ATOM 3745 C CA . LEU B 2 11 ? 3.579 -42.146 -2.054 1.00 14.14 11 LEU Y CA 1
ATOM 3746 C C . LEU B 2 11 ? 4.497 -41.778 -0.919 1.00 12.94 11 LEU Y C 1
ATOM 3747 O O . LEU B 2 11 ? 4.017 -41.599 0.195 1.00 13.60 11 LEU Y O 1
ATOM 3752 N N . LEU B 2 12 ? 5.807 -41.675 -1.208 1.00 12.07 12 LEU Y N 1
ATOM 3753 C CA . LEU B 2 12 ? 6.762 -41.161 -0.218 1.00 12.05 12 LEU Y CA 1
ATOM 3754 C C . LEU B 2 12 ? 7.443 -39.917 -0.711 1.00 11.19 12 LEU Y C 1
ATOM 3755 O O . LEU B 2 12 ? 7.665 -39.779 -1.901 1.00 12.90 12 LEU Y O 1
ATOM 3760 N N . LEU B 2 13 ? 7.830 -39.065 0.235 1.00 10.23 13 LEU Y N 1
ATOM 3761 C CA . LEU B 2 13 ? 8.794 -37.992 -0.053 1.00 10.46 13 LEU Y CA 1
ATOM 3762 C C . LEU B 2 13 ? 10.130 -38.380 0.519 1.00 10.66 13 LEU Y C 1
ATOM 3763 O O . LEU B 2 13 ? 10.196 -38.893 1.635 1.00 10.50 13 LEU Y O 1
ATOM 3768 N N . ILE B 2 14 ? 11.187 -38.096 -0.227 1.00 10.69 14 ILE Y N 1
ATOM 3769 C CA . ILE B 2 14 ? 12.537 -38.307 0.270 1.00 10.92 14 ILE Y CA 1
ATOM 3770 C C . ILE B 2 14 ? 13.465 -37.244 -0.270 1.00 10.10 14 ILE Y C 1
ATOM 3771 O O . ILE B 2 14 ? 13.155 -36.629 -1.268 1.00 10.26 14 ILE Y O 1
ATOM 3780 N N . GLY B 2 15 ? 14.617 -37.078 0.359 1.00 9.34 15 GLY Y N 1
ATOM 3781 C CA . GLY B 2 15 ? 15.553 -36.017 -0.018 1.00 9.15 15 GLY Y CA 1
ATOM 3782 C C . GLY B 2 15 ? 16.229 -35.465 1.228 1.00 8.67 15 GLY Y C 1
ATOM 3783 O O . GLY B 2 15 ? 15.835 -35.768 2.369 1.00 9.66 15 GLY Y O 1
ATOM 3784 N N . ASN B 2 16 ? 17.286 -34.682 1.032 1.00 9.28 16 ASN Y N 1
ATOM 3785 C CA . ASN B 2 16 ? 18.039 -34.133 2.146 1.00 9.60 16 ASN Y CA 1
ATOM 3786 C C . ASN B 2 16 ? 17.189 -33.232 3.039 1.00 9.24 16 ASN Y C 1
ATOM 3787 O O . ASN B 2 16 ? 16.200 -32.665 2.586 1.00 9.35 16 ASN Y O 1
ATOM 3792 N N . SER B 2 17 ? 17.576 -33.125 4.313 1.00 10.14 17 SER Y N 1
ATOM 3793 C CA . SER B 2 17 ? 16.913 -32.175 5.207 1.00 10.41 17 SER Y CA 1
ATOM 3794 C C . SER B 2 17 ? 16.943 -30.777 4.642 1.00 10.26 17 SER Y C 1
ATOM 3795 O O . SER B 2 17 ? 17.965 -30.352 4.100 1.00 10.67 17 SER Y O 1
ATOM 3798 N N . GLY B 2 18 ? 15.855 -30.032 4.836 1.00 8.69 18 GLY Y N 1
ATOM 3799 C CA . GLY B 2 18 ? 15.863 -28.611 4.506 1.00 9.75 18 GLY Y CA 1
ATOM 3800 C C . GLY B 2 18 ? 15.440 -28.240 3.101 1.00 9.00 18 GLY Y C 1
ATOM 3801 O O . GLY B 2 18 ? 15.374 -27.055 2.782 1.00 10.56 18 GLY Y O 1
ATOM 3802 N N . VAL B 2 19 ? 15.168 -29.245 2.258 1.00 8.11 19 VAL Y N 1
ATOM 3803 C CA . VAL B 2 19 ? 14.884 -28.935 0.862 1.00 7.92 19 VAL Y CA 1
ATOM 3804 C C . VAL B 2 19 ? 13.456 -28.468 0.627 1.00 8.31 19 VAL Y C 1
ATOM 3805 O O . VAL B 2 19 ? 13.166 -27.894 -0.425 1.00 8.99 19 VAL Y O 1
ATOM 3809 N N . GLY B 2 20 ? 12.586 -28.725 1.612 1.00 6.87 20 GLY Y N 1
ATOM 3810 C CA . GLY B 2 20 ? 11.178 -28.325 1.589 1.00 8.04 20 GLY Y CA 1
ATOM 3811 C C . GLY B 2 20 ? 10.187 -29.459 1.388 1.00 9.02 20 GLY Y C 1
ATOM 3812 O O . GLY B 2 20 ? 9.060 -29.208 0.946 1.00 9.10 20 GLY Y O 1
ATOM 3813 N N . LYS B 2 21 ? 10.542 -30.696 1.755 1.00 9.15 21 LYS Y N 1
ATOM 3814 C CA . LYS B 2 21 ? 9.578 -31.811 1.636 1.00 9.05 21 LYS Y CA 1
ATOM 3815 C C . LYS B 2 21 ? 8.320 -31.577 2.449 1.00 9.13 21 LYS Y C 1
ATOM 3816 O O . LYS B 2 21 ? 7.213 -31.800 1.939 1.00 8.92 21 LYS Y O 1
ATOM 3822 N N . SER B 2 22 ? 8.460 -31.204 3.724 1.00 8.03 22 SER Y N 1
ATOM 3823 C CA . SER B 2 22 ? 7.258 -31.058 4.547 1.00 9.08 22 SER Y CA 1
ATOM 3824 C C . SER B 2 22 ? 6.407 -29.878 4.034 1.00 9.31 22 SER Y C 1
ATOM 3825 O O . SER B 2 22 ? 5.180 -29.973 3.974 1.00 10.61 22 SER Y O 1
ATOM 3828 N N . CYS B 2 23 ? 7.050 -28.781 3.653 1.00 9.84 23 CYS Y N 1
ATOM 3829 C CA . CYS B 2 23 ? 6.307 -27.660 3.085 1.00 9.77 23 CYS Y CA 1
ATOM 3830 C C . CYS B 2 23 ? 5.612 -28.043 1.768 1.00 10.27 23 CYS Y C 1
ATOM 3831 O O . CYS B 2 23 ? 4.492 -27.608 1.527 1.00 11.04 23 CYS Y O 1
ATOM 3834 N N . LEU B 2 24 ? 6.256 -28.844 0.929 1.00 10.66 24 LEU Y N 1
ATOM 3835 C CA . LEU B 2 24 ? 5.637 -29.307 -0.306 1.00 10.70 24 LEU Y CA 1
ATOM 3836 C C . LEU B 2 24 ? 4.378 -30.094 0.031 1.00 10.84 24 LEU Y C 1
ATOM 3837 O O . LEU B 2 24 ? 3.339 -29.859 -0.572 1.00 11.57 24 LEU Y O 1
ATOM 3842 N N . LEU B 2 25 ? 4.454 -31.003 0.999 1.00 9.16 25 LEU Y N 1
ATOM 3843 C CA . LEU B 2 25 ? 3.272 -31.807 1.368 1.00 11.63 25 LEU Y CA 1
ATOM 3844 C C . LEU B 2 25 ? 2.162 -30.933 1.953 1.00 11.43 25 LEU Y C 1
ATOM 3845 O O . LEU B 2 25 ? 0.990 -31.095 1.624 1.00 12.38 25 LEU Y O 1
ATOM 3850 N N . LEU B 2 26 ? 2.505 -29.993 2.828 1.00 10.57 26 LEU Y N 1
ATOM 3851 C CA . LEU B 2 26 ? 1.451 -29.123 3.391 1.00 11.11 26 LEU Y CA 1
ATOM 3852 C C . LEU B 2 26 ? 0.814 -28.202 2.344 1.00 11.73 26 LEU Y C 1
ATOM 3853 O O . LEU B 2 26 ? -0.389 -27.876 2.450 1.00 12.89 26 LEU Y O 1
ATOM 3858 N N . ARG B 2 27 ? 1.611 -27.727 1.392 1.00 12.08 27 ARG Y N 1
ATOM 3859 C CA . ARG B 2 27 ? 1.063 -26.916 0.308 1.00 12.88 27 ARG Y CA 1
ATOM 3860 C C . ARG B 2 27 ? 0.079 -27.773 -0.470 1.00 13.88 27 ARG Y C 1
ATOM 3861 O O . ARG B 2 27 ? -1.035 -27.326 -0.742 1.00 14.68 27 ARG Y O 1
ATOM 3869 N N . PHE B 2 28 ? 0.465 -29.005 -0.810 1.00 14.12 28 PHE Y N 1
ATOM 3870 C CA . PHE B 2 28 ? -0.438 -29.881 -1.549 1.00 15.65 28 PHE Y CA 1
ATOM 3871 C C . PHE B 2 28 ? -1.705 -30.265 -0.755 1.00 17.24 28 PHE Y C 1
ATOM 3872 O O . PHE B 2 28 ? -2.828 -30.245 -1.285 1.00 18.69 28 PHE Y O 1
ATOM 3880 N N . SER B 2 29 ? -1.551 -30.597 0.520 1.00 17.23 29 SER Y N 1
ATOM 3881 C CA . SER B 2 29 ? -2.675 -31.154 1.283 1.00 18.58 29 SER Y CA 1
ATOM 3882 C C . SER B 2 29 ? -3.596 -30.078 1.865 1.00 19.25 29 SER Y C 1
ATOM 3883 O O . SER B 2 29 ? -4.847 -30.214 1.819 1.00 21.59 29 SER Y O 1
ATOM 3886 N N . ASP B 2 30 ? -3.000 -29.017 2.405 1.00 18.64 30 ASP Y N 1
ATOM 3887 C CA . ASP B 2 30 ? -3.737 -27.986 3.164 1.00 17.84 30 ASP Y CA 1
ATOM 3888 C C . ASP B 2 30 ? -3.796 -26.646 2.436 1.00 17.95 30 ASP Y C 1
ATOM 3889 O O . ASP B 2 30 ? -4.495 -25.727 2.896 1.00 18.46 30 ASP Y O 1
ATOM 3894 N N . ASP B 2 31 ? -3.058 -26.529 1.333 1.00 16.95 31 ASP Y N 1
ATOM 3895 C CA . ASP B 2 31 ? -2.899 -25.245 0.632 1.00 16.88 31 ASP Y CA 1
ATOM 3896 C C . ASP B 2 31 ? -2.446 -24.122 1.564 1.00 17.14 31 ASP Y C 1
ATOM 3897 O O . ASP B 2 31 ? -2.942 -22.988 1.506 1.00 17.73 31 ASP Y O 1
ATOM 3902 N N . THR B 2 32 ? -1.477 -24.430 2.421 1.00 16.99 32 THR Y N 1
ATOM 3903 C CA . THR B 2 32 ? -0.914 -23.409 3.276 1.00 16.80 32 THR Y CA 1
ATOM 3904 C C . THR B 2 32 ? 0.601 -23.422 3.089 1.00 15.38 32 THR Y C 1
ATOM 3905 O O . THR B 2 32 ? 1.176 -24.404 2.607 1.00 15.17 32 THR Y O 1
ATOM 3909 N N . TYR B 2 33 ? 1.222 -22.304 3.426 1.00 14.93 33 TYR Y N 1
ATOM 3910 C CA . TYR B 2 33 ? 2.666 -22.177 3.476 1.00 14.45 33 TYR Y CA 1
ATOM 3911 C C . TYR B 2 33 ? 2.998 -21.253 4.626 1.00 15.38 33 TYR Y C 1
ATOM 3912 O O . TYR B 2 33 ? 2.413 -20.172 4.757 1.00 16.92 33 TYR Y O 1
ATOM 3921 N N . THR B 2 34 ? 3.910 -21.703 5.481 1.00 14.79 34 THR Y N 1
ATOM 3922 C CA . THR B 2 34 ? 4.382 -20.914 6.608 1.00 15.97 34 THR Y CA 1
ATOM 3923 C C . THR B 2 34 ? 5.846 -20.518 6.361 1.00 15.42 34 THR Y C 1
ATOM 3924 O O . THR B 2 34 ? 6.721 -21.387 6.194 1.00 14.99 34 THR Y O 1
ATOM 3928 N N . ASN B 2 35 ? 6.119 -19.212 6.326 1.00 16.46 35 ASN Y N 1
ATOM 3929 C CA . ASN B 2 35 ? 7.487 -18.748 6.141 1.00 17.18 35 ASN Y CA 1
ATOM 3930 C C . ASN B 2 35 ? 8.356 -19.314 7.251 1.00 16.42 35 ASN Y C 1
ATOM 3931 O O . ASN B 2 35 ? 7.901 -19.394 8.404 1.00 16.89 35 ASN Y O 1
ATOM 3936 N N . ASP B 2 36 ? 9.599 -19.668 6.911 1.00 15.70 36 ASP Y N 1
ATOM 3937 C CA . ASP B 2 36 ? 10.569 -20.192 7.893 1.00 14.67 36 ASP Y CA 1
ATOM 3938 C C . ASP B 2 36 ? 9.906 -21.320 8.714 1.00 14.60 36 ASP Y C 1
ATOM 3939 O O . ASP B 2 36 ? 9.985 -21.381 9.960 1.00 14.56 36 ASP Y O 1
ATOM 3944 N N . TYR B 2 37 ? 9.240 -22.220 8.001 1.00 13.85 37 TYR Y N 1
ATOM 3945 C CA . TYR B 2 37 ? 8.530 -23.324 8.634 1.00 13.68 37 TYR Y CA 1
ATOM 3946 C C . TYR B 2 37 ? 9.383 -24.116 9.600 1.00 14.17 37 TYR Y C 1
ATOM 3947 O O . TYR B 2 37 ? 10.467 -24.587 9.234 1.00 13.59 37 TYR Y O 1
ATOM 3956 N N . ILE B 2 38 ? 8.875 -24.275 10.830 1.00 15.95 38 ILE Y N 1
ATOM 3957 C CA . ILE B 2 38 ? 9.405 -25.166 11.855 1.00 18.12 38 ILE Y CA 1
ATOM 3958 C C . ILE B 2 38 ? 8.168 -25.750 12.586 1.00 20.01 38 ILE Y C 1
ATOM 3959 O O . ILE B 2 38 ? 7.244 -24.997 13.003 1.00 21.56 38 ILE Y O 1
ATOM 3964 N N . SER B 2 39 ? 8.109 -27.067 12.724 1.00 21.68 39 SER Y N 1
ATOM 3965 C CA . SER B 2 39 ? 6.989 -27.665 13.487 1.00 22.67 39 SER Y CA 1
ATOM 3966 C C . SER B 2 39 ? 7.498 -28.524 14.613 1.00 23.57 39 SER Y C 1
ATOM 3967 O O . SER B 2 39 ? 8.500 -29.205 14.455 1.00 25.37 39 SER Y O 1
ATOM 3970 N N . THR B 2 40 ? 6.825 -28.462 15.756 1.00 24.60 40 THR Y N 1
ATOM 3971 C CA . THR B 2 40 ? 7.203 -29.273 16.913 1.00 24.55 40 THR Y CA 1
ATOM 3972 C C . THR B 2 40 ? 6.856 -30.745 16.629 1.00 22.86 40 THR Y C 1
ATOM 3973 O O . THR B 2 40 ? 7.684 -31.637 16.803 1.00 23.93 40 THR Y O 1
ATOM 3977 N N . ILE B 2 41 ? 5.633 -30.979 16.177 1.00 21.45 41 ILE Y N 1
ATOM 3978 C CA . ILE B 2 41 ? 5.211 -32.313 15.768 1.00 19.38 41 ILE Y CA 1
ATOM 3979 C C . ILE B 2 41 ? 5.328 -32.382 14.235 1.00 17.73 41 ILE Y C 1
ATOM 3980 O O . ILE B 2 41 ? 4.689 -31.594 13.516 1.00 18.63 41 ILE Y O 1
ATOM 3989 N N . GLY B 2 42 ? 6.168 -33.283 13.714 1.00 14.87 42 GLY Y N 1
ATOM 3990 C CA . GLY B 2 42 ? 6.332 -33.369 12.265 1.00 14.09 42 GLY Y CA 1
ATOM 3991 C C . GLY B 2 42 ? 5.101 -33.960 11.597 1.00 12.68 42 GLY Y C 1
ATOM 3992 O O . GLY B 2 42 ? 4.318 -34.727 12.222 1.00 13.74 42 GLY Y O 1
ATOM 3993 N N . VAL B 2 43 ? 4.933 -33.622 10.317 1.00 12.12 43 VAL Y N 1
ATOM 3994 C CA . VAL B 2 43 ? 3.925 -34.235 9.499 1.00 12.16 43 VAL Y CA 1
ATOM 3995 C C . VAL B 2 43 ? 4.171 -35.755 9.435 1.00 11.79 43 VAL Y C 1
ATOM 3996 O O . VAL B 2 43 ? 5.306 -36.213 9.271 1.00 11.55 43 VAL Y O 1
ATOM 4000 N N . ASP B 2 44 ? 3.116 -36.540 9.612 1.00 11.76 44 ASP Y N 1
ATOM 4001 C CA . ASP B 2 44 ? 3.207 -37.999 9.507 1.00 12.25 44 ASP Y CA 1
ATOM 4002 C C . ASP B 2 44 ? 2.880 -38.381 8.051 1.00 12.05 44 ASP Y C 1
ATOM 4003 O O . ASP B 2 44 ? 3.747 -38.734 7.254 1.00 12.39 44 ASP Y O 1
ATOM 4008 N N . PHE B 2 45 ? 1.598 -38.321 7.708 1.00 12.60 45 PHE Y N 1
ATOM 4009 C CA . PHE B 2 45 ? 1.208 -38.444 6.329 1.00 13.59 45 PHE Y CA 1
ATOM 4010 C C . PHE B 2 45 ? -0.053 -37.610 6.155 1.00 14.72 45 PHE Y C 1
ATOM 4011 O O . PHE B 2 45 ? -0.655 -37.150 7.138 1.00 16.36 45 PHE Y O 1
ATOM 4019 N N . LYS B 2 46 ? -0.390 -37.385 4.899 1.00 15.48 46 LYS Y N 1
ATOM 4020 C CA . LYS B 2 46 ? -1.626 -36.685 4.547 1.00 16.21 46 LYS Y CA 1
ATOM 4021 C C . LYS B 2 46 ? -2.350 -37.509 3.515 1.00 18.45 46 LYS Y C 1
ATOM 4022 O O . LYS B 2 46 ? -1.719 -38.184 2.710 1.00 16.89 46 LYS Y O 1
ATOM 4028 N N . ILE B 2 47 ? -3.681 -37.450 3.540 1.00 20.40 47 ILE Y N 1
ATOM 4029 C CA . ILE B 2 47 ? -4.493 -38.126 2.554 1.00 23.61 47 ILE Y CA 1
ATOM 4030 C C . ILE B 2 47 ? -5.189 -37.069 1.697 1.00 23.78 47 ILE Y C 1
ATOM 4031 O O . ILE B 2 47 ? -5.768 -36.124 2.233 1.00 24.22 47 ILE Y O 1
ATOM 4036 N N . LYS B 2 48 ? -5.070 -37.209 0.380 1.00 25.56 48 LYS Y N 1
ATOM 4037 C CA . LYS B 2 48 ? -5.731 -36.307 -0.564 1.00 26.96 48 LYS Y CA 1
ATOM 4038 C C . LYS B 2 48 ? -6.211 -37.112 -1.752 1.00 28.99 48 LYS Y C 1
ATOM 4039 O O . LYS B 2 48 ? -5.435 -37.842 -2.384 1.00 28.36 48 LYS Y O 1
ATOM 4045 N N . THR B 2 49 ? -7.495 -36.953 -2.059 1.00 31.00 49 THR Y N 1
ATOM 4046 C CA . THR B 2 49 ? -8.110 -37.634 -3.193 1.00 33.51 49 THR Y CA 1
ATOM 4047 C C . THR B 2 49 ? -8.135 -36.665 -4.365 1.00 34.60 49 THR Y C 1
ATOM 4048 O O . THR B 2 49 ? -8.624 -35.532 -4.233 1.00 35.13 49 THR Y O 1
ATOM 4052 N N . VAL B 2 50 ? -7.572 -37.105 -5.487 1.00 35.64 50 VAL Y N 1
ATOM 4053 C CA . VAL B 2 50 ? -7.529 -36.326 -6.717 1.00 36.80 50 VAL Y CA 1
ATOM 4054 C C . VAL B 2 50 ? -8.266 -37.035 -7.856 1.00 37.84 50 VAL Y C 1
ATOM 4055 O O . VAL B 2 50 ? -8.373 -38.265 -7.877 1.00 37.75 50 VAL Y O 1
ATOM 4059 N N . GLU B 2 51 ? -8.760 -36.241 -8.800 1.00 39.12 51 GLU Y N 1
ATOM 4060 C CA . GLU B 2 51 ? -9.404 -36.763 -9.996 1.00 40.34 51 GLU Y CA 1
ATOM 4061 C C . GLU B 2 51 ? -8.353 -36.897 -11.074 1.00 40.53 51 GLU Y C 1
ATOM 4062 O O . GLU B 2 51 ? -7.598 -35.953 -11.336 1.00 41.11 51 GLU Y O 1
ATOM 4068 N N . LEU B 2 52 ? -8.294 -38.078 -11.679 1.00 41.08 52 LEU Y N 1
ATOM 4069 C CA . LEU B 2 52 ? -7.257 -38.410 -12.649 1.00 41.45 52 LEU Y CA 1
ATOM 4070 C C . LEU B 2 52 ? -7.818 -39.164 -13.860 1.00 41.88 52 LEU Y C 1
ATOM 4071 O O . LEU B 2 52 ? -8.158 -40.346 -13.753 1.00 41.81 52 LEU Y O 1
ATOM 4076 N N . ASP B 2 53 ? -7.888 -38.479 -15.008 1.00 42.09 53 ASP Y N 1
ATOM 4077 C CA . ASP B 2 53 ? -8.482 -39.027 -16.242 1.00 42.53 53 ASP Y CA 1
ATOM 4078 C C . ASP B 2 53 ? -9.781 -39.770 -15.930 1.00 41.85 53 ASP Y C 1
ATOM 4079 O O . ASP B 2 53 ? -9.931 -40.955 -16.259 1.00 42.43 53 ASP Y O 1
ATOM 4084 N N . GLY B 2 54 ? -10.694 -39.075 -15.254 1.00 41.66 54 GLY Y N 1
ATOM 4085 C CA . GLY B 2 54 ? -11.972 -39.652 -14.841 1.00 40.79 54 GLY Y CA 1
ATOM 4086 C C . GLY B 2 54 ? -11.911 -40.776 -13.815 1.00 40.27 54 GLY Y C 1
ATOM 4087 O O . GLY B 2 54 ? -12.846 -41.560 -13.693 1.00 40.24 54 GLY Y O 1
ATOM 4088 N N . LYS B 2 55 ? -10.811 -40.872 -13.069 1.00 39.89 55 LYS Y N 1
ATOM 4089 C CA . LYS B 2 55 ? -10.707 -41.869 -12.000 1.00 39.34 55 LYS Y CA 1
ATOM 4090 C C . LYS B 2 55 ? -10.366 -41.177 -10.685 1.00 38.49 55 LYS Y C 1
ATOM 4091 O O . LYS B 2 55 ? -9.601 -40.215 -10.671 1.00 38.66 55 LYS Y O 1
ATOM 4097 N N . THR B 2 56 ? -10.980 -41.640 -9.601 1.00 37.58 56 THR Y N 1
ATOM 4098 C CA . THR B 2 56 ? -10.791 -41.056 -8.279 1.00 36.75 56 THR Y CA 1
ATOM 4099 C C . THR B 2 56 ? -9.607 -41.766 -7.604 1.00 35.48 56 THR Y C 1
ATOM 4100 O O . THR B 2 56 ? -9.683 -42.948 -7.248 1.00 35.24 56 THR Y O 1
ATOM 4104 N N . VAL B 2 57 ? -8.508 -41.037 -7.442 1.00 33.78 57 VAL Y N 1
ATOM 4105 C CA . VAL B 2 57 ? -7.291 -41.632 -6.891 1.00 31.93 57 VAL Y CA 1
ATOM 4106 C C . VAL B 2 57 ? -7.043 -41.066 -5.496 1.00 30.37 57 VAL Y C 1
ATOM 4107 O O . VAL B 2 57 ? -6.899 -39.851 -5.316 1.00 30.32 57 VAL Y O 1
ATOM 4111 N N . LYS B 2 58 ? -7.031 -41.952 -4.511 1.00 28.50 58 LYS Y N 1
ATOM 4112 C CA . LYS B 2 58 ? -6.753 -41.555 -3.146 1.00 27.15 58 LYS Y CA 1
ATOM 4113 C C . LYS B 2 58 ? -5.257 -41.698 -2.976 1.00 25.47 58 LYS Y C 1
ATOM 4114 O O . LYS B 2 58 ? -4.683 -42.729 -3.325 1.00 24.78 58 LYS Y O 1
ATOM 4120 N N . LEU B 2 59 ? -4.631 -40.639 -2.475 1.00 23.83 59 LEU Y N 1
ATOM 4121 C CA . LEU B 2 59 ? -3.175 -40.638 -2.264 1.00 21.95 59 LEU Y CA 1
ATOM 4122 C C . LEU B 2 59 ? -2.917 -40.546 -0.778 1.00 21.31 59 LEU Y C 1
ATOM 4123 O O . LEU B 2 59 ? -3.462 -39.672 -0.094 1.00 21.65 59 LEU Y O 1
ATOM 4128 N N . GLN B 2 60 ? -2.118 -41.478 -0.271 1.00 19.63 60 GLN Y N 1
ATOM 4129 C CA . GLN B 2 60 ? -1.646 -41.390 1.091 1.00 17.76 60 GLN Y CA 1
ATOM 4130 C C . GLN B 2 60 ? -0.174 -41.097 0.938 1.00 16.84 60 GLN Y C 1
ATOM 4131 O O . GLN B 2 60 ? 0.580 -41.924 0.400 1.00 16.29 60 GLN Y O 1
ATOM 4142 N N . ILE B 2 61 ? 0.204 -39.884 1.344 1.00 14.93 61 ILE Y N 1
ATOM 4143 C CA . ILE B 2 61 ? 1.541 -39.377 1.049 1.00 14.38 61 ILE Y CA 1
ATOM 4144 C C . ILE B 2 61 ? 2.277 -39.228 2.352 1.00 12.68 61 ILE Y C 1
ATOM 4145 O O . ILE B 2 61 ? 1.840 -38.493 3.248 1.00 12.70 61 ILE Y O 1
ATOM 4150 N N . TRP B 2 62 ? 3.409 -39.927 2.426 1.00 12.47 62 TRP Y N 1
ATOM 4151 C CA . TRP B 2 62 ? 4.172 -40.025 3.652 1.00 12.06 62 TRP Y CA 1
ATOM 4152 C C . TRP B 2 62 ? 5.322 -39.032 3.657 1.00 10.73 62 TRP Y C 1
ATOM 4153 O O . TRP B 2 62 ? 5.902 -38.739 2.607 1.00 11.63 62 TRP Y O 1
ATOM 4164 N N . ASP B 2 63 ? 5.586 -38.485 4.840 1.00 9.48 63 ASP Y N 1
ATOM 4165 C CA . ASP B 2 63 ? 6.707 -37.588 5.023 1.00 9.27 63 ASP Y CA 1
ATOM 4166 C C . ASP B 2 63 ? 7.715 -38.221 5.992 1.00 8.74 63 ASP Y C 1
ATOM 4167 O O . ASP B 2 63 ? 7.435 -39.255 6.649 1.00 9.24 63 ASP Y O 1
ATOM 4172 N N . THR B 2 64 ? 8.902 -37.648 6.063 1.00 9.41 64 THR Y N 1
ATOM 4173 C CA . THR B 2 64 ? 10.022 -38.354 6.664 1.00 9.35 64 THR Y CA 1
ATOM 4174 C C . THR B 2 64 ? 10.128 -38.203 8.183 1.00 8.86 64 THR Y C 1
ATOM 4175 O O . THR B 2 64 ? 10.934 -38.899 8.798 1.00 11.30 64 THR Y O 1
ATOM 4179 N N . ALA B 2 65 ? 9.396 -37.248 8.757 1.00 10.34 65 ALA Y N 1
ATOM 4180 C CA . ALA B 2 65 ? 9.473 -37.007 10.181 1.00 11.00 65 ALA Y CA 1
ATOM 4181 C C . ALA B 2 65 ? 10.891 -36.671 10.635 1.00 10.37 65 ALA Y C 1
ATOM 4182 O O . ALA B 2 65 ? 11.225 -36.839 11.809 1.00 11.41 65 ALA Y O 1
ATOM 4184 N N . GLY B 2 66 ? 11.679 -36.090 9.728 1.00 8.97 66 GLY Y N 1
ATOM 4185 C CA . GLY B 2 66 ? 13.021 -35.665 10.073 1.00 8.80 66 GLY Y CA 1
ATOM 4186 C C . GLY B 2 66 ? 14.063 -36.759 10.075 1.00 9.56 66 GLY Y C 1
ATOM 4187 O O . GLY B 2 66 ? 15.237 -36.471 10.301 1.00 10.24 66 GLY Y O 1
ATOM 4188 N N . GLN B 2 67 ? 13.657 -37.994 9.777 1.00 9.90 67 GLN Y N 1
ATOM 4189 C CA . GLN B 2 67 ? 14.583 -39.144 9.858 1.00 11.30 67 GLN Y CA 1
ATOM 4190 C C . GLN B 2 67 ? 15.721 -39.072 8.839 1.00 10.59 67 GLN Y C 1
ATOM 4191 O O . GLN B 2 67 ? 16.742 -39.768 8.963 1.00 12.22 67 GLN Y O 1
ATOM 4197 N N . GLU B 2 68 ? 15.570 -38.210 7.838 1.00 9.79 68 GLU Y N 1
ATOM 4198 C CA . GLU B 2 68 ? 16.640 -38.052 6.837 1.00 10.37 68 GLU Y CA 1
ATOM 4199 C C . GLU B 2 68 ? 17.848 -37.265 7.337 1.00 10.97 68 GLU Y C 1
ATOM 4200 O O . GLU B 2 68 ? 18.890 -37.253 6.673 1.00 11.97 68 GLU Y O 1
ATOM 4206 N N . ARG B 2 69 ? 17.697 -36.577 8.465 1.00 10.69 69 ARG Y N 1
ATOM 4207 C CA . ARG B 2 69 ? 18.728 -35.632 8.891 1.00 12.00 69 ARG Y CA 1
ATOM 4208 C C . ARG B 2 69 ? 20.099 -36.269 8.954 1.00 12.37 69 ARG Y C 1
ATOM 4209 O O . ARG B 2 69 ? 21.084 -35.689 8.438 1.00 14.13 69 ARG Y O 1
ATOM 4217 N N . PHE B 2 70 ? 20.153 -37.450 9.568 1.00 12.03 70 PHE Y N 1
ATOM 4218 C CA . PHE B 2 70 ? 21.390 -38.240 9.610 1.00 11.84 70 PHE Y CA 1
ATOM 4219 C C . PHE B 2 70 ? 21.216 -39.545 8.838 1.00 13.25 70 PHE Y C 1
ATOM 4220 O O . PHE B 2 70 ? 21.867 -40.540 9.129 1.00 13.37 70 PHE Y O 1
ATOM 4228 N N . ARG B 2 71 ? 20.338 -39.522 7.834 1.00 12.60 71 ARG Y N 1
ATOM 4229 C CA . ARG B 2 71 ? 20.153 -40.656 6.916 1.00 14.90 71 ARG Y CA 1
ATOM 4230 C C . ARG B 2 71 ? 19.796 -41.927 7.712 1.00 13.39 71 ARG Y C 1
ATOM 4231 O O . ARG B 2 71 ? 20.483 -42.958 7.641 1.00 14.57 71 ARG Y O 1
ATOM 4239 N N . THR B 2 72 ? 18.726 -41.825 8.503 1.00 12.08 72 THR Y N 1
ATOM 4240 C CA . THR B 2 72 ? 18.204 -42.928 9.341 1.00 12.36 72 THR Y CA 1
ATOM 4241 C C . THR B 2 72 ? 16.770 -43.251 9.005 1.00 13.94 72 THR Y C 1
ATOM 4242 O O . THR B 2 72 ? 15.938 -43.531 9.903 1.00 16.41 72 THR Y O 1
ATOM 4246 N N . ILE B 2 73 ? 16.446 -43.228 7.713 1.00 13.28 73 ILE Y N 1
ATOM 4247 C CA . ILE B 2 73 ? 15.076 -43.531 7.358 1.00 15.66 73 ILE Y CA 1
ATOM 4248 C C . ILE B 2 73 ? 14.852 -44.965 7.649 1.00 17.07 73 ILE Y C 1
ATOM 4249 O O . ILE B 2 73 ? 15.650 -45.806 7.231 1.00 18.54 73 ILE Y O 1
ATOM 4254 N N . THR B 2 74 ? 13.779 -45.251 8.392 1.00 18.80 74 THR Y N 1
ATOM 4255 C CA . THR B 2 74 ? 13.455 -46.649 8.748 1.00 20.38 74 THR Y CA 1
ATOM 4256 C C . THR B 2 74 ? 13.119 -47.378 7.443 1.00 20.47 74 THR Y C 1
ATOM 4257 O O . THR B 2 74 ? 12.376 -46.812 6.622 1.00 22.78 74 THR Y O 1
ATOM 4261 N N . SER B 2 75 ? 13.702 -48.566 7.212 1.00 20.35 75 SER Y N 1
ATOM 4262 C CA . SER B 2 75 ? 13.396 -49.420 6.025 1.00 20.59 75 SER Y CA 1
ATOM 4263 C C . SER B 2 75 ? 11.864 -49.697 5.839 1.00 18.72 75 SER Y C 1
ATOM 4264 O O . SER B 2 75 ? 11.317 -49.825 4.710 1.00 17.83 75 SER Y O 1
ATOM 4267 N N . SER B 2 76 ? 11.162 -49.763 6.956 1.00 15.96 76 SER Y N 1
ATOM 4268 C CA . SER B 2 76 ? 9.715 -49.862 6.935 1.00 15.60 76 SER Y CA 1
ATOM 4269 C C . SER B 2 76 ? 9.052 -48.710 6.169 1.00 14.43 76 SER Y C 1
ATOM 4270 O O . SER B 2 76 ? 7.964 -48.870 5.647 1.00 15.33 76 SER Y O 1
ATOM 4273 N N . TYR B 2 77 ? 9.711 -47.557 6.109 1.00 13.57 77 TYR Y N 1
ATOM 4274 C CA . TYR B 2 77 ? 9.175 -46.395 5.380 1.00 12.61 77 TYR Y CA 1
ATOM 4275 C C . TYR B 2 77 ? 8.848 -46.729 3.934 1.00 12.48 77 TYR Y C 1
ATOM 4276 O O . TYR B 2 77 ? 7.858 -46.209 3.399 1.00 14.22 77 TYR Y O 1
ATOM 4285 N N . TYR B 2 78 ? 9.690 -47.574 3.310 1.00 12.66 78 TYR Y N 1
ATOM 4286 C CA . TYR B 2 78 ? 9.510 -47.905 1.894 1.00 13.56 78 TYR Y CA 1
ATOM 4287 C C . TYR B 2 78 ? 8.494 -49.014 1.637 1.00 15.19 78 TYR Y C 1
ATOM 4288 O O . TYR B 2 78 ? 8.131 -49.202 0.478 1.00 16.54 78 TYR Y O 1
ATOM 4297 N N . ARG B 2 79 ? 8.071 -49.752 2.681 1.00 15.81 79 ARG Y N 1
ATOM 4298 C CA . ARG B 2 79 ? 7.160 -50.916 2.487 1.00 17.49 79 ARG Y CA 1
ATOM 4299 C C . ARG B 2 79 ? 5.916 -50.462 1.755 1.00 17.35 79 ARG Y C 1
ATOM 4300 O O . ARG B 2 79 ? 5.276 -49.499 2.169 1.00 17.25 79 ARG Y O 1
ATOM 4308 N N . GLY B 2 80 ? 5.547 -51.179 0.687 1.00 18.36 80 GLY Y N 1
ATOM 4309 C CA . GLY B 2 80 ? 4.219 -50.969 0.075 1.00 18.57 80 GLY Y CA 1
ATOM 4310 C C . GLY B 2 80 ? 4.097 -49.665 -0.688 1.00 19.27 80 GLY Y C 1
ATOM 4311 O O . GLY B 2 80 ? 3.003 -49.277 -1.107 1.00 20.23 80 GLY Y O 1
ATOM 4312 N N . SER B 2 81 ? 5.228 -48.982 -0.866 1.00 18.75 81 SER Y N 1
ATOM 4313 C CA . SER B 2 81 ? 5.215 -47.750 -1.648 1.00 18.62 81 SER Y CA 1
ATOM 4314 C C . SER B 2 81 ? 5.048 -48.015 -3.147 1.00 18.00 81 SER Y C 1
ATOM 4315 O O . SER B 2 81 ? 5.610 -48.965 -3.689 1.00 19.21 81 SER Y O 1
ATOM 4318 N N . HIS B 2 82 ? 4.288 -47.142 -3.794 1.00 17.06 82 HIS Y N 1
ATOM 4319 C CA . HIS B 2 82 ? 4.104 -47.199 -5.246 1.00 17.94 82 HIS Y CA 1
ATOM 4320 C C . HIS B 2 82 ? 4.933 -46.142 -5.996 1.00 17.14 82 HIS Y C 1
ATOM 4321 O O . HIS B 2 82 ? 5.350 -46.334 -7.136 1.00 18.13 82 HIS Y O 1
ATOM 4328 N N . GLY B 2 83 ? 5.199 -45.019 -5.329 1.00 16.55 83 GLY Y N 1
ATOM 4329 C CA . GLY B 2 83 ? 5.890 -43.926 -5.994 1.00 15.00 83 GLY Y CA 1
ATOM 4330 C C . GLY B 2 83 ? 6.672 -43.123 -4.982 1.00 13.60 83 GLY Y C 1
ATOM 4331 O O . GLY B 2 83 ? 6.248 -43.003 -3.817 1.00 14.19 83 GLY Y O 1
ATOM 4332 N N . ILE B 2 84 ? 7.842 -42.640 -5.414 1.00 12.60 84 ILE Y N 1
ATOM 4333 C CA . ILE B 2 84 ? 8.713 -41.878 -4.518 1.00 13.35 84 ILE Y CA 1
ATOM 4334 C C . ILE B 2 84 ? 9.154 -40.590 -5.206 1.00 13.50 84 ILE Y C 1
ATOM 4335 O O . ILE B 2 84 ? 9.671 -40.631 -6.333 1.00 13.83 84 ILE Y O 1
ATOM 4340 N N . ILE B 2 85 ? 8.926 -39.458 -4.513 1.00 12.85 85 ILE Y N 1
ATOM 4341 C CA . ILE B 2 85 ? 9.285 -38.145 -5.029 1.00 12.70 85 ILE Y CA 1
ATOM 4342 C C . ILE B 2 85 ? 10.558 -37.740 -4.293 1.00 11.54 85 ILE Y C 1
ATOM 4343 O O . ILE B 2 85 ? 10.542 -37.628 -3.049 1.00 11.44 85 ILE Y O 1
ATOM 4348 N N . ILE B 2 86 ? 11.642 -37.588 -5.059 1.00 11.03 86 ILE Y N 1
ATOM 4349 C CA . ILE B 2 86 ? 12.949 -37.205 -4.532 1.00 11.84 86 ILE Y CA 1
ATOM 4350 C C . ILE B 2 86 ? 13.127 -35.716 -4.732 1.00 9.70 86 ILE Y C 1
ATOM 4351 O O . ILE B 2 86 ? 13.095 -35.225 -5.873 1.00 11.03 86 ILE Y O 1
ATOM 4356 N N . VAL B 2 87 ? 13.347 -35.008 -3.625 1.00 8.71 87 VAL Y N 1
ATOM 4357 C CA . VAL B 2 87 ? 13.357 -33.564 -3.655 1.00 9.40 87 VAL Y CA 1
ATOM 4358 C C . VAL B 2 87 ? 14.787 -33.078 -3.372 1.00 8.67 87 VAL Y C 1
ATOM 4359 O O . VAL B 2 87 ? 15.431 -33.583 -2.440 1.00 8.88 87 VAL Y O 1
ATOM 4363 N N . TYR B 2 88 ? 15.240 -32.088 -4.146 1.00 8.81 88 TYR Y N 1
ATOM 4364 C CA . TYR B 2 88 ? 16.439 -31.311 -3.789 1.00 9.50 88 TYR Y CA 1
ATOM 4365 C C . TYR B 2 88 ? 16.064 -29.824 -3.798 1.00 9.59 88 TYR Y C 1
ATOM 4366 O O . TYR B 2 88 ? 14.926 -29.478 -4.087 1.00 9.69 88 TYR Y O 1
ATOM 4375 N N . ASP B 2 89 ? 17.033 -28.970 -3.478 1.00 10.11 89 ASP Y N 1
ATOM 4376 C CA . ASP B 2 89 ? 16.825 -27.536 -3.391 1.00 9.45 89 ASP Y CA 1
ATOM 4377 C C . ASP B 2 89 ? 17.689 -26.922 -4.495 1.00 9.64 89 ASP Y C 1
ATOM 4378 O O . ASP B 2 89 ? 18.925 -27.131 -4.514 1.00 9.78 89 ASP Y O 1
ATOM 4383 N N . VAL B 2 90 ? 17.077 -26.175 -5.415 1.00 10.67 90 VAL Y N 1
ATOM 4384 C CA . VAL B 2 90 ? 17.833 -25.621 -6.555 1.00 10.29 90 VAL Y CA 1
ATOM 4385 C C . VAL B 2 90 ? 18.940 -24.652 -6.160 1.00 10.90 90 VAL Y C 1
ATOM 4386 O O . VAL B 2 90 ? 19.811 -24.318 -6.995 1.00 12.11 90 VAL Y O 1
ATOM 4390 N N . THR B 2 91 ? 18.894 -24.190 -4.898 1.00 10.75 91 THR Y N 1
ATOM 4391 C CA . THR B 2 91 ? 19.905 -23.251 -4.398 1.00 12.22 91 THR Y CA 1
ATOM 4392 C C . THR B 2 91 ? 21.028 -23.986 -3.676 1.00 12.65 91 THR Y C 1
ATOM 4393 O O . THR B 2 91 ? 21.964 -23.345 -3.169 1.00 13.94 91 THR Y O 1
ATOM 4397 N N . ASP B 2 92 ? 20.926 -25.318 -3.606 1.00 12.29 92 ASP Y N 1
ATOM 4398 C CA . ASP B 2 92 ? 21.868 -26.077 -2.796 1.00 12.78 92 ASP Y CA 1
ATOM 4399 C C . ASP B 2 92 ? 22.463 -27.271 -3.583 1.00 12.24 92 ASP Y C 1
ATOM 4400 O O . ASP B 2 92 ? 21.835 -28.332 -3.723 1.00 11.15 92 ASP Y O 1
ATOM 4409 N N . GLN B 2 93 ? 23.703 -27.097 -4.066 1.00 12.96 93 GLN Y N 1
ATOM 4410 C CA . GLN B 2 93 ? 24.340 -28.091 -4.921 1.00 13.92 93 GLN Y CA 1
ATOM 4411 C C . GLN B 2 93 ? 24.464 -29.452 -4.222 1.00 14.57 93 GLN Y C 1
ATOM 4412 O O . GLN B 2 93 ? 24.231 -30.507 -4.830 1.00 14.69 93 GLN Y O 1
ATOM 4418 N N . GLU B 2 94 ? 24.816 -29.422 -2.947 1.00 14.02 94 GLU Y N 1
ATOM 4419 C CA . GLU B 2 94 ? 24.922 -30.658 -2.189 1.00 14.64 94 GLU Y CA 1
ATOM 4420 C C . GLU B 2 94 ? 23.604 -31.427 -2.133 1.00 13.34 94 GLU Y C 1
ATOM 4421 O O . GLU B 2 94 ? 23.598 -32.648 -2.224 1.00 13.46 94 GLU Y O 1
ATOM 4427 N N . SER B 2 95 ? 22.486 -30.710 -2.008 1.00 11.53 95 SER Y N 1
ATOM 4428 C CA . SER B 2 95 ? 21.199 -31.419 -1.984 1.00 11.23 95 SER Y CA 1
ATOM 4429 C C . SER B 2 95 ? 20.951 -32.163 -3.302 1.00 11.52 95 SER Y C 1
ATOM 4430 O O . SER B 2 95 ? 20.354 -33.261 -3.327 1.00 12.24 95 SER Y O 1
ATOM 4433 N N . PHE B 2 96 ? 21.395 -31.542 -4.396 1.00 11.47 96 PHE Y N 1
ATOM 4434 C CA . PHE B 2 96 ? 21.327 -32.211 -5.714 1.00 12.59 96 PHE Y CA 1
ATOM 4435 C C . PHE B 2 96 ? 22.265 -33.423 -5.787 1.00 13.39 96 PHE Y C 1
ATOM 4436 O O . PHE B 2 96 ? 21.868 -34.513 -6.215 1.00 12.47 96 PHE Y O 1
ATOM 4444 N N . ASN B 2 97 ? 23.493 -33.224 -5.335 1.00 13.96 97 ASN Y N 1
ATOM 4445 C CA . ASN B 2 97 ? 24.439 -34.344 -5.325 1.00 14.39 97 ASN Y CA 1
ATOM 4446 C C . ASN B 2 97 ? 23.889 -35.523 -4.492 1.00 14.21 97 ASN Y C 1
ATOM 4447 O O . ASN B 2 97 ? 24.128 -36.708 -4.826 1.00 15.57 97 ASN Y O 1
ATOM 4452 N N . GLY B 2 98 ? 23.176 -35.206 -3.411 1.00 13.92 98 GLY Y N 1
ATOM 4453 C CA . GLY B 2 98 ? 22.594 -36.208 -2.517 1.00 13.63 98 GLY Y CA 1
ATOM 4454 C C . GLY B 2 98 ? 21.566 -37.113 -3.187 1.00 13.66 98 GLY Y C 1
ATOM 4455 O O . GLY B 2 98 ? 21.280 -38.233 -2.722 1.00 14.00 98 GLY Y O 1
ATOM 4456 N N . VAL B 2 99 ? 21.025 -36.663 -4.321 1.00 13.56 99 VAL Y N 1
ATOM 4457 C CA . VAL B 2 99 ? 20.006 -37.460 -5.025 1.00 12.68 99 VAL Y CA 1
ATOM 4458 C C . VAL B 2 99 ? 20.578 -38.815 -5.461 1.00 12.46 99 VAL Y C 1
ATOM 4459 O O . VAL B 2 99 ? 19.874 -39.814 -5.412 1.00 13.09 99 VAL Y O 1
ATOM 4463 N N . LYS B 2 100 ? 21.859 -38.866 -5.838 1.00 13.63 100 LYS Y N 1
ATOM 4464 C CA . LYS B 2 100 ? 22.455 -40.138 -6.244 1.00 15.48 100 LYS Y CA 1
ATOM 4465 C C . LYS B 2 100 ? 22.364 -41.165 -5.100 1.00 15.02 100 LYS Y C 1
ATOM 4466 O O . LYS B 2 100 ? 22.020 -42.331 -5.322 1.00 15.08 100 LYS Y O 1
ATOM 4472 N N . MET B 2 101 ? 22.631 -40.697 -3.883 1.00 14.37 101 MET Y N 1
ATOM 4473 C CA . MET B 2 101 ? 22.559 -41.569 -2.697 1.00 15.77 101 MET Y CA 1
ATOM 4474 C C . MET B 2 101 ? 21.109 -42.015 -2.457 1.00 14.49 101 MET Y C 1
ATOM 4475 O O . MET B 2 101 ? 20.860 -43.191 -2.189 1.00 15.57 101 MET Y O 1
ATOM 4480 N N . TRP B 2 102 ? 20.121 -41.096 -2.543 1.00 12.91 102 TRP Y N 1
ATOM 4481 C CA . TRP B 2 102 ? 18.730 -41.515 -2.273 1.00 12.95 102 TRP Y CA 1
ATOM 4482 C C . TRP B 2 102 ? 18.274 -42.550 -3.289 1.00 12.51 102 TRP Y C 1
ATOM 4483 O O . TRP B 2 102 ? 17.480 -43.460 -2.971 1.00 13.41 102 TRP Y O 1
ATOM 4494 N N . LEU B 2 103 ? 18.731 -42.393 -4.530 1.00 13.68 103 LEU Y N 1
ATOM 4495 C CA . LEU B 2 103 ? 18.432 -43.381 -5.565 1.00 14.62 103 LEU Y CA 1
ATOM 4496 C C . LEU B 2 103 ? 18.949 -44.770 -5.196 1.00 15.04 103 LEU Y C 1
ATOM 4497 O O . LEU B 2 103 ? 18.262 -45.770 -5.406 1.00 15.61 103 LEU Y O 1
ATOM 4502 N N . GLN B 2 104 ? 20.153 -44.815 -4.653 1.00 15.64 104 GLN Y N 1
ATOM 4503 C CA . GLN B 2 104 ? 20.716 -46.084 -4.188 1.00 16.91 104 GLN Y CA 1
ATOM 4504 C C . GLN B 2 104 ? 19.861 -46.672 -3.050 1.00 16.68 104 GLN Y C 1
ATOM 4505 O O . GLN B 2 104 ? 19.652 -47.876 -2.990 1.00 16.77 104 GLN Y O 1
ATOM 4511 N N . GLU B 2 105 ? 19.355 -45.818 -2.151 1.00 16.44 105 GLU Y N 1
ATOM 4512 C CA . GLU B 2 105 ? 18.465 -46.307 -1.076 1.00 15.94 105 GLU Y CA 1
ATOM 4513 C C . GLU B 2 105 ? 17.175 -46.875 -1.615 1.00 16.27 105 GLU Y C 1
ATOM 4514 O O . GLU B 2 105 ? 16.657 -47.904 -1.146 1.00 15.71 105 GLU Y O 1
ATOM 4520 N N . ILE B 2 106 ? 16.621 -46.181 -2.593 1.00 15.77 106 ILE Y N 1
ATOM 4521 C CA . ILE B 2 106 ? 15.397 -46.634 -3.186 1.00 16.85 106 ILE Y CA 1
ATOM 4522 C C . ILE B 2 106 ? 15.634 -47.997 -3.875 1.00 17.03 106 ILE Y C 1
ATOM 4523 O O . ILE B 2 106 ? 14.812 -48.909 -3.726 1.00 17.93 106 ILE Y O 1
ATOM 4528 N N . ASP B 2 107 ? 16.769 -48.134 -4.567 1.00 17.40 107 ASP Y N 1
ATOM 4529 C CA . ASP B 2 107 ? 17.098 -49.407 -5.250 1.00 18.94 107 ASP Y CA 1
ATOM 4530 C C . ASP B 2 107 ? 17.164 -50.531 -4.220 1.00 19.23 107 ASP Y C 1
ATOM 4531 O O . ASP B 2 107 ? 16.783 -51.667 -4.504 1.00 20.36 107 ASP Y O 1
ATOM 4540 N N . ARG B 2 108 ? 17.660 -50.207 -3.029 1.00 18.77 108 ARG Y N 1
ATOM 4541 C CA . ARG B 2 108 ? 17.861 -51.218 -1.988 1.00 19.48 108 ARG Y CA 1
ATOM 4542 C C . ARG B 2 108 ? 16.563 -51.654 -1.297 1.00 20.24 108 ARG Y C 1
ATOM 4543 O O . ARG B 2 108 ? 16.353 -52.861 -1.049 1.00 21.23 108 ARG Y O 1
ATOM 4551 N N . TYR B 2 109 ? 15.695 -50.692 -0.991 1.00 19.61 109 TYR Y N 1
ATOM 4552 C CA . TYR B 2 109 ? 14.561 -50.939 -0.094 1.00 20.60 109 TYR Y CA 1
ATOM 4553 C C . TYR B 2 109 ? 13.189 -50.935 -0.698 1.00 21.03 109 TYR Y C 1
ATOM 4554 O O . TYR B 2 109 ? 12.234 -51.397 -0.050 1.00 22.94 109 TYR Y O 1
ATOM 4563 N N . ALA B 2 110 ? 13.055 -50.362 -1.889 1.00 20.41 110 ALA Y N 1
ATOM 4564 C CA . ALA B 2 110 ? 11.762 -50.270 -2.534 1.00 21.26 110 ALA Y CA 1
ATOM 4565 C C . ALA B 2 110 ? 11.673 -51.344 -3.628 1.00 22.11 110 ALA Y C 1
ATOM 4566 O O . ALA B 2 110 ? 12.703 -51.862 -4.079 1.00 23.18 110 ALA Y O 1
ATOM 4568 N N . THR B 2 111 ? 10.454 -51.644 -4.072 1.00 23.74 111 THR Y N 1
ATOM 4569 C CA . THR B 2 111 ? 10.251 -52.644 -5.121 1.00 25.16 111 THR Y CA 1
ATOM 4570 C C . THR B 2 111 ? 10.908 -52.171 -6.398 1.00 25.38 111 THR Y C 1
ATOM 4571 O O . THR B 2 111 ? 10.995 -50.961 -6.644 1.00 24.53 111 THR Y O 1
ATOM 4575 N N . SER B 2 112 ? 11.379 -53.113 -7.212 1.00 26.00 112 SER Y N 1
ATOM 4576 C CA . SER B 2 112 ? 12.095 -52.772 -8.446 1.00 27.29 112 SER Y CA 1
ATOM 4577 C C . SER B 2 112 ? 11.233 -51.929 -9.398 1.00 26.83 112 SER Y C 1
ATOM 4578 O O . SER B 2 112 ? 11.760 -51.197 -10.239 1.00 28.04 112 SER Y O 1
ATOM 4581 N N . THR B 2 113 ? 9.915 -52.038 -9.249 1.00 25.87 113 THR Y N 1
ATOM 4582 C CA . THR B 2 113 ? 8.948 -51.364 -10.103 1.00 25.83 113 THR Y CA 1
ATOM 4583 C C . THR B 2 113 ? 8.427 -50.026 -9.538 1.00 24.48 113 THR Y C 1
ATOM 4584 O O . THR B 2 113 ? 7.484 -49.445 -10.080 1.00 24.78 113 THR Y O 1
ATOM 4588 N N . VAL B 2 114 ? 8.982 -49.564 -8.419 1.00 21.96 114 VAL Y N 1
ATOM 4589 C CA . VAL B 2 114 ? 8.546 -48.267 -7.866 1.00 20.29 114 VAL Y CA 1
ATOM 4590 C C . VAL B 2 114 ? 8.780 -47.136 -8.862 1.00 19.80 114 VAL Y C 1
ATOM 4591 O O . VAL B 2 114 ? 9.757 -47.152 -9.586 1.00 20.58 114 VAL Y O 1
ATOM 4595 N N . LEU B 2 115 ? 7.854 -46.182 -8.923 1.00 18.49 115 LEU Y N 1
ATOM 4596 C CA . LEU B 2 115 ? 8.020 -44.996 -9.785 1.00 17.91 115 LEU Y CA 1
ATOM 4597 C C . LEU B 2 115 ? 8.786 -43.915 -9.021 1.00 17.06 115 LEU Y C 1
ATOM 4598 O O . LEU B 2 115 ? 8.644 -43.804 -7.775 1.00 16.26 115 LEU Y O 1
ATOM 4603 N N . LYS B 2 116 ? 9.572 -43.137 -9.760 1.00 16.39 116 LYS Y N 1
ATOM 4604 C CA . LYS B 2 116 ? 10.392 -42.090 -9.169 1.00 16.86 116 LYS Y CA 1
ATOM 4605 C C . LYS B 2 116 ? 10.165 -40.777 -9.906 1.00 16.16 116 LYS Y C 1
ATOM 4606 O O . LYS B 2 116 ? 9.985 -40.758 -11.133 1.00 17.44 116 LYS Y O 1
ATOM 4612 N N . LEU B 2 117 ? 10.240 -39.664 -9.168 1.00 14.71 117 LEU Y N 1
ATOM 4613 C CA . LEU B 2 117 ? 10.145 -38.327 -9.769 1.00 13.73 117 LEU Y CA 1
ATOM 4614 C C . LEU B 2 117 ? 11.177 -37.420 -9.105 1.00 13.18 117 LEU Y C 1
ATOM 4615 O O . LEU B 2 117 ? 11.328 -37.500 -7.885 1.00 12.81 117 LEU Y O 1
ATOM 4620 N N . LEU B 2 118 ? 11.847 -36.556 -9.878 1.00 12.14 118 LEU Y N 1
ATOM 4621 C CA . LEU B 2 118 ? 12.824 -35.630 -9.332 1.00 12.48 118 LEU Y CA 1
ATOM 4622 C C . LEU B 2 118 ? 12.183 -34.263 -9.263 1.00 11.74 118 LEU Y C 1
ATOM 4623 O O . LEU B 2 118 ? 11.655 -33.760 -10.263 1.00 11.78 118 LEU Y O 1
ATOM 4628 N N . VAL B 2 119 ? 12.211 -33.662 -8.067 1.00 11.40 119 VAL Y N 1
ATOM 4629 C CA . VAL B 2 119 ? 11.718 -32.314 -7.844 1.00 11.54 119 VAL Y CA 1
ATOM 4630 C C . VAL B 2 119 ? 12.847 -31.401 -7.365 1.00 9.70 119 VAL Y C 1
ATOM 4631 O O . VAL B 2 119 ? 13.500 -31.728 -6.357 1.00 10.13 119 VAL Y O 1
ATOM 4635 N N . GLY B 2 120 ? 13.077 -30.305 -8.092 1.00 10.80 120 GLY Y N 1
ATOM 4636 C CA . GLY B 2 120 ? 13.986 -29.244 -7.649 1.00 10.02 120 GLY Y CA 1
ATOM 4637 C C . GLY B 2 120 ? 13.145 -28.143 -7.014 1.00 9.97 120 GLY Y C 1
ATOM 4638 O O . GLY B 2 120 ? 12.504 -27.396 -7.739 1.00 10.29 120 GLY Y O 1
ATOM 4639 N N . ASN B 2 121 ? 13.135 -28.060 -5.679 1.00 8.44 121 ASN Y N 1
ATOM 4640 C CA . ASN B 2 121 ? 12.290 -27.098 -4.967 1.00 8.42 121 ASN Y CA 1
ATOM 4641 C C . ASN B 2 121 ? 12.978 -25.751 -4.708 1.00 8.88 121 ASN Y C 1
ATOM 4642 O O . ASN B 2 121 ? 14.214 -25.612 -4.888 1.00 9.76 121 ASN Y O 1
ATOM 4647 N N . LYS B 2 122 ? 12.190 -24.777 -4.256 1.00 8.88 122 LYS Y N 1
ATOM 4648 C CA . LYS B 2 122 ? 12.636 -23.403 -3.983 1.00 9.85 122 LYS Y CA 1
ATOM 4649 C C . LYS B 2 122 ? 12.961 -22.623 -5.256 1.00 9.85 122 LYS Y C 1
ATOM 4650 O O . LYS B 2 122 ? 13.862 -21.748 -5.274 1.00 10.09 122 LYS Y O 1
ATOM 4656 N N . CYS B 2 123 ? 12.235 -22.920 -6.325 1.00 9.87 123 CYS Y N 1
ATOM 4657 C CA . CYS B 2 123 ? 12.521 -22.223 -7.585 1.00 11.24 123 CYS Y CA 1
ATOM 4658 C C . CYS B 2 123 ? 12.167 -20.748 -7.514 1.00 11.32 123 CYS Y C 1
ATOM 4659 O O . CYS B 2 123 ? 12.517 -20.005 -8.433 1.00 12.36 123 CYS Y O 1
ATOM 4662 N N . ASP B 2 124 ? 11.484 -20.318 -6.443 1.00 11.19 124 ASP Y N 1
ATOM 4663 C CA . ASP B 2 124 ? 11.185 -18.889 -6.236 1.00 12.04 124 ASP Y CA 1
ATOM 4664 C C . ASP B 2 124 ? 12.467 -18.085 -5.950 1.00 12.43 124 ASP Y C 1
ATOM 4665 O O . ASP B 2 124 ? 12.503 -16.868 -6.107 1.00 13.48 124 ASP Y O 1
ATOM 4670 N N . LEU B 2 125 ? 13.520 -18.783 -5.538 1.00 11.69 125 LEU Y N 1
ATOM 4671 C CA . LEU B 2 125 ? 14.783 -18.125 -5.155 1.00 12.84 125 LEU Y CA 1
ATOM 4672 C C . LEU B 2 125 ? 15.703 -17.946 -6.384 1.00 13.60 125 LEU Y C 1
ATOM 4673 O O . LEU B 2 125 ? 16.733 -18.624 -6.534 1.00 14.85 125 LEU Y O 1
ATOM 4678 N N . LYS B 2 126 ? 15.316 -17.034 -7.257 1.00 14.73 126 LYS Y N 1
ATOM 4679 C CA . LYS B 2 126 ? 15.942 -16.904 -8.583 1.00 16.58 126 LYS Y CA 1
ATOM 4680 C C . LYS B 2 126 ? 17.383 -16.463 -8.489 1.00 15.53 126 LYS Y C 1
ATOM 4681 O O . LYS B 2 126 ? 18.257 -16.988 -9.198 1.00 17.35 126 LYS Y O 1
ATOM 4692 N N . ASP B 2 127 ? 17.647 -15.553 -7.563 1.00 14.88 127 ASP Y N 1
ATOM 4693 C CA . ASP B 2 127 ? 19.029 -15.038 -7.418 1.00 15.09 127 ASP Y CA 1
ATOM 4694 C C . ASP B 2 127 ? 20.006 -16.114 -6.921 1.00 15.82 127 ASP Y C 1
ATOM 4695 O O . ASP B 2 127 ? 21.199 -16.089 -7.243 1.00 18.63 127 ASP Y O 1
ATOM 4700 N N . LYS B 2 128 ? 19.492 -17.025 -6.095 1.00 15.33 128 LYS Y N 1
ATOM 4701 C CA . LYS B 2 128 ? 20.289 -17.991 -5.379 1.00 16.24 128 LYS Y CA 1
ATOM 4702 C C . LYS B 2 128 ? 20.361 -19.373 -6.072 1.00 14.88 128 LYS Y C 1
ATOM 4703 O O . LYS B 2 128 ? 21.010 -20.290 -5.568 1.00 14.73 128 LYS Y O 1
ATOM 4714 N N . ARG B 2 129 ? 19.679 -19.546 -7.199 1.00 15.39 129 ARG Y N 1
ATOM 4715 C CA . ARG B 2 129 ? 19.808 -20.806 -7.957 1.00 15.16 129 ARG Y CA 1
ATOM 4716 C C . ARG B 2 129 ? 21.256 -21.169 -8.298 1.00 15.42 129 ARG Y C 1
ATOM 4717 O O . ARG B 2 129 ? 22.032 -20.317 -8.750 1.00 17.25 129 ARG Y O 1
ATOM 4725 N N . VAL B 2 130 ? 21.634 -22.421 -8.066 1.00 14.30 130 VAL Y N 1
ATOM 4726 C CA . VAL B 2 130 ? 22.956 -22.873 -8.546 1.00 15.76 130 VAL Y CA 1
ATOM 4727 C C . VAL B 2 130 ? 22.856 -24.151 -9.372 1.00 15.99 130 VAL Y C 1
ATOM 4728 O O . VAL B 2 130 ? 23.776 -24.447 -10.138 1.00 16.77 130 VAL Y O 1
ATOM 4732 N N . VAL B 2 131 ? 21.767 -24.914 -9.236 1.00 14.83 131 VAL Y N 1
ATOM 4733 C CA . VAL B 2 131 ? 21.641 -26.128 -10.032 1.00 14.14 131 VAL Y CA 1
ATOM 4734 C C . VAL B 2 131 ? 20.901 -25.758 -11.294 1.00 15.00 131 VAL Y C 1
ATOM 4735 O O . VAL B 2 131 ? 19.699 -25.415 -11.262 1.00 15.44 131 VAL Y O 1
ATOM 4739 N N . GLU B 2 132 ? 21.629 -25.854 -12.406 1.00 16.33 132 GLU Y N 1
ATOM 4740 C CA . GLU B 2 132 ? 21.088 -25.493 -13.705 1.00 18.22 132 GLU Y CA 1
ATOM 4741 C C . GLU B 2 132 ? 20.044 -26.485 -14.158 1.00 16.26 132 GLU Y C 1
ATOM 4742 O O . GLU B 2 132 ? 20.225 -27.683 -14.018 1.00 16.67 132 GLU Y O 1
ATOM 4748 N N . TYR B 2 133 ? 18.953 -25.987 -14.729 1.00 16.27 133 TYR Y N 1
ATOM 4749 C CA . TYR B 2 133 ? 17.877 -26.848 -15.165 1.00 15.92 133 TYR Y CA 1
ATOM 4750 C C . TYR B 2 133 ? 18.392 -27.970 -16.078 1.00 15.62 133 TYR Y C 1
ATOM 4751 O O . TYR B 2 133 ? 18.039 -29.113 -15.866 1.00 15.08 133 TYR Y O 1
ATOM 4760 N N . ASP B 2 134 ? 19.214 -27.647 -17.087 1.00 15.77 134 ASP Y N 1
ATOM 4761 C CA . ASP B 2 134 ? 19.583 -28.668 -18.084 1.00 15.30 134 ASP Y CA 1
ATOM 4762 C C . ASP B 2 134 ? 20.414 -29.782 -17.458 1.00 15.14 134 ASP Y C 1
ATOM 4763 O O . ASP B 2 134 ? 20.308 -30.949 -17.856 1.00 15.59 134 ASP Y O 1
ATOM 4768 N N . VAL B 2 135 ? 21.259 -29.421 -16.490 1.00 15.46 135 VAL Y N 1
ATOM 4769 C CA . VAL B 2 135 ? 22.037 -30.428 -15.796 1.00 15.87 135 VAL Y CA 1
ATOM 4770 C C . VAL B 2 135 ? 21.123 -31.371 -14.996 1.00 14.72 135 VAL Y C 1
ATOM 4771 O O . VAL B 2 135 ? 21.279 -32.603 -15.064 1.00 14.39 135 VAL Y O 1
ATOM 4775 N N . ALA B 2 136 ? 20.160 -30.807 -14.250 1.00 14.06 136 ALA Y N 1
ATOM 4776 C CA . ALA B 2 136 ? 19.221 -31.627 -13.465 1.00 13.11 136 ALA Y CA 1
ATOM 4777 C C . ALA B 2 136 ? 18.356 -32.503 -14.372 1.00 13.19 136 ALA Y C 1
ATOM 4778 O O . ALA B 2 136 ? 18.136 -33.670 -14.084 1.00 12.89 136 ALA Y O 1
ATOM 4780 N N . LYS B 2 137 ? 17.892 -31.944 -15.497 1.00 13.45 137 LYS Y N 1
ATOM 4781 C CA . LYS B 2 137 ? 17.051 -32.666 -16.422 1.00 14.13 137 LYS Y CA 1
ATOM 4782 C C . LYS B 2 137 ? 17.828 -33.841 -17.052 1.00 14.04 137 LYS Y C 1
ATOM 4783 O O . LYS B 2 137 ? 17.285 -34.939 -17.175 1.00 14.39 137 LYS Y O 1
ATOM 4794 N N . GLU B 2 138 ? 19.085 -33.596 -17.448 1.00 13.85 138 GLU Y N 1
ATOM 4795 C CA . GLU B 2 138 ? 19.912 -34.666 -18.044 1.00 15.95 138 GLU Y CA 1
ATOM 4796 C C . GLU B 2 138 ? 20.166 -35.750 -17.009 1.00 16.18 138 GLU Y C 1
ATOM 4797 O O . GLU B 2 138 ? 20.112 -36.941 -17.327 1.00 17.30 138 GLU Y O 1
ATOM 4803 N N . PHE B 2 139 ? 20.364 -35.332 -15.753 1.00 14.55 139 PHE Y N 1
ATOM 4804 C CA . PHE B 2 139 ? 20.492 -36.313 -14.674 1.00 14.52 139 PHE Y CA 1
ATOM 4805 C C . PHE B 2 139 ? 19.234 -37.147 -14.455 1.00 14.11 139 PHE Y C 1
ATOM 4806 O O . PHE B 2 139 ? 19.292 -38.393 -14.301 1.00 15.37 139 PHE Y O 1
ATOM 4814 N N . ALA B 2 140 ? 18.083 -36.484 -14.397 1.00 14.28 140 ALA Y N 1
ATOM 4815 C CA . ALA B 2 140 ? 16.832 -37.186 -14.247 1.00 14.12 140 ALA Y CA 1
ATOM 4816 C C . ALA B 2 140 ? 16.645 -38.201 -15.396 1.00 15.02 140 ALA Y C 1
ATOM 4817 O O . ALA B 2 140 ? 16.329 -39.353 -15.154 1.00 16.30 140 ALA Y O 1
ATOM 4819 N N . ASP B 2 141 ? 16.910 -37.765 -16.626 1.00 14.88 141 ASP Y N 1
ATOM 4820 C CA . ASP B 2 141 ? 16.898 -38.664 -17.783 1.00 15.84 141 ASP Y CA 1
ATOM 4821 C C . ASP B 2 141 ? 17.757 -39.895 -17.574 1.00 15.75 141 ASP Y C 1
ATOM 4822 O O . ASP B 2 141 ? 17.319 -41.011 -17.834 1.00 18.47 141 ASP Y O 1
ATOM 4827 N N . ALA B 2 142 ? 18.995 -39.676 -17.153 1.00 16.28 142 ALA Y N 1
ATOM 4828 C CA . ALA B 2 142 ? 19.962 -40.751 -16.977 1.00 16.46 142 ALA Y CA 1
ATOM 4829 C C . ALA B 2 142 ? 19.577 -41.725 -15.860 1.00 17.85 142 ALA Y C 1
ATOM 4830 O O . ALA B 2 142 ? 20.179 -42.808 -15.748 1.00 19.02 142 ALA Y O 1
ATOM 4832 N N . ASN B 2 143 ? 18.599 -41.329 -15.029 1.00 16.80 143 ASN Y N 1
ATOM 4833 C CA . ASN B 2 143 ? 18.131 -42.157 -13.892 1.00 17.42 143 ASN Y CA 1
ATOM 4834 C C . ASN B 2 143 ? 16.646 -42.496 -13.937 1.00 18.79 143 ASN Y C 1
ATOM 4835 O O . ASN B 2 143 ? 16.020 -42.796 -12.894 1.00 20.47 143 ASN Y O 1
ATOM 4840 N N . LYS B 2 144 ? 16.064 -42.427 -15.138 1.00 19.88 144 LYS Y N 1
ATOM 4841 C CA . LYS B 2 144 ? 14.707 -42.913 -15.391 1.00 22.20 144 LYS Y CA 1
ATOM 4842 C C . LYS B 2 144 ? 13.607 -42.181 -14.618 1.00 22.26 144 LYS Y C 1
ATOM 4843 O O . LYS B 2 144 ? 12.660 -42.786 -14.123 1.00 24.08 144 LYS Y O 1
ATOM 4849 N N . MET B 2 145 ? 13.730 -40.868 -14.479 1.00 20.90 145 MET Y N 1
ATOM 4850 C CA . MET B 2 145 ? 12.654 -40.139 -13.835 1.00 19.67 145 MET Y CA 1
ATOM 4851 C C . MET B 2 145 ? 12.371 -38.834 -14.521 1.00 17.77 145 MET Y C 1
ATOM 4852 O O . MET B 2 145 ? 13.281 -38.227 -15.104 1.00 18.87 145 MET Y O 1
ATOM 4857 N N . PRO B 2 146 ? 11.094 -38.444 -14.501 1.00 17.03 146 PRO Y N 1
ATOM 4858 C CA . PRO B 2 146 ? 10.718 -37.105 -14.933 1.00 16.63 146 PRO Y CA 1
ATOM 4859 C C . PRO B 2 146 ? 11.258 -36.087 -13.926 1.00 16.14 146 PRO Y C 1
ATOM 4860 O O . PRO B 2 146 ? 11.746 -36.481 -12.847 1.00 17.20 146 PRO Y O 1
ATOM 4864 N N . PHE B 2 147 ? 11.122 -34.813 -14.291 1.00 15.29 147 PHE Y N 1
ATOM 4865 C CA . PHE B 2 147 ? 11.720 -33.732 -13.528 1.00 14.12 147 PHE Y CA 1
ATOM 4866 C C . PHE B 2 147 ? 10.840 -32.497 -13.557 1.00 15.09 147 PHE Y C 1
ATOM 4867 O O . PHE B 2 147 ? 10.384 -32.057 -14.641 1.00 15.53 147 PHE Y O 1
ATOM 4875 N N . LEU B 2 148 ? 10.607 -31.924 -12.367 1.00 14.04 148 LEU Y N 1
ATOM 4876 C CA . LEU B 2 148 ? 9.949 -30.598 -12.256 1.00 14.47 148 LEU Y CA 1
ATOM 4877 C C . LEU B 2 148 ? 10.668 -29.738 -11.249 1.00 13.52 148 LEU Y C 1
ATOM 4878 O O . LEU B 2 148 ? 11.194 -30.267 -10.264 1.00 13.56 148 LEU Y O 1
ATOM 4883 N N . GLU B 2 149 ? 10.680 -28.429 -11.480 1.00 12.07 149 GLU Y N 1
ATOM 4884 C CA . GLU B 2 149 ? 11.123 -27.477 -10.437 1.00 11.47 149 GLU Y CA 1
ATOM 4885 C C . GLU B 2 149 ? 9.891 -26.846 -9.824 1.00 11.92 149 GLU Y C 1
ATOM 4886 O O . GLU B 2 149 ? 8.949 -26.455 -10.536 1.00 12.89 149 GLU Y O 1
ATOM 4892 N N . THR B 2 150 ? 9.890 -26.785 -8.494 1.00 9.92 150 THR Y N 1
ATOM 4893 C CA . THR B 2 150 ? 8.700 -26.370 -7.736 1.00 9.71 150 THR Y CA 1
ATOM 4894 C C . THR B 2 150 ? 9.021 -25.263 -6.730 1.00 8.85 150 THR Y C 1
ATOM 4895 O O . THR B 2 150 ? 10.196 -25.015 -6.426 1.00 9.31 150 THR Y O 1
ATOM 4899 N N . SER B 2 151 ? 7.960 -24.643 -6.195 1.00 8.43 151 SER Y N 1
ATOM 4900 C CA . SER B 2 151 ? 8.064 -23.794 -5.016 1.00 8.25 151 SER Y CA 1
ATOM 4901 C C . SER B 2 151 ? 6.895 -24.014 -4.084 1.00 9.26 151 SER Y C 1
ATOM 4902 O O . SER B 2 151 ? 5.773 -23.643 -4.420 1.00 10.14 151 SER Y O 1
ATOM 4905 N N . ALA B 2 152 ? 7.144 -24.618 -2.919 1.00 9.01 152 ALA Y N 1
ATOM 4906 C CA . ALA B 2 152 ? 6.069 -24.690 -1.901 1.00 10.35 152 ALA Y CA 1
ATOM 4907 C C . ALA B 2 152 ? 5.583 -23.273 -1.492 1.00 9.96 152 ALA Y C 1
ATOM 4908 O O . ALA B 2 152 ? 4.379 -23.022 -1.219 1.00 11.26 152 ALA Y O 1
ATOM 4910 N N . LEU B 2 153 ? 6.525 -22.327 -1.531 1.00 9.87 153 LEU Y N 1
ATOM 4911 C CA . LEU B 2 153 ? 6.260 -20.954 -1.072 1.00 10.16 153 LEU Y CA 1
ATOM 4912 C C . LEU B 2 153 ? 5.242 -20.287 -1.976 1.00 11.01 153 LEU Y C 1
ATOM 4913 O O . LEU B 2 153 ? 4.238 -19.732 -1.471 1.00 11.68 153 LEU Y O 1
ATOM 4918 N N . ASP B 2 154 ? 5.479 -20.313 -3.292 1.00 10.61 154 ASP Y N 1
ATOM 4919 C CA . ASP B 2 154 ? 4.561 -1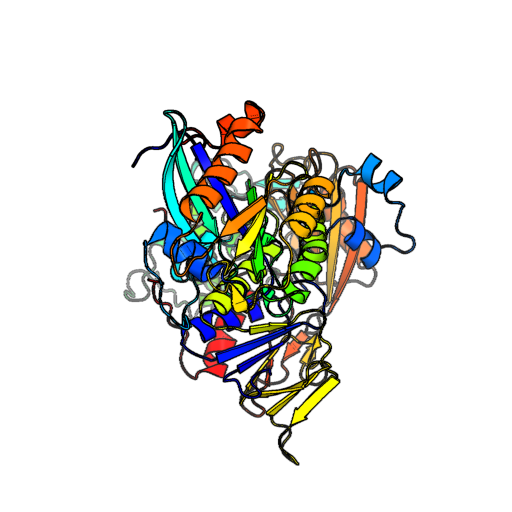9.603 -4.179 1.00 10.92 154 ASP Y CA 1
ATOM 4920 C C . ASP B 2 154 ? 3.610 -20.511 -4.977 1.00 11.67 154 ASP Y C 1
ATOM 4921 O O . ASP B 2 154 ? 2.827 -20.008 -5.759 1.00 12.78 154 ASP Y O 1
ATOM 4926 N N . SER B 2 155 ? 3.709 -21.818 -4.742 1.00 11.33 155 SER Y N 1
ATOM 4927 C CA . SER B 2 155 ? 2.895 -22.881 -5.283 1.00 11.45 155 SER Y CA 1
ATOM 4928 C C . SER B 2 155 ? 3.340 -23.415 -6.662 1.00 11.66 155 SER Y C 1
ATOM 4929 O O . SER B 2 155 ? 2.747 -24.377 -7.127 1.00 11.68 155 SER Y O 1
ATOM 4932 N N . THR B 2 156 ? 4.386 -22.824 -7.274 1.00 10.58 156 THR Y N 1
ATOM 4933 C CA . THR B 2 156 ? 4.814 -23.247 -8.620 1.00 10.82 156 THR Y CA 1
ATOM 4934 C C . THR B 2 156 ? 4.960 -24.765 -8.726 1.00 11.09 156 THR Y C 1
ATOM 4935 O O . THR B 2 156 ? 5.784 -25.363 -7.994 1.00 10.88 156 THR Y O 1
ATOM 4939 N N . ASN B 2 157 ? 4.176 -25.365 -9.621 1.00 11.38 157 ASN Y N 1
ATOM 4940 C CA . ASN B 2 157 ? 4.304 -26.794 -9.978 1.00 11.22 157 ASN Y CA 1
ATOM 4941 C C . ASN B 2 157 ? 4.003 -27.789 -8.836 1.00 11.08 157 ASN Y C 1
ATOM 4942 O O . ASN B 2 157 ? 4.216 -28.992 -9.009 1.00 12.54 157 ASN Y O 1
ATOM 4947 N N . VAL B 2 158 ? 3.489 -27.323 -7.685 1.00 9.75 158 VAL Y N 1
ATOM 4948 C CA . VAL B 2 158 ? 3.315 -28.261 -6.556 1.00 11.16 158 VAL Y CA 1
ATOM 4949 C C . VAL B 2 158 ? 2.217 -29.268 -6.875 1.00 12.34 158 VAL Y C 1
ATOM 4950 O O . VAL B 2 158 ? 2.449 -30.486 -6.824 1.00 13.53 158 VAL Y O 1
ATOM 4954 N N . GLU B 2 159 ? 1.013 -28.792 -7.198 1.00 14.64 159 GLU Y N 1
ATOM 4955 C CA . GLU B 2 159 ? -0.040 -29.753 -7.538 1.00 16.28 159 GLU Y CA 1
ATOM 4956 C C . GLU B 2 159 ? 0.448 -30.628 -8.681 1.00 15.87 159 GLU Y C 1
ATOM 4957 O O . GLU B 2 159 ? 0.286 -31.867 -8.627 1.00 17.25 159 GLU Y O 1
ATOM 4963 N N . ASP B 2 160 ? 1.080 -30.024 -9.690 1.00 16.62 160 ASP Y N 1
ATOM 4964 C CA . ASP B 2 160 ? 1.514 -30.788 -10.869 1.00 17.70 160 ASP Y CA 1
ATOM 4965 C C . ASP B 2 160 ? 2.543 -31.868 -10.538 1.00 17.81 160 ASP Y C 1
ATOM 4966 O O . ASP B 2 160 ? 2.586 -32.889 -11.211 1.00 18.98 160 ASP Y O 1
ATOM 4971 N N . ALA B 2 161 ? 3.368 -31.662 -9.510 1.00 16.49 161 ALA Y N 1
ATOM 4972 C CA . ALA B 2 161 ? 4.344 -32.664 -9.148 1.00 16.67 161 ALA Y CA 1
ATOM 4973 C C . ALA B 2 161 ? 3.645 -33.907 -8.625 1.00 16.95 161 ALA Y C 1
ATOM 4974 O O . ALA B 2 161 ? 3.971 -35.061 -9.046 1.00 16.72 161 ALA Y O 1
ATOM 4976 N N . PHE B 2 162 ? 2.679 -33.696 -7.734 1.00 17.36 162 PHE Y N 1
ATOM 4977 C CA . PHE B 2 162 ? 1.974 -34.840 -7.144 1.00 18.56 162 PHE Y CA 1
ATOM 4978 C C . PHE B 2 162 ? 1.100 -35.509 -8.178 1.00 20.49 162 PHE Y C 1
ATOM 4979 O O . PHE B 2 162 ? 1.018 -36.724 -8.195 1.00 21.81 162 PHE Y O 1
ATOM 4987 N N . LEU B 2 163 ? 0.501 -34.731 -9.066 1.00 21.12 163 LEU Y N 1
ATOM 4988 C CA . LEU B 2 163 ? -0.294 -35.299 -10.158 1.00 22.56 163 LEU Y CA 1
ATOM 4989 C C . LEU B 2 163 ? 0.560 -36.073 -11.150 1.00 21.98 163 LEU Y C 1
ATOM 4990 O O . LEU B 2 163 ? 0.137 -37.125 -11.638 1.00 23.07 163 LEU Y O 1
ATOM 4999 N N . THR B 2 164 ? 1.755 -35.569 -11.465 1.00 21.03 164 THR Y N 1
ATOM 5000 C CA . THR B 2 164 ? 2.699 -36.287 -12.319 1.00 21.21 164 THR Y CA 1
ATOM 5001 C C . THR B 2 164 ? 3.015 -37.668 -11.762 1.00 21.17 164 THR Y C 1
ATOM 5002 O O . THR B 2 164 ? 2.984 -38.675 -12.494 1.00 21.07 164 THR Y O 1
ATOM 5006 N N . MET B 2 165 ? 3.282 -37.734 -10.458 1.00 19.99 165 MET Y N 1
ATOM 5007 C CA . MET B 2 165 ? 3.582 -39.008 -9.842 1.00 19.83 165 MET Y CA 1
ATOM 5008 C C . MET B 2 165 ? 2.371 -39.935 -9.859 1.00 20.85 165 MET Y C 1
ATOM 5009 O O . MET B 2 165 ? 2.517 -41.108 -10.248 1.00 21.07 165 MET Y O 1
ATOM 5014 N N . ALA B 2 166 ? 1.195 -39.427 -9.493 1.00 22.03 166 ALA Y N 1
ATOM 5015 C CA . ALA B 2 166 ? -0.002 -40.288 -9.482 1.00 23.98 166 ALA Y CA 1
ATOM 5016 C C . ALA B 2 166 ? -0.236 -40.888 -10.865 1.00 25.22 166 ALA Y C 1
ATOM 5017 O O . ALA B 2 166 ? -0.671 -42.045 -10.973 1.00 25.86 166 ALA Y O 1
ATOM 5019 N N . ARG B 2 167 ? 0.084 -40.131 -11.913 1.00 25.97 167 ARG Y N 1
ATOM 5020 C CA . ARG B 2 167 ? -0.034 -40.616 -13.309 1.00 26.80 167 ARG Y CA 1
ATOM 5021 C C . ARG B 2 167 ? 1.072 -41.587 -13.742 1.00 26.76 167 ARG Y C 1
ATOM 5022 O O . ARG B 2 167 ? 0.849 -42.505 -14.555 1.00 26.91 167 ARG Y O 1
ATOM 5037 N N . GLN B 2 168 ? 2.283 -41.381 -13.245 1.00 25.90 168 GLN Y N 1
ATOM 5038 C CA . GLN B 2 168 ? 3.362 -42.315 -13.534 1.00 25.98 168 GLN Y CA 1
ATOM 5039 C C . GLN B 2 168 ? 2.962 -43.700 -13.039 1.00 25.98 168 GLN Y C 1
ATOM 5040 O O . GLN B 2 168 ? 3.225 -44.706 -13.724 1.00 25.87 168 GLN Y O 1
ATOM 5046 N N . ILE B 2 169 ? 2.328 -43.733 -11.866 1.00 25.60 169 ILE Y N 1
ATOM 5047 C CA . ILE B 2 169 ? 1.963 -44.983 -11.194 1.00 26.33 169 ILE Y CA 1
ATOM 5048 C C . ILE B 2 169 ? 0.809 -45.664 -11.925 1.00 28.25 169 ILE Y C 1
ATOM 5049 O O . ILE B 2 169 ? 0.941 -46.823 -12.351 1.00 27.98 169 ILE Y O 1
ATOM 5054 N N . LYS B 2 170 ? -0.309 -44.942 -12.037 1.00 30.28 170 LYS Y N 1
ATOM 5055 C CA . LYS B 2 170 ? -1.559 -45.479 -12.595 1.00 32.29 170 LYS Y CA 1
ATOM 5056 C C . LYS B 2 170 ? -1.326 -46.012 -14.003 1.00 33.62 170 LYS Y C 1
ATOM 5057 O O . LYS B 2 170 ? -1.898 -47.041 -14.380 1.00 33.50 170 LYS Y O 1
ATOM 5063 N N . GLU B 2 171 ? -0.469 -45.334 -14.766 1.00 34.86 171 GLU Y N 1
ATOM 5064 C CA . GLU B 2 171 ? -0.219 -45.704 -16.152 1.00 37.75 171 GLU Y CA 1
ATOM 5065 C C . GLU B 2 171 ? 0.869 -46.782 -16.312 1.00 37.07 171 GLU Y C 1
ATOM 5066 O O . GLU B 2 171 ? 0.896 -47.492 -17.316 1.00 37.61 171 GLU Y O 1
ATOM 5072 N N . SER B 2 172 ? 1.732 -46.940 -15.312 1.00 37.00 172 SER Y N 1
ATOM 5073 C CA . SER B 2 172 ? 2.830 -47.911 -15.388 1.00 37.36 172 SER Y CA 1
ATOM 5074 C C . SER B 2 172 ? 2.409 -49.301 -14.892 1.00 37.62 172 SER Y C 1
ATOM 5075 O O . SER B 2 172 ? 3.071 -50.300 -15.188 1.00 37.37 172 SER Y O 1
ATOM 5080 N N . MET B 2 173 ? 1.331 -49.347 -14.113 1.00 38.32 173 MET Y N 1
ATOM 5081 C CA . MET B 2 173 ? 0.992 -50.541 -13.345 1.00 39.44 173 MET Y CA 1
ATOM 5082 C C . MET B 2 173 ? 0.354 -51.635 -14.175 1.00 40.58 173 MET Y C 1
ATOM 5083 O O . MET B 2 173 ? -0.605 -51.383 -14.916 1.00 40.79 173 MET Y O 1
ATOM 5088 N N . SER B 2 174 ? 0.890 -52.849 -14.019 1.00 42.07 174 SER Y N 1
ATOM 5089 C CA . SER B 2 174 ? 0.268 -54.063 -14.558 1.00 43.09 174 SER Y CA 1
ATOM 5090 C C . SER B 2 174 ? -1.107 -54.234 -13.919 1.00 43.80 174 SER Y C 1
ATOM 5091 O O . SER B 2 174 ? -1.317 -53.799 -12.772 1.00 43.40 174 SER Y O 1
ATOM 5094 N N . GLN B 2 175 ? -2.037 -54.841 -14.662 1.00 44.30 175 GLN Y N 1
ATOM 5095 C CA . GLN B 2 175 ? -3.434 -54.972 -14.214 1.00 45.20 175 GLN Y CA 1
ATOM 5096 C C . GLN B 2 175 ? -3.570 -55.660 -12.843 1.00 45.18 175 GLN Y C 1
ATOM 5097 O O . GLN B 2 175 ? -4.411 -55.269 -12.020 1.00 45.23 175 GLN Y O 1
ATOM 5103 N N . GLN B 2 176 ? -2.736 -56.673 -12.615 1.00 45.29 176 GLN Y N 1
ATOM 5104 C CA . GLN B 2 176 ? -2.654 -57.354 -11.322 1.00 45.57 176 GLN Y CA 1
ATOM 5105 C C . GLN B 2 176 ? -2.375 -56.345 -10.196 1.00 45.22 176 GLN Y C 1
ATOM 5106 O O . GLN B 2 176 ? -3.096 -56.313 -9.190 1.00 45.46 176 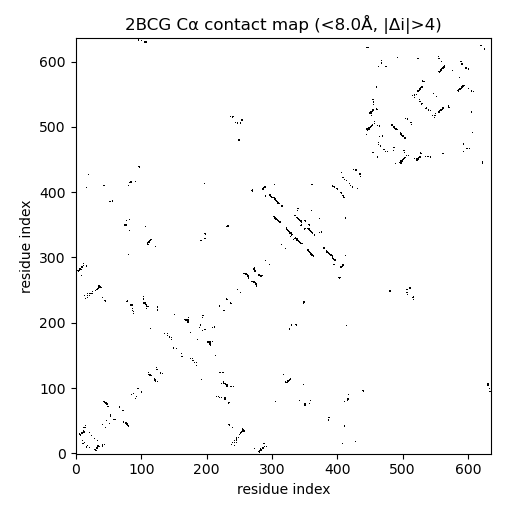GLN Y O 1
ATOM 5112 N N . ASN B 2 177 ? -1.334 -55.533 -10.387 1.00 44.93 177 ASN Y N 1
ATOM 5113 C CA . ASN B 2 177 ? -0.925 -54.511 -9.416 1.00 44.53 177 ASN Y CA 1
ATOM 5114 C C . ASN B 2 177 ? -1.973 -53.418 -9.197 1.00 43.63 177 ASN Y C 1
ATOM 5115 O O . ASN B 2 177 ? -2.199 -52.991 -8.069 1.00 43.35 177 ASN Y O 1
ATOM 5120 N N . LEU B 2 178 ? -2.621 -52.997 -10.280 1.00 42.61 178 LEU Y N 1
ATOM 5121 C CA . LEU B 2 178 ? -3.619 -51.929 -10.246 1.00 41.91 178 LEU Y CA 1
ATOM 5122 C C . LEU B 2 178 ? -4.912 -52.347 -9.545 1.00 41.71 178 LEU Y C 1
ATOM 5123 O O . LEU B 2 178 ? -5.551 -51.539 -8.868 1.00 41.08 178 LEU Y O 1
ATOM 5128 N N . ASN B 2 179 ? -5.298 -53.611 -9.722 1.00 41.88 179 ASN Y N 1
ATOM 5129 C CA . ASN B 2 179 ? -6.474 -54.167 -9.049 1.00 42.07 179 ASN Y CA 1
ATOM 5130 C C . ASN B 2 179 ? -6.322 -54.236 -7.537 1.00 41.43 179 ASN Y C 1
ATOM 5131 O O . ASN B 2 179 ? -7.288 -54.037 -6.804 1.00 41.14 179 ASN Y O 1
ATOM 5136 N N . GLU B 2 180 ? -5.104 -54.528 -7.085 1.00 41.21 180 GLU Y N 1
ATOM 5137 C CA . GLU B 2 180 ? -4.801 -54.614 -5.659 1.00 41.32 180 GLU Y CA 1
ATOM 5138 C C . GLU B 2 180 ? -4.906 -53.261 -4.946 1.00 40.46 180 GLU Y C 1
ATOM 5139 O O . GLU B 2 180 ? -5.011 -53.211 -3.718 1.00 40.06 180 GLU Y O 1
ATOM 5145 N N . THR B 2 181 ? -4.900 -52.175 -5.720 1.00 39.89 181 THR Y N 1
ATOM 5146 C CA . THR B 2 181 ? -5.057 -50.826 -5.158 1.00 39.55 181 THR Y CA 1
ATOM 5147 C C . THR B 2 181 ? -6.516 -50.350 -5.089 1.00 39.99 181 THR Y C 1
ATOM 5148 O O . THR B 2 181 ? -6.786 -49.251 -4.608 1.00 39.68 181 THR Y O 1
ATOM 5152 N N . THR B 2 182 ? -7.451 -51.172 -5.570 1.00 40.46 182 THR Y N 1
ATOM 5153 C CA . THR B 2 182 ? -8.863 -50.783 -5.603 1.00 41.11 182 THR Y CA 1
ATOM 5154 C C . THR B 2 182 ? -9.531 -50.995 -4.253 1.00 41.80 182 THR Y C 1
ATOM 5155 O O . THR B 2 182 ? -9.109 -51.855 -3.469 1.00 41.56 182 THR Y O 1
ATOM 5159 N N . GLN B 2 183 ? -10.583 -50.212 -4.002 1.00 43.03 183 GLN Y N 1
ATOM 5160 C CA . GLN B 2 183 ? -11.288 -50.208 -2.711 1.00 44.16 183 GLN Y CA 1
ATOM 5161 C C . GLN B 2 183 ? -11.793 -51.590 -2.297 1.00 44.91 183 GLN Y C 1
ATOM 5162 O O . GLN B 2 183 ? -11.698 -51.961 -1.120 1.00 45.13 183 GLN Y O 1
ATOM 5168 N N . LYS B 2 184 ? -12.317 -52.341 -3.271 1.00 45.69 184 LYS Y N 1
ATOM 5169 C CA . LYS B 2 184 ? -12.790 -53.720 -3.068 1.00 46.49 184 LYS Y CA 1
ATOM 5170 C C . LYS B 2 184 ? -11.682 -54.651 -2.560 1.00 46.50 184 LYS Y C 1
ATOM 5171 O O . LYS B 2 184 ? -11.962 -55.670 -1.935 1.00 46.59 184 LYS Y O 1
ATOM 5177 N N . LYS B 2 185 ? -10.429 -54.290 -2.848 1.00 46.67 185 LYS Y N 1
ATOM 5178 C CA . LYS B 2 185 ? -9.275 -55.120 -2.522 1.00 46.67 185 LYS Y CA 1
ATOM 5179 C C . LYS B 2 185 ? -8.494 -54.550 -1.339 1.00 46.40 185 LYS Y C 1
ATOM 5180 O O . LYS B 2 185 ? -7.324 -54.881 -1.143 1.00 46.32 185 LYS Y O 1
ATOM 5186 N N . GLU B 2 186 ? -9.149 -53.699 -0.551 1.00 46.19 186 GLU Y N 1
ATOM 5187 C CA . GLU B 2 186 ? -8.476 -53.049 0.569 1.00 48.24 186 GLU Y CA 1
ATOM 5188 C C . GLU B 2 186 ? -8.320 -53.964 1.787 1.00 45.58 186 GLU Y C 1
ATOM 5189 O O . GLU B 2 186 ? -7.399 -53.775 2.588 1.00 45.90 186 GLU Y O 1
ATOM 5195 N N . ASP B 2 187 ? -9.208 -54.957 1.909 1.00 44.66 187 ASP Y N 1
ATOM 5196 C CA . ASP B 2 187 ? -9.086 -56.011 2.926 1.00 43.72 187 ASP Y CA 1
ATOM 5197 C C . ASP B 2 187 ? -7.894 -56.919 2.618 1.00 42.36 187 ASP Y C 1
ATOM 5198 O O . ASP B 2 187 ? -7.986 -57.821 1.776 1.00 42.37 187 ASP Y O 1
ATOM 5203 N N . LYS B 2 188 ? -6.787 -56.692 3.322 1.00 40.52 188 LYS Y N 1
ATOM 5204 C CA . LYS B 2 188 ? -5.567 -57.455 3.090 1.00 38.91 188 LYS Y CA 1
ATOM 5205 C C . LYS B 2 188 ? -5.463 -58.711 3.970 1.00 37.52 188 LYS Y C 1
ATOM 5206 O O . LYS B 2 188 ? -4.459 -59.440 3.906 1.00 37.41 188 LYS Y O 1
ATOM 5212 N N . GLY B 2 189 ? -6.498 -58.978 4.767 1.00 35.68 189 GLY Y N 1
ATOM 5213 C CA . GLY B 2 189 ? -6.488 -60.120 5.697 1.00 33.60 189 GLY Y CA 1
ATOM 5214 C C . GLY B 2 189 ? -5.730 -59.843 6.994 1.00 31.61 189 GLY Y C 1
ATOM 5215 O O . GLY B 2 189 ? -5.414 -60.763 7.754 1.00 32.12 189 GLY Y O 1
ATOM 5216 N N . ASN B 2 190 ? -5.430 -58.572 7.239 1.00 29.77 190 ASN Y N 1
ATOM 5217 C CA . ASN B 2 190 ? -4.805 -58.159 8.486 1.00 28.24 190 ASN Y CA 1
ATOM 5218 C C . ASN B 2 190 ? -5.857 -57.877 9.545 1.00 27.62 190 ASN Y C 1
ATOM 5219 O O . ASN B 2 190 ? -7.027 -57.663 9.233 1.00 27.81 190 ASN Y O 1
ATOM 5224 N N . VAL B 2 191 ? -5.425 -57.858 10.796 1.00 26.26 191 VAL Y N 1
ATOM 5225 C CA . VAL B 2 191 ? -6.308 -57.658 11.920 1.00 27.05 191 VAL Y CA 1
ATOM 5226 C C . VAL B 2 191 ? -6.416 -56.162 12.212 1.00 27.08 191 VAL Y C 1
ATOM 5227 O O . VAL B 2 191 ? -5.428 -55.445 12.149 1.00 26.03 191 VAL Y O 1
ATOM 5231 N N . ASN B 2 192 ? -7.622 -55.696 12.521 1.00 27.54 192 ASN Y N 1
ATOM 5232 C CA . ASN B 2 192 ? -7.821 -54.331 12.990 1.00 29.01 192 ASN Y CA 1
ATOM 5233 C C . ASN B 2 192 ? -7.723 -54.329 14.512 1.00 29.19 192 ASN Y C 1
ATOM 5234 O O . ASN B 2 192 ? -8.629 -54.815 15.197 1.00 29.31 192 ASN Y O 1
ATOM 5239 N N . LEU B 2 193 ? -6.620 -53.814 15.051 1.00 28.95 193 LEU Y N 1
ATOM 5240 C CA . LEU B 2 193 ? -6.430 -53.801 16.506 1.00 29.54 193 LEU Y CA 1
ATOM 5241 C C . LEU B 2 193 ? -7.418 -52.886 17.240 1.00 32.04 193 LEU Y C 1
ATOM 5242 O O . LEU B 2 193 ? -7.642 -53.048 18.442 1.00 32.27 193 LEU Y O 1
ATOM 5247 N N . LYS B 2 194 ? -7.978 -51.920 16.514 1.00 34.73 194 LYS Y N 1
ATOM 5248 C CA . LYS B 2 194 ? -9.000 -51.002 17.045 1.00 37.79 194 LYS Y CA 1
ATOM 5249 C C . LYS B 2 194 ? -10.390 -51.479 16.659 1.00 39.60 194 LYS Y C 1
ATOM 5250 O O . LYS B 2 194 ? -11.318 -50.673 16.544 1.00 40.72 194 LYS Y O 1
ATOM 5256 N N . GLY B 2 195 ? -10.534 -52.787 16.455 1.00 41.63 195 GLY Y N 1
ATOM 5257 C CA . GLY B 2 195 ? -11.809 -53.379 16.036 1.00 43.69 195 GLY Y CA 1
ATOM 5258 C C . GLY B 2 195 ? -12.391 -54.279 17.106 1.00 45.03 195 GLY Y C 1
ATOM 5259 O O . GLY B 2 195 ? -11.730 -55.224 17.563 1.00 45.71 195 GLY Y O 1
ATOM 5260 N N . GLN B 2 196 ? -13.628 -53.982 17.507 1.00 46.39 196 GLN Y N 1
ATOM 5261 C CA . GLN B 2 196 ? -14.312 -54.737 18.571 1.00 47.24 196 GLN Y CA 1
ATOM 5262 C C . GLN B 2 196 ? -15.053 -55.959 18.037 1.00 47.43 196 GLN Y C 1
ATOM 5263 O O . GLN B 2 196 ? -14.621 -57.100 18.251 1.00 48.01 196 GLN Y O 1
#